Protein AF-A0A8T4PJM8-F1 (afdb_monomer_lite)

Structure (mmCIF, N/CA/C/O backbone):
data_AF-A0A8T4PJM8-F1
#
_entry.id   AF-A0A8T4PJM8-F1
#
loop_
_atom_site.group_PDB
_atom_site.id
_atom_site.type_symbol
_atom_site.label_atom_id
_atom_site.label_alt_id
_atom_site.label_comp_id
_atom_site.label_asym_id
_atom_site.label_entity_id
_atom_site.label_seq_id
_atom_site.pdbx_PDB_ins_code
_atom_site.Cartn_x
_atom_site.Cartn_y
_atom_site.Cartn_z
_atom_site.occupancy
_atom_site.B_iso_or_equiv
_atom_site.auth_seq_id
_atom_site.auth_comp_id
_atom_site.auth_asym_id
_atom_site.auth_atom_id
_atom_site.pdbx_PDB_model_num
ATOM 1 N N . MET A 1 1 ? 57.952 -27.881 -55.533 1.00 47.62 1 MET A N 1
ATOM 2 C CA . MET A 1 1 ? 57.653 -28.749 -54.368 1.00 47.62 1 MET A CA 1
ATOM 3 C C . MET A 1 1 ? 56.149 -29.020 -54.328 1.00 47.62 1 MET A C 1
ATOM 5 O O . MET A 1 1 ? 55.388 -28.071 -54.213 1.00 47.62 1 MET A O 1
ATOM 9 N N . LYS A 1 2 ? 55.695 -30.273 -54.501 1.00 43.19 2 LYS A N 1
ATOM 10 C CA . LYS A 1 2 ? 54.268 -30.643 -54.360 1.00 43.19 2 LYS A CA 1
ATOM 11 C C . LYS A 1 2 ? 53.897 -30.623 -52.866 1.00 43.19 2 LYS A C 1
ATOM 13 O O . LYS A 1 2 ? 54.560 -31.336 -52.113 1.00 43.19 2 LYS A O 1
ATOM 18 N N . PRO A 1 3 ? 52.866 -29.882 -52.420 1.00 53.84 3 PRO A N 1
ATOM 19 C CA . PRO A 1 3 ? 52.464 -29.899 -51.019 1.00 53.84 3 PRO A CA 1
ATOM 20 C C . PRO A 1 3 ? 51.782 -31.239 -50.703 1.00 53.84 3 PRO A C 1
ATOM 22 O O . PRO A 1 3 ? 50.620 -31.466 -51.037 1.00 53.84 3 PRO A O 1
ATOM 25 N N . LYS A 1 4 ? 52.526 -32.157 -50.079 1.00 59.22 4 LYS A N 1
ATOM 26 C CA . LYS A 1 4 ? 51.981 -33.341 -49.402 1.00 59.22 4 LYS A CA 1
ATOM 27 C C . LYS A 1 4 ? 51.458 -32.888 -48.033 1.00 59.22 4 LYS A C 1
ATOM 29 O O . LYS A 1 4 ? 52.235 -32.339 -47.264 1.00 59.22 4 LYS A O 1
ATOM 34 N N . GLY A 1 5 ? 50.177 -33.116 -47.720 1.00 62.28 5 GLY A N 1
ATOM 35 C CA . GLY A 1 5 ? 49.718 -33.001 -46.323 1.00 62.28 5 GLY A CA 1
ATOM 36 C C . GLY A 1 5 ? 48.236 -32.729 -46.037 1.00 62.28 5 GLY A C 1
ATOM 37 O O . GLY A 1 5 ? 47.827 -32.888 -44.894 1.00 62.28 5 GLY A O 1
ATOM 38 N N . LYS A 1 6 ? 47.390 -32.371 -47.014 1.00 61.12 6 LYS A N 1
ATOM 39 C CA . LYS A 1 6 ? 46.006 -31.935 -46.702 1.00 61.12 6 LYS A CA 1
ATOM 40 C C . LYS A 1 6 ? 45.062 -33.034 -46.185 1.00 61.12 6 LYS A C 1
ATOM 42 O O . LYS A 1 6 ? 44.078 -32.718 -45.535 1.00 61.12 6 LYS A O 1
ATOM 47 N N . ARG A 1 7 ? 45.358 -34.318 -46.430 1.00 66.81 7 ARG A N 1
ATOM 48 C CA . ARG A 1 7 ? 44.487 -35.436 -46.005 1.00 66.81 7 ARG A CA 1
ATOM 49 C C . ARG A 1 7 ? 44.604 -35.778 -44.513 1.00 66.81 7 ARG A C 1
ATOM 51 O O . ARG A 1 7 ? 43.636 -36.256 -43.938 1.00 66.81 7 ARG A O 1
ATOM 58 N N . GLY A 1 8 ? 45.750 -35.505 -43.882 1.00 70.06 8 GLY A N 1
ATOM 59 C CA . GLY A 1 8 ? 45.940 -35.751 -42.445 1.00 70.06 8 GLY A CA 1
ATOM 60 C C . GLY A 1 8 ? 45.198 -34.738 -41.569 1.00 70.06 8 GLY A C 1
ATOM 61 O O . GLY A 1 8 ? 44.614 -35.106 -40.556 1.00 70.06 8 GLY A O 1
ATOM 62 N N . GLN A 1 9 ? 45.143 -33.475 -42.003 1.00 77.56 9 GLN A N 1
ATOM 63 C CA . GLN A 1 9 ? 44.444 -32.413 -41.272 1.00 77.56 9 GLN A CA 1
ATOM 64 C C . GLN A 1 9 ? 42.933 -32.654 -41.192 1.00 77.56 9 GLN A C 1
ATOM 66 O O . GLN A 1 9 ? 42.351 -32.490 -40.126 1.00 77.56 9 GLN A O 1
ATOM 71 N N . THR A 1 10 ? 42.299 -33.111 -42.276 1.00 80.69 10 THR A N 1
ATOM 72 C CA . THR A 1 10 ? 40.857 -33.418 -42.275 1.00 80.69 10 THR A CA 1
ATOM 73 C C . THR A 1 10 ? 40.497 -34.504 -41.257 1.00 80.69 10 THR A C 1
ATOM 75 O O . THR A 1 10 ? 39.455 -34.426 -40.614 1.00 80.69 10 THR A O 1
ATOM 78 N N . LEU A 1 11 ? 41.384 -35.483 -41.067 1.00 83.56 11 LEU A N 1
ATOM 79 C CA . LEU A 1 11 ? 41.177 -36.596 -40.142 1.00 83.56 11 LEU A CA 1
ATOM 80 C C . LEU A 1 11 ? 41.295 -36.141 -38.676 1.00 83.56 11 LEU A C 1
ATOM 82 O O . LEU A 1 11 ? 40.478 -36.524 -37.843 1.00 83.56 11 LEU A O 1
ATOM 86 N N . ILE A 1 12 ? 42.244 -35.246 -38.383 1.00 86.88 12 ILE A N 1
ATOM 87 C CA . ILE A 1 12 ? 42.416 -34.652 -37.048 1.00 86.88 12 ILE A CA 1
ATOM 88 C C . ILE A 1 12 ? 41.226 -33.752 -36.685 1.00 86.88 12 ILE A C 1
ATOM 90 O O . ILE A 1 12 ? 40.710 -33.845 -35.572 1.00 86.88 12 ILE A O 1
ATOM 94 N N . TYR A 1 13 ? 40.743 -32.921 -37.616 1.00 87.12 13 TYR A N 1
ATOM 95 C CA . TYR A 1 13 ? 39.580 -32.063 -37.357 1.00 87.12 13 TYR A CA 1
ATOM 96 C C . TYR A 1 13 ? 38.295 -32.866 -37.128 1.00 87.12 13 TYR A C 1
ATOM 98 O O . TYR A 1 13 ? 37.524 -32.526 -36.233 1.00 87.12 13 TYR A O 1
ATOM 106 N N . GLY A 1 14 ? 38.089 -33.956 -37.875 1.00 92.81 14 GLY A N 1
ATOM 107 C CA . GLY A 1 14 ? 36.957 -34.858 -37.648 1.00 92.81 14 GLY A CA 1
ATOM 108 C C . GLY A 1 14 ? 36.993 -35.511 -36.263 1.00 92.81 14 GLY A C 1
ATOM 109 O O . GLY A 1 14 ? 35.973 -35.564 -35.578 1.00 92.81 14 GLY A O 1
ATOM 110 N N . LEU A 1 15 ? 38.175 -35.941 -35.813 1.00 93.50 15 LEU A N 1
ATOM 111 C CA . LEU A 1 15 ? 38.350 -36.575 -34.505 1.00 93.50 15 LEU A CA 1
ATOM 112 C C . LEU A 1 15 ? 38.142 -35.585 -33.345 1.00 93.50 15 LEU A C 1
ATOM 114 O O . LEU A 1 15 ? 37.478 -35.916 -32.365 1.00 93.50 15 LEU A O 1
ATOM 118 N N . MET A 1 16 ? 38.630 -34.349 -33.486 1.00 92.56 16 MET A N 1
ATOM 119 C CA . MET A 1 16 ? 38.398 -33.273 -32.513 1.00 92.56 16 MET A CA 1
ATOM 120 C C . MET A 1 16 ? 36.913 -32.907 -32.403 1.00 92.56 16 MET A C 1
ATOM 122 O O . MET A 1 16 ? 36.393 -32.791 -31.295 1.00 92.56 16 MET A O 1
ATOM 126 N N . ALA A 1 17 ? 36.211 -32.776 -33.532 1.00 93.25 17 ALA A N 1
ATOM 127 C CA . ALA A 1 17 ? 34.776 -32.496 -33.532 1.00 93.25 17 ALA A CA 1
ATOM 128 C C . ALA A 1 17 ? 33.972 -33.624 -32.859 1.00 93.25 17 ALA A C 1
ATOM 130 O O . ALA A 1 17 ? 33.061 -33.349 -32.078 1.00 93.25 17 ALA A O 1
ATOM 131 N N . GLY A 1 18 ? 34.351 -34.885 -33.100 1.00 95.44 18 GLY A N 1
ATOM 132 C CA . GLY A 1 18 ? 33.740 -36.047 -32.452 1.00 95.44 18 GLY A CA 1
ATOM 133 C C . GLY A 1 18 ? 33.937 -36.066 -30.932 1.00 95.44 18 GLY A C 1
ATOM 134 O O . GLY A 1 18 ? 32.982 -36.305 -30.195 1.00 95.44 18 GLY A O 1
ATOM 135 N N . LEU A 1 19 ? 35.145 -35.754 -30.450 1.00 95.31 19 LEU A N 1
ATOM 136 C CA . LEU A 1 19 ? 35.435 -35.668 -29.013 1.00 95.31 19 LEU A CA 1
ATOM 137 C C . LEU A 1 19 ? 34.653 -34.543 -28.325 1.00 95.31 19 LEU A C 1
ATOM 139 O O . LEU A 1 19 ? 34.111 -34.754 -27.242 1.00 95.31 19 LEU A O 1
ATOM 143 N N . ILE A 1 20 ? 34.553 -33.373 -28.962 1.00 94.62 20 ILE A N 1
ATOM 144 C CA . ILE A 1 20 ? 33.778 -32.244 -28.430 1.00 94.62 20 ILE A CA 1
ATOM 145 C C . ILE A 1 20 ? 32.293 -32.616 -28.335 1.00 94.62 20 ILE A C 1
ATOM 147 O O . ILE A 1 20 ? 31.673 -32.392 -27.297 1.00 94.62 20 ILE A O 1
ATOM 151 N N . ALA A 1 21 ? 31.729 -33.240 -29.373 1.00 94.69 21 ALA A N 1
ATOM 152 C CA . ALA A 1 21 ? 30.337 -33.686 -29.357 1.00 94.69 21 ALA A CA 1
ATOM 153 C C . ALA A 1 21 ? 30.074 -34.727 -28.252 1.00 94.69 21 ALA A C 1
ATOM 155 O O . ALA A 1 21 ? 29.097 -34.605 -27.514 1.00 94.69 21 ALA A O 1
ATOM 156 N N . ALA A 1 22 ? 30.968 -35.706 -28.082 1.00 94.62 22 ALA A N 1
ATOM 157 C CA . ALA A 1 22 ? 30.857 -36.715 -27.028 1.00 94.62 22 ALA A CA 1
ATOM 158 C C . ALA A 1 22 ? 30.939 -36.101 -25.620 1.00 94.62 22 ALA A C 1
ATOM 160 O O . ALA A 1 22 ? 30.179 -36.485 -24.729 1.00 94.62 22 ALA A O 1
ATOM 161 N N . PHE A 1 23 ? 31.822 -35.117 -25.424 1.00 94.25 23 PHE A N 1
ATOM 162 C CA . PHE A 1 23 ? 31.937 -34.400 -24.158 1.00 94.25 23 PHE A CA 1
ATOM 163 C C . PHE A 1 23 ? 30.666 -33.609 -23.835 1.00 94.25 23 PHE A C 1
ATOM 165 O O . PHE A 1 23 ? 30.165 -33.700 -22.718 1.00 94.25 23 PHE A O 1
ATOM 172 N N . ILE A 1 24 ? 30.105 -32.894 -24.817 1.00 92.38 24 ILE A N 1
ATOM 173 C CA . ILE A 1 24 ? 28.851 -32.145 -24.660 1.00 92.38 24 ILE A CA 1
ATOM 174 C C . ILE A 1 24 ? 27.714 -33.092 -24.258 1.00 92.38 24 ILE A C 1
ATOM 176 O O . ILE A 1 24 ? 27.038 -32.845 -23.261 1.00 92.38 24 ILE A O 1
ATOM 180 N N . VAL A 1 25 ? 27.535 -34.209 -24.970 1.00 92.00 25 VAL A N 1
ATOM 181 C CA . VAL A 1 25 ? 26.481 -35.192 -24.663 1.00 92.00 25 VAL A CA 1
ATOM 182 C C . VAL A 1 25 ? 26.660 -35.785 -23.263 1.00 92.00 25 VAL A C 1
ATOM 184 O O . VAL A 1 25 ? 25.695 -35.858 -22.504 1.00 92.00 25 VAL A O 1
ATOM 187 N N . SER A 1 26 ? 27.886 -36.154 -22.884 1.00 88.69 26 SER A N 1
ATOM 188 C CA . SER A 1 26 ? 28.181 -36.685 -21.548 1.00 88.69 26 SER A CA 1
ATOM 189 C C . SER A 1 26 ? 27.932 -35.652 -20.445 1.00 88.69 26 SER A C 1
ATOM 191 O O . SER A 1 26 ? 27.333 -35.972 -19.417 1.00 88.69 26 SER A O 1
ATOM 193 N N . PHE A 1 27 ? 28.332 -34.396 -20.659 1.00 87.00 27 PHE A N 1
ATOM 194 C CA . PHE A 1 27 ? 28.104 -33.314 -19.706 1.00 87.00 27 PHE A CA 1
ATOM 195 C C . PHE A 1 27 ? 26.609 -33.061 -19.499 1.00 87.00 27 PHE A C 1
ATOM 197 O O . PHE A 1 27 ? 26.153 -33.049 -18.359 1.00 87.00 27 PHE A O 1
ATOM 204 N N . PHE A 1 28 ? 25.826 -32.940 -20.576 1.00 82.81 28 PHE A N 1
ATOM 205 C CA . PHE A 1 28 ? 24.378 -32.745 -20.470 1.00 82.81 28 PHE A CA 1
ATOM 206 C C . PHE A 1 28 ? 23.676 -33.960 -19.857 1.00 82.81 28 PHE A C 1
ATOM 208 O O . PHE A 1 28 ? 22.833 -33.782 -18.984 1.00 82.81 28 PHE A O 1
ATOM 215 N N . SER A 1 29 ? 24.059 -35.187 -20.221 1.00 81.00 29 SER A N 1
ATOM 216 C CA . SER A 1 29 ? 23.479 -36.397 -19.625 1.00 81.00 29 SER A CA 1
ATOM 217 C C . SER A 1 29 ? 23.725 -36.467 -18.114 1.00 81.00 29 SER A C 1
ATOM 219 O O . SER A 1 29 ? 22.819 -36.815 -17.364 1.00 81.00 29 SER A O 1
ATOM 221 N N . ASN A 1 30 ? 24.924 -36.103 -17.651 1.00 76.94 30 ASN A N 1
ATOM 222 C CA . ASN A 1 30 ? 25.264 -36.125 -16.226 1.00 76.94 30 ASN A CA 1
ATOM 223 C C . ASN A 1 30 ? 24.712 -34.917 -15.451 1.00 76.94 30 ASN A C 1
ATOM 225 O O . ASN A 1 30 ? 24.368 -35.054 -14.280 1.00 76.94 30 ASN A O 1
ATOM 229 N N . ALA A 1 31 ? 24.612 -33.743 -16.079 1.00 70.88 31 ALA A N 1
ATOM 230 C CA . ALA A 1 31 ? 24.035 -32.550 -15.459 1.00 70.88 31 ALA A CA 1
ATOM 231 C C . ALA A 1 31 ? 22.507 -32.653 -15.322 1.00 70.88 31 ALA A C 1
ATOM 233 O O . ALA A 1 31 ? 21.947 -32.183 -14.335 1.00 70.88 31 ALA A O 1
ATOM 234 N N . ILE A 1 32 ? 21.833 -33.297 -16.282 1.00 64.88 32 ILE A N 1
ATOM 235 C CA . ILE A 1 32 ? 20.383 -33.530 -16.237 1.00 64.88 32 ILE A CA 1
ATOM 236 C C . ILE A 1 32 ? 20.047 -34.659 -15.248 1.00 64.88 32 ILE A C 1
ATOM 238 O O . ILE A 1 32 ? 19.068 -34.544 -14.517 1.00 64.88 32 ILE A O 1
ATOM 242 N N . ALA A 1 33 ? 20.882 -35.701 -15.152 1.00 58.28 33 ALA A N 1
ATOM 243 C CA . ALA A 1 33 ? 20.660 -36.831 -14.242 1.00 58.28 33 ALA A CA 1
ATOM 244 C C . ALA A 1 33 ? 20.944 -36.534 -12.752 1.00 58.28 33 ALA A C 1
ATOM 246 O O . ALA A 1 33 ? 20.598 -37.344 -11.901 1.00 58.28 33 ALA A O 1
ATOM 247 N N . LYS A 1 34 ? 21.556 -35.391 -12.408 1.00 51.19 34 LYS A N 1
ATOM 248 C CA . LYS A 1 34 ? 21.897 -35.022 -11.016 1.00 51.19 34 LYS A CA 1
ATOM 249 C C . LYS A 1 34 ? 20.934 -34.023 -10.358 1.00 51.19 34 LYS A C 1
ATOM 251 O O . LYS A 1 34 ? 21.310 -33.376 -9.386 1.00 51.19 34 LYS A O 1
ATOM 256 N N . LYS A 1 35 ? 19.704 -33.880 -10.862 1.00 49.19 35 LYS A N 1
ATOM 257 C CA . LYS A 1 35 ? 18.679 -33.038 -10.215 1.00 49.19 35 LYS A CA 1
ATOM 258 C C . LYS A 1 35 ? 17.884 -33.719 -9.098 1.00 49.19 35 LYS A C 1
ATOM 260 O O . LYS A 1 35 ? 17.108 -33.027 -8.452 1.00 49.19 35 LYS A O 1
ATOM 265 N N . ASP A 1 36 ? 18.131 -34.993 -8.817 1.00 49.06 36 ASP A N 1
ATOM 266 C CA . ASP A 1 36 ? 17.610 -35.644 -7.615 1.00 49.06 36 ASP A CA 1
ATOM 267 C C . ASP A 1 36 ? 18.690 -35.622 -6.531 1.00 49.06 36 ASP A C 1
ATOM 269 O O . ASP A 1 36 ? 19.482 -36.553 -6.371 1.00 49.06 36 ASP A O 1
ATOM 273 N N . PHE A 1 37 ? 18.750 -34.517 -5.786 1.00 51.97 37 PHE A N 1
ATOM 274 C CA . PHE A 1 37 ? 19.268 -34.594 -4.424 1.00 51.97 37 PHE A CA 1
ATOM 275 C C . PHE A 1 37 ? 18.303 -35.515 -3.666 1.00 51.97 37 PHE A C 1
ATOM 277 O O . PHE A 1 37 ? 17.136 -35.177 -3.505 1.00 51.97 37 PHE A O 1
ATOM 284 N N . GLY A 1 38 ? 18.755 -36.718 -3.305 1.00 49.53 38 GLY A N 1
ATOM 285 C CA . GLY A 1 38 ? 17.939 -37.677 -2.557 1.00 49.53 38 GLY A CA 1
ATOM 286 C C . GLY A 1 38 ? 17.487 -37.130 -1.196 1.00 49.53 38 GLY A C 1
ATOM 287 O O . GLY A 1 38 ? 18.039 -36.146 -0.716 1.00 49.53 38 GLY A O 1
ATOM 288 N N . GLU A 1 39 ? 16.534 -37.830 -0.568 1.00 55.47 39 GLU A N 1
ATOM 289 C CA . GLU A 1 39 ? 15.804 -37.537 0.690 1.00 55.47 39 GLU A CA 1
ATOM 290 C C . GLU A 1 39 ? 16.618 -36.957 1.878 1.00 55.47 39 GLU A C 1
ATOM 292 O O . GLU A 1 39 ? 16.042 -36.452 2.845 1.00 55.47 39 GLU A O 1
ATOM 297 N N . ILE A 1 40 ? 17.953 -36.989 1.833 1.00 49.97 40 ILE A N 1
ATOM 298 C CA . ILE A 1 40 ? 18.852 -36.366 2.810 1.00 49.97 40 ILE A CA 1
ATOM 299 C C . ILE A 1 40 ? 18.949 -34.861 2.514 1.00 49.97 40 ILE A C 1
ATOM 301 O O . ILE A 1 40 ? 19.867 -34.376 1.856 1.00 49.97 40 ILE A O 1
ATOM 305 N N . GLY A 1 41 ? 17.964 -34.121 3.016 1.00 60.34 41 GLY A N 1
ATOM 306 C CA . GLY A 1 41 ? 17.884 -32.661 2.915 1.00 60.34 41 GLY A CA 1
ATOM 307 C C . GLY A 1 41 ? 16.451 -32.145 3.005 1.00 60.34 41 GLY A C 1
ATOM 308 O O . GLY A 1 41 ? 16.221 -31.060 3.534 1.00 60.34 41 GLY A O 1
ATOM 309 N N . ASP A 1 42 ? 15.482 -32.962 2.596 1.00 67.31 42 ASP A N 1
ATOM 310 C CA . ASP A 1 42 ? 14.064 -32.596 2.581 1.00 67.31 42 ASP A CA 1
ATOM 311 C C . ASP A 1 42 ? 13.513 -32.306 3.975 1.00 67.31 42 ASP A C 1
ATOM 313 O O . ASP A 1 42 ? 12.731 -31.376 4.148 1.00 67.31 42 ASP A O 1
ATOM 317 N N . SER A 1 43 ? 13.919 -33.071 4.991 1.00 69.00 43 SER A N 1
ATOM 318 C CA . SER A 1 43 ? 13.502 -32.813 6.375 1.00 69.00 43 SER A CA 1
ATOM 319 C C . SER A 1 43 ? 14.041 -31.477 6.888 1.00 69.00 43 SER A C 1
ATOM 321 O O . SER A 1 43 ? 13.299 -30.714 7.501 1.00 69.00 43 SER A O 1
ATOM 323 N N . SER A 1 44 ? 15.302 -31.157 6.586 1.00 72.62 44 SER A N 1
ATOM 324 C CA . SER A 1 44 ? 15.908 -29.873 6.953 1.00 72.62 44 SER A CA 1
ATOM 325 C C . SER A 1 44 ? 15.240 -28.708 6.220 1.00 72.62 44 SER A C 1
ATOM 327 O O . SER A 1 44 ? 14.967 -27.681 6.832 1.00 72.62 44 SER A O 1
ATOM 329 N N . LEU A 1 45 ? 14.910 -28.875 4.936 1.00 72.50 45 LEU A N 1
ATOM 330 C CA . LEU A 1 45 ? 14.167 -27.874 4.167 1.00 72.50 45 LEU A CA 1
ATOM 331 C C . LEU A 1 45 ? 12.744 -27.677 4.706 1.00 72.50 45 LEU A C 1
ATOM 333 O O . LEU A 1 45 ? 12.328 -26.539 4.893 1.00 72.50 45 LEU A O 1
ATOM 337 N N . LYS A 1 46 ? 12.030 -28.755 5.057 1.00 75.31 46 LYS A N 1
ATOM 338 C CA . LYS A 1 46 ? 10.697 -28.674 5.681 1.00 75.31 46 LYS A CA 1
ATOM 339 C C . LYS A 1 46 ? 10.726 -27.962 7.032 1.00 75.31 46 LYS A C 1
ATOM 341 O O . LYS A 1 46 ? 9.802 -27.217 7.331 1.00 75.31 46 LYS A O 1
ATOM 346 N N . LEU A 1 47 ? 11.773 -28.164 7.837 1.00 76.19 47 LEU A N 1
ATOM 347 C CA . LEU A 1 47 ? 11.963 -27.424 9.089 1.00 76.19 47 LEU A CA 1
ATOM 348 C C . LEU A 1 47 ? 12.207 -25.933 8.831 1.00 76.19 47 LEU A C 1
ATOM 350 O O . LEU A 1 47 ? 11.615 -25.094 9.505 1.00 76.19 47 LEU A O 1
ATOM 354 N N . ILE A 1 48 ? 13.034 -25.598 7.836 1.00 76.75 48 ILE A N 1
ATOM 355 C CA . ILE A 1 48 ? 13.267 -24.207 7.426 1.00 76.75 48 ILE A CA 1
ATOM 356 C C . ILE A 1 48 ? 11.960 -23.560 6.953 1.00 76.75 48 ILE A C 1
ATOM 358 O O . ILE A 1 48 ? 11.656 -22.435 7.344 1.00 76.75 48 ILE A O 1
ATOM 362 N N . ASP A 1 49 ? 11.168 -24.255 6.142 1.00 76.00 49 ASP A N 1
ATOM 363 C CA . ASP A 1 49 ? 9.905 -23.725 5.629 1.00 76.00 49 ASP A CA 1
ATOM 364 C C . ASP A 1 49 ? 8.841 -23.601 6.727 1.00 76.00 49 ASP A C 1
ATOM 366 O O . ASP A 1 49 ? 8.159 -22.580 6.796 1.00 76.00 49 ASP A O 1
ATOM 370 N N . ALA A 1 50 ? 8.771 -24.558 7.657 1.00 78.75 50 ALA A N 1
ATOM 371 C CA . ALA A 1 50 ? 7.929 -24.445 8.845 1.00 78.75 50 ALA A CA 1
ATOM 372 C C . ALA A 1 50 ? 8.338 -23.250 9.722 1.00 78.75 50 ALA A C 1
ATOM 374 O O . ALA A 1 50 ? 7.475 -22.520 10.205 1.00 78.75 50 ALA A O 1
ATOM 375 N N . SER A 1 51 ? 9.644 -23.001 9.881 1.00 77.38 51 SER A N 1
ATOM 376 C CA . SER A 1 51 ? 10.157 -21.829 10.602 1.00 77.38 51 SER A CA 1
ATOM 377 C C . SER A 1 51 ? 9.752 -20.521 9.919 1.00 77.38 51 SER A C 1
ATOM 379 O O . SER A 1 51 ? 9.310 -19.591 10.591 1.00 77.38 51 SER A O 1
ATOM 381 N N . LYS A 1 52 ? 9.842 -20.446 8.585 1.00 76.50 52 LYS A N 1
ATOM 382 C CA . LYS A 1 52 ? 9.382 -19.272 7.824 1.00 76.50 52 LYS A CA 1
ATOM 383 C C . LYS A 1 52 ? 7.881 -19.044 7.989 1.00 76.50 52 LYS A C 1
ATOM 385 O O . LYS A 1 52 ? 7.454 -17.906 8.182 1.00 76.50 52 LYS A O 1
ATOM 390 N N . GLU A 1 53 ? 7.076 -20.105 7.922 1.00 79.50 53 GLU A N 1
ATOM 391 C CA . GLU A 1 53 ? 5.628 -19.984 8.112 1.00 79.50 53 GLU A CA 1
ATOM 392 C C . GLU A 1 53 ? 5.291 -19.590 9.559 1.00 79.50 53 GLU A C 1
ATOM 394 O O . GLU A 1 53 ? 4.358 -18.814 9.770 1.00 79.50 53 GLU A O 1
ATOM 399 N N . ALA A 1 54 ? 6.082 -20.017 10.550 1.00 77.62 54 ALA A N 1
ATOM 400 C CA . ALA A 1 54 ? 5.938 -19.590 11.942 1.00 77.62 54 ALA A CA 1
ATOM 401 C C . ALA A 1 54 ? 6.162 -18.088 12.106 1.00 77.62 54 ALA A C 1
ATOM 403 O O . ALA A 1 54 ? 5.310 -17.395 12.663 1.00 77.62 54 ALA A O 1
ATOM 404 N N . GLU A 1 55 ? 7.270 -17.569 11.576 1.00 75.25 55 GLU A N 1
ATOM 405 C CA . GLU A 1 55 ? 7.581 -16.139 11.624 1.00 75.25 55 GLU A CA 1
ATOM 406 C C . GLU A 1 55 ? 6.509 -15.308 10.916 1.00 75.25 55 GLU A C 1
ATOM 408 O O . GLU A 1 55 ? 6.044 -14.298 11.448 1.00 75.25 55 GLU A O 1
ATOM 413 N N . LYS A 1 56 ? 6.053 -15.763 9.744 1.00 78.19 56 LYS A N 1
ATOM 414 C CA . LYS A 1 56 ? 4.958 -15.129 9.004 1.00 78.19 56 LYS A CA 1
ATOM 415 C C . LYS A 1 56 ? 3.651 -15.132 9.801 1.00 78.19 56 LYS A C 1
ATOM 417 O O . LYS A 1 56 ? 2.963 -14.112 9.821 1.00 78.19 56 LYS A O 1
ATOM 422 N N . SER A 1 57 ? 3.318 -16.245 10.453 1.00 81.31 57 SER A N 1
ATOM 423 C CA . SER A 1 57 ? 2.102 -16.388 11.263 1.00 81.31 57 SER A CA 1
ATOM 424 C C . SER A 1 57 ? 2.127 -15.467 12.477 1.00 81.31 57 SER A C 1
ATOM 426 O O . SER A 1 57 ? 1.166 -14.739 12.713 1.00 81.31 57 SER A O 1
ATOM 428 N N . LEU A 1 58 ? 3.245 -15.446 13.211 1.00 81.62 58 LEU A N 1
ATOM 429 C CA . LEU A 1 58 ? 3.442 -14.565 14.363 1.00 81.62 58 LEU A CA 1
ATOM 430 C C . LEU A 1 58 ? 3.379 -13.093 13.952 1.00 81.62 58 LEU A C 1
ATOM 432 O O . LEU A 1 58 ? 2.669 -12.312 14.578 1.00 81.62 58 LEU A O 1
ATOM 436 N N . PHE A 1 59 ? 4.043 -12.724 12.854 1.00 78.94 59 PHE A N 1
ATOM 437 C CA . PHE A 1 59 ? 3.990 -11.358 12.342 1.00 78.94 59 PHE A CA 1
ATOM 438 C C . PHE A 1 59 ? 2.563 -10.941 11.961 1.00 78.94 59 PHE A C 1
ATOM 440 O O . PHE A 1 59 ? 2.110 -9.852 12.323 1.00 78.94 59 PHE A O 1
ATOM 447 N N . TYR A 1 60 ? 1.845 -11.795 11.223 1.00 81.56 60 TYR A N 1
ATOM 448 C CA . TYR A 1 60 ? 0.461 -11.527 10.838 1.00 81.56 60 TYR A CA 1
ATOM 449 C C . TYR A 1 60 ? -0.423 -11.326 12.071 1.00 81.56 60 TYR A C 1
ATOM 451 O O . TYR A 1 60 ? -1.236 -10.399 12.109 1.00 81.56 60 TYR A O 1
ATOM 459 N N . LEU A 1 61 ? -0.243 -12.176 13.082 1.00 85.00 61 LEU A N 1
ATOM 460 C CA . LEU A 1 61 ? -0.997 -12.137 14.325 1.00 85.00 61 LEU A CA 1
ATOM 461 C C . LEU A 1 61 ? -0.728 -10.848 15.110 1.00 85.00 61 LEU A C 1
ATOM 463 O O . LEU A 1 61 ? -1.683 -10.206 15.537 1.00 85.00 61 LEU A O 1
ATOM 467 N N . ASP A 1 62 ? 0.528 -10.407 15.200 1.00 81.44 62 ASP A N 1
ATOM 468 C CA . ASP A 1 62 ? 0.906 -9.141 15.842 1.00 81.44 62 ASP A CA 1
ATOM 469 C C . ASP A 1 62 ? 0.285 -7.922 15.143 1.00 81.44 62 ASP A C 1
ATOM 471 O O . ASP A 1 62 ? -0.278 -7.036 15.796 1.00 81.44 62 ASP A O 1
ATOM 475 N N . GLN A 1 63 ? 0.336 -7.868 13.806 1.00 81.19 63 GLN A N 1
ATOM 476 C CA . GLN A 1 63 ? -0.295 -6.773 13.060 1.00 81.19 63 GLN A CA 1
ATOM 477 C C . GLN A 1 63 ? -1.816 -6.792 13.217 1.00 81.19 63 GLN A C 1
ATOM 479 O O . GLN A 1 63 ? -2.429 -5.757 13.485 1.00 81.19 63 GLN A O 1
ATOM 484 N N . SER A 1 64 ? -2.425 -7.970 13.100 1.00 84.44 64 SER A N 1
ATOM 485 C CA . SER A 1 64 ? -3.869 -8.146 13.263 1.00 84.44 64 SER A CA 1
ATOM 486 C C . SER A 1 64 ? -4.319 -7.765 14.670 1.00 84.44 64 SER A C 1
ATOM 488 O O . SER A 1 64 ? -5.336 -7.091 14.825 1.00 84.44 64 SER A O 1
ATOM 490 N N . ALA A 1 65 ? -3.538 -8.110 15.696 1.00 85.19 65 ALA A N 1
ATOM 491 C CA . ALA A 1 65 ? -3.773 -7.705 17.075 1.00 85.19 65 ALA A CA 1
ATOM 492 C C . ALA A 1 65 ? -3.703 -6.180 17.234 1.00 85.19 65 ALA A C 1
ATOM 494 O O . ALA A 1 65 ? -4.595 -5.595 17.846 1.00 85.19 65 ALA A O 1
ATOM 495 N N . LYS A 1 66 ? -2.717 -5.507 16.626 1.00 83.75 66 LYS A N 1
ATOM 496 C CA . LYS A 1 66 ? -2.621 -4.036 16.645 1.00 83.75 66 LYS A CA 1
ATOM 497 C C . LYS A 1 66 ? -3.875 -3.371 16.066 1.00 83.75 66 LYS A C 1
ATOM 499 O O . LYS A 1 66 ? -4.464 -2.507 16.716 1.00 83.75 66 LYS A O 1
ATOM 504 N N . TYR A 1 67 ? -4.317 -3.783 14.876 1.00 81.56 67 TYR A N 1
ATOM 505 C CA . TYR A 1 67 ? -5.532 -3.223 14.268 1.00 81.56 67 TYR A CA 1
ATOM 506 C C . TYR A 1 67 ? -6.792 -3.581 15.057 1.00 81.56 67 TYR A C 1
ATOM 508 O O . TYR A 1 67 ? -7.648 -2.723 15.267 1.00 81.56 67 TYR A O 1
ATOM 516 N N . SER A 1 68 ? -6.879 -4.812 15.564 1.00 87.19 68 SER A N 1
ATOM 517 C CA . SER A 1 68 ? -7.995 -5.257 16.405 1.00 87.19 68 SER A CA 1
ATOM 518 C C . SER A 1 68 ? -8.084 -4.450 17.693 1.00 87.19 68 SER A C 1
ATOM 520 O O . SER A 1 68 ? -9.184 -4.116 18.121 1.00 87.19 68 SER A O 1
ATOM 522 N N . ALA A 1 69 ? -6.956 -4.065 18.289 1.00 86.56 69 ALA A N 1
ATOM 523 C CA . ALA A 1 69 ? -6.926 -3.191 19.455 1.00 86.56 69 ALA A CA 1
ATOM 524 C C . ALA A 1 69 ? -7.452 -1.781 19.147 1.00 86.56 69 ALA A C 1
ATOM 526 O O . ALA A 1 69 ? -8.259 -1.258 19.916 1.00 86.56 69 ALA A O 1
ATOM 527 N N . TYR A 1 70 ? -7.049 -1.178 18.022 1.00 84.31 70 TYR A N 1
ATOM 528 C CA . TYR A 1 70 ? -7.566 0.132 17.607 1.00 84.31 70 TYR A CA 1
ATOM 529 C C . TYR A 1 70 ? -9.064 0.096 17.326 1.00 84.31 70 TYR A C 1
ATOM 531 O O . TYR A 1 70 ? -9.800 0.949 17.824 1.00 84.31 70 TYR A O 1
ATOM 539 N N . GLN A 1 71 ? -9.519 -0.920 16.592 1.00 84.38 71 GLN A N 1
ATOM 540 C CA . GLN A 1 71 ? -10.937 -1.110 16.313 1.00 84.38 71 GLN A CA 1
ATOM 541 C C . GLN A 1 71 ? -11.721 -1.342 17.606 1.00 84.38 71 GLN A C 1
ATOM 543 O O . GLN A 1 71 ? -12.754 -0.726 17.820 1.00 84.38 71 GLN A O 1
ATOM 548 N N . THR A 1 72 ? -11.177 -2.134 18.529 1.00 89.44 72 THR A N 1
ATOM 549 C CA . THR A 1 72 ? -11.798 -2.380 19.834 1.00 89.44 72 THR A CA 1
ATOM 550 C C . THR A 1 72 ? -11.944 -1.108 20.653 1.00 89.44 72 THR A C 1
ATOM 552 O O . THR A 1 72 ? -12.999 -0.882 21.236 1.00 89.44 72 THR A O 1
ATOM 555 N N . ALA A 1 73 ? -10.911 -0.264 20.701 1.00 87.00 73 ALA A N 1
ATOM 556 C CA . ALA A 1 73 ? -10.990 1.011 21.404 1.00 87.00 73 ALA A CA 1
ATOM 557 C C . ALA A 1 73 ? -12.080 1.913 20.802 1.00 87.00 73 ALA A C 1
ATOM 559 O O . ALA A 1 73 ? -12.840 2.534 21.544 1.00 87.00 73 ALA A O 1
ATOM 560 N N . TYR A 1 74 ? -12.183 1.947 19.470 1.00 85.75 74 TYR A N 1
ATOM 561 C CA . TYR A 1 74 ? -13.232 2.674 18.763 1.00 85.75 74 TYR A CA 1
ATOM 562 C C . TYR A 1 74 ? -14.631 2.107 19.058 1.00 85.75 74 TYR A C 1
ATOM 564 O O . TYR A 1 74 ? -15.506 2.853 19.492 1.00 85.75 74 TYR A O 1
ATOM 572 N N . ASP A 1 75 ? -14.833 0.799 18.891 1.00 86.69 75 ASP A N 1
ATOM 573 C CA . ASP A 1 75 ? -16.120 0.122 19.091 1.00 86.69 75 ASP A CA 1
ATOM 574 C C . ASP A 1 75 ? -16.609 0.265 20.532 1.00 86.69 75 ASP A C 1
ATOM 576 O O . ASP A 1 75 ? -17.781 0.545 20.786 1.00 86.69 75 ASP A O 1
ATOM 580 N N . LEU A 1 76 ? -15.693 0.104 21.488 1.00 88.69 76 LEU A N 1
ATOM 581 C CA . LEU A 1 76 ? -15.987 0.253 22.902 1.00 88.69 76 LEU A CA 1
ATOM 582 C C . LEU A 1 76 ? -16.360 1.704 23.229 1.00 88.69 76 LEU A C 1
ATOM 584 O O . LEU A 1 76 ? -17.292 1.929 23.995 1.00 88.69 76 LEU A O 1
ATOM 588 N N . ALA A 1 77 ? -15.689 2.692 22.627 1.00 86.44 77 ALA A N 1
ATOM 589 C CA . ALA A 1 77 ? -16.027 4.103 22.806 1.00 86.44 77 ALA A CA 1
ATOM 590 C C . ALA A 1 77 ? -17.397 4.460 22.206 1.00 86.44 77 ALA A C 1
ATOM 592 O O . ALA A 1 77 ? -18.168 5.169 22.852 1.00 86.44 77 ALA A O 1
ATOM 593 N N . GLN A 1 78 ? -17.729 3.939 21.019 1.00 84.50 78 GLN A N 1
ATOM 594 C CA . GLN A 1 78 ? -19.048 4.129 20.396 1.00 84.50 78 GLN A CA 1
ATOM 595 C C . GLN A 1 78 ? -20.178 3.565 21.266 1.00 84.50 78 GLN A C 1
ATOM 597 O O . GLN A 1 78 ? -21.248 4.159 21.347 1.00 84.50 78 GLN A O 1
ATOM 602 N N . LYS A 1 79 ? -19.914 2.466 21.979 1.00 87.06 79 LYS A N 1
ATOM 603 C CA . LYS A 1 79 ? -20.853 1.830 22.915 1.00 87.06 79 LYS A CA 1
ATOM 604 C C . LYS A 1 79 ? -20.754 2.358 24.348 1.00 87.06 79 LYS A C 1
ATOM 606 O O . LYS A 1 79 ? -21.188 1.693 25.284 1.00 87.06 79 LYS A O 1
ATOM 611 N N . GLY A 1 80 ? -20.110 3.506 24.573 1.00 87.75 80 GLY A N 1
ATOM 612 C CA . GLY A 1 80 ? -19.993 4.104 25.907 1.00 87.75 80 GLY A CA 1
ATOM 613 C C . GLY A 1 80 ? -19.283 3.217 26.941 1.00 87.75 80 GLY A C 1
ATOM 614 O O . GLY A 1 80 ? -19.595 3.289 28.125 1.00 87.75 80 GLY A O 1
ATOM 615 N N . GLY A 1 81 ? -18.352 2.358 26.527 1.00 88.12 81 GLY A N 1
ATOM 616 C CA . GLY A 1 81 ? -17.635 1.439 27.416 1.00 88.12 81 GLY A CA 1
ATOM 617 C C . GLY A 1 81 ? -18.288 0.063 27.585 1.00 88.12 81 GLY A C 1
ATOM 618 O O . GLY A 1 81 ? -17.749 -0.779 28.312 1.00 88.12 81 GLY A O 1
ATOM 619 N N . PHE A 1 82 ? -19.421 -0.190 26.928 1.00 86.88 82 PHE A N 1
ATOM 620 C CA . PHE A 1 82 ? -20.148 -1.446 27.046 1.00 86.88 82 PHE A CA 1
ATOM 621 C C . PHE A 1 82 ? -19.826 -2.436 25.923 1.00 86.88 82 PHE A C 1
ATOM 623 O O . PHE A 1 82 ? -19.688 -2.076 24.755 1.00 86.88 82 PHE A O 1
ATOM 630 N N . PHE A 1 83 ? -19.740 -3.721 26.273 1.00 82.12 83 PHE A N 1
ATOM 631 C CA . PHE A 1 83 ? -19.727 -4.799 25.280 1.00 82.12 83 PHE A CA 1
ATOM 632 C C . PHE A 1 83 ? -21.140 -5.137 24.786 1.00 82.12 83 PHE A C 1
ATOM 634 O O . PHE A 1 83 ? -21.369 -5.263 23.579 1.00 82.12 83 PHE A O 1
ATOM 641 N N . LYS A 1 84 ? -22.067 -5.276 25.741 1.00 81.75 84 LYS A N 1
ATOM 642 C CA . LYS A 1 84 ? -23.504 -5.494 25.531 1.00 81.75 84 LYS A CA 1
ATOM 643 C C . LYS A 1 84 ? -24.251 -4.157 25.536 1.00 81.75 84 LYS A C 1
ATOM 645 O O . LYS A 1 84 ? -23.640 -3.115 25.717 1.00 81.75 84 LYS A O 1
ATOM 650 N N . GLU A 1 85 ? -25.557 -4.177 25.326 1.00 83.06 85 GLU A N 1
ATOM 651 C CA . GLU A 1 85 ? -26.374 -2.965 25.434 1.00 83.06 85 GLU A CA 1
ATOM 652 C C . GLU A 1 85 ? -26.372 -2.422 26.873 1.00 83.06 85 GLU A C 1
ATOM 654 O O . GLU A 1 85 ? -26.366 -3.190 27.839 1.00 83.06 85 GLU A O 1
ATOM 659 N N . SER A 1 86 ? -26.351 -1.092 27.011 1.00 88.12 86 SER A N 1
ATOM 660 C CA . SER A 1 86 ? -26.448 -0.421 28.311 1.00 88.12 86 SER A CA 1
ATOM 661 C C . SER A 1 86 ? -27.853 -0.576 28.884 1.00 88.12 86 SER A C 1
ATOM 663 O O . SER A 1 86 ? -28.845 -0.383 28.184 1.00 88.12 86 SER A O 1
ATOM 665 N N . GLU A 1 87 ? -27.957 -0.808 30.192 1.00 88.44 87 GLU A N 1
ATOM 666 C CA . GLU A 1 87 ? -29.245 -0.788 30.901 1.00 88.44 87 GLU A CA 1
ATOM 667 C C . GLU A 1 87 ? -29.931 0.586 30.870 1.00 88.44 87 GLU A C 1
ATOM 669 O O . GLU A 1 87 ? -31.129 0.688 31.132 1.00 88.44 87 GLU A O 1
ATOM 674 N N . CYS A 1 88 ? -29.174 1.650 30.594 1.00 91.12 88 CYS A N 1
ATOM 675 C CA . CYS A 1 88 ? -29.708 2.999 30.431 1.00 91.12 88 CYS A CA 1
ATOM 676 C C . CYS A 1 88 ? -30.224 3.254 29.002 1.00 91.12 88 CYS A C 1
ATOM 678 O O . CYS A 1 88 ? -30.818 4.305 28.761 1.00 91.12 88 CYS A O 1
ATOM 680 N N . GLY A 1 89 ? -30.036 2.300 28.084 1.00 89.19 89 GLY A N 1
ATOM 681 C CA . GLY A 1 89 ? -30.430 2.393 26.683 1.00 89.19 89 GLY A CA 1
ATOM 682 C C . GLY A 1 89 ? -29.578 3.364 25.868 1.00 89.19 89 GLY A C 1
ATOM 683 O O . GLY A 1 89 ? -28.539 3.859 26.316 1.00 89.19 89 GLY A O 1
ATOM 684 N N . ASP A 1 90 ? -30.058 3.652 24.661 1.00 89.44 90 ASP A N 1
ATOM 685 C CA . ASP A 1 90 ? -29.422 4.561 23.712 1.00 89.44 90 ASP A CA 1
ATOM 686 C C . ASP A 1 90 ? -30.355 5.736 23.372 1.00 89.44 90 ASP A C 1
ATOM 688 O O . ASP A 1 90 ? -31.582 5.605 23.355 1.00 89.44 90 ASP A O 1
ATOM 692 N N . TYR A 1 91 ? -29.781 6.896 23.050 1.00 84.75 91 TYR A N 1
ATOM 693 C CA . TYR A 1 91 ? -30.509 8.085 22.603 1.00 84.75 91 TYR A CA 1
ATOM 694 C C . TYR A 1 91 ? -29.807 8.724 21.406 1.00 84.75 91 TYR A C 1
ATOM 696 O O . TYR A 1 91 ? -28.651 9.127 21.496 1.00 84.75 91 TYR A O 1
ATOM 704 N N . PHE A 1 92 ? -30.500 8.801 20.264 1.00 83.25 92 PHE A N 1
ATOM 705 C CA . PHE A 1 92 ? -29.938 9.262 18.982 1.00 83.25 92 PHE A CA 1
ATOM 706 C C . PHE A 1 92 ? -28.613 8.577 18.593 1.00 83.25 92 PHE A C 1
ATOM 708 O O . PHE A 1 92 ? -27.714 9.210 18.045 1.00 83.25 92 PHE A O 1
ATOM 715 N N . GLY A 1 93 ? -28.497 7.275 18.871 1.00 80.56 93 GLY A N 1
ATOM 716 C CA . GLY A 1 93 ? -27.298 6.489 18.564 1.00 80.56 93 GLY A CA 1
ATOM 717 C C . GLY A 1 93 ? -26.153 6.650 19.567 1.00 80.56 93 GLY A C 1
ATOM 718 O O . GLY A 1 93 ? -25.093 6.077 19.350 1.00 80.56 93 GLY A O 1
ATOM 719 N N . PHE A 1 94 ? -26.352 7.395 20.657 1.00 81.12 94 PHE A N 1
ATOM 720 C CA . PHE A 1 94 ? -25.397 7.482 21.759 1.00 81.12 94 PHE A CA 1
ATOM 721 C C . PHE A 1 94 ? -25.848 6.618 22.928 1.00 81.12 94 PHE A C 1
ATOM 723 O O . PHE A 1 94 ? -26.980 6.752 23.396 1.00 81.12 94 PHE A O 1
ATOM 730 N N . THR A 1 95 ? -24.941 5.798 23.449 1.00 89.12 95 THR A N 1
ATOM 731 C CA . THR A 1 95 ? -25.196 5.022 24.662 1.00 89.12 95 THR A CA 1
ATOM 732 C C . THR A 1 95 ? -25.256 5.920 25.888 1.00 89.12 95 THR A C 1
ATOM 734 O O . THR A 1 95 ? -24.349 6.712 26.154 1.00 89.12 95 THR A O 1
ATOM 737 N N . LEU A 1 96 ? -26.346 5.803 26.645 1.00 90.06 96 LEU A N 1
ATOM 738 C CA . LEU A 1 96 ? -26.574 6.602 27.838 1.00 90.06 96 LEU A CA 1
ATOM 739 C C . LEU A 1 96 ? -25.865 5.989 29.048 1.00 90.06 96 LEU A C 1
ATOM 741 O O . LEU A 1 96 ? -25.916 4.782 29.286 1.00 90.06 96 LEU A O 1
ATOM 745 N N . TRP A 1 97 ? -25.252 6.852 29.859 1.00 92.44 97 TRP A N 1
ATOM 746 C CA . TRP A 1 97 ? -24.698 6.494 31.173 1.00 92.44 97 TRP A CA 1
ATOM 747 C C . TRP A 1 97 ? -25.638 6.809 32.328 1.00 92.44 97 TRP A C 1
ATOM 749 O O . TRP A 1 97 ? -25.348 6.466 33.475 1.00 92.44 97 TRP A O 1
ATOM 759 N N . GLN A 1 98 ? -26.740 7.502 32.052 1.00 92.94 98 GLN A N 1
ATOM 760 C CA . GLN A 1 98 ? -27.722 7.888 33.051 1.00 92.94 98 GLN A CA 1
ATOM 761 C C . GLN A 1 98 ? -29.120 7.867 32.443 1.00 92.94 98 GLN A C 1
ATOM 763 O O . GLN A 1 98 ? -29.314 8.299 31.308 1.00 92.94 98 GLN A O 1
ATOM 768 N N . THR A 1 99 ? -30.089 7.389 33.216 1.00 93.44 99 THR A N 1
ATOM 769 C CA . THR A 1 99 ? -31.509 7.411 32.856 1.00 93.44 99 THR A CA 1
ATOM 770 C C . THR A 1 99 ? -32.365 7.637 34.099 1.00 93.44 99 THR A C 1
ATOM 772 O O . THR A 1 99 ? -31.854 7.622 35.220 1.00 93.44 99 THR A O 1
ATOM 775 N N . LEU A 1 100 ? -33.662 7.880 33.926 1.00 92.12 100 LEU A N 1
ATOM 776 C CA . LEU A 1 100 ? -34.606 7.898 35.041 1.00 92.12 100 LEU A CA 1
ATOM 777 C C . LEU A 1 100 ? -35.154 6.487 35.262 1.00 92.12 100 LEU A C 1
ATOM 779 O O . LEU A 1 100 ? -35.577 5.833 34.313 1.00 92.12 100 LEU A O 1
ATOM 783 N N . ASP A 1 101 ? -35.151 6.026 36.509 1.00 88.06 101 ASP A N 1
ATOM 784 C CA . ASP A 1 101 ? -35.825 4.787 36.889 1.00 88.06 101 ASP A CA 1
ATOM 785 C C . ASP A 1 101 ? -37.357 4.959 36.926 1.00 88.06 101 ASP A C 1
ATOM 787 O O . ASP A 1 101 ? -37.899 6.056 36.749 1.00 88.06 101 ASP A O 1
ATOM 791 N N . GLU A 1 102 ? -38.075 3.866 37.198 1.00 89.50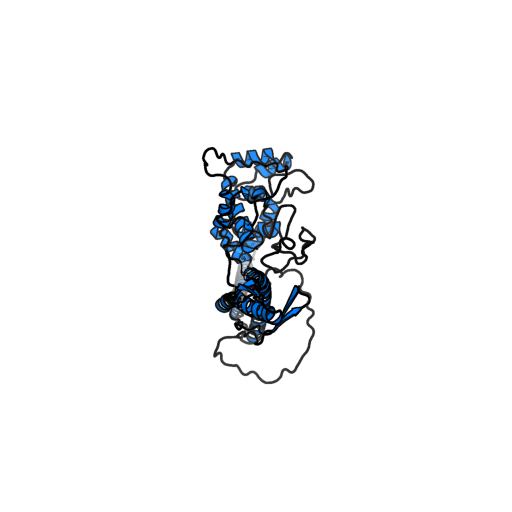 102 GLU A N 1
ATOM 792 C CA . GLU A 1 102 ? -39.543 3.846 37.301 1.00 89.50 102 GLU A CA 1
ATOM 793 C C . GLU A 1 102 ? -40.097 4.834 38.349 1.00 89.50 102 GLU A C 1
ATOM 795 O O . GLU A 1 102 ? -41.236 5.291 38.244 1.00 89.50 102 GLU A O 1
ATOM 800 N N . ASN A 1 103 ? -39.279 5.229 39.330 1.00 93.25 103 ASN A N 1
ATOM 801 C CA . ASN A 1 103 ? -39.619 6.175 40.390 1.00 93.25 103 ASN A CA 1
ATOM 802 C C . ASN A 1 103 ? -39.150 7.609 40.089 1.00 93.25 103 ASN A C 1
ATOM 804 O O . ASN A 1 103 ? -39.169 8.460 40.984 1.00 93.25 103 ASN A O 1
ATOM 808 N N . LYS A 1 104 ? -38.731 7.895 38.847 1.00 90.06 104 LYS A N 1
ATOM 809 C CA . LYS A 1 104 ? -38.172 9.185 38.406 1.00 90.06 104 LYS A CA 1
ATOM 810 C C . LYS A 1 104 ? -36.904 9.597 39.162 1.00 90.06 104 LYS A C 1
ATOM 812 O O . LYS A 1 104 ? -36.610 10.790 39.266 1.00 90.06 104 LYS A O 1
ATOM 817 N N . LYS A 1 105 ? -36.142 8.641 39.692 1.00 92.00 105 LYS A N 1
ATOM 818 C CA . LYS A 1 105 ? -34.812 8.888 40.257 1.00 92.00 105 LYS A CA 1
ATOM 819 C C . LYS A 1 105 ? -33.749 8.658 39.195 1.00 92.00 105 LYS A C 1
ATOM 821 O O . LYS A 1 105 ? -33.894 7.809 38.324 1.00 92.00 105 LYS A O 1
ATOM 826 N N . LEU A 1 106 ? -32.664 9.419 39.278 1.00 92.50 106 LEU A N 1
ATOM 827 C CA . LEU A 1 106 ? -31.528 9.263 38.378 1.00 92.50 106 LEU A CA 1
ATOM 828 C C . LEU A 1 106 ? -30.805 7.937 38.676 1.00 92.50 106 LEU A C 1
ATOM 830 O O . LEU A 1 106 ? -30.226 7.776 39.750 1.00 92.50 106 LEU A O 1
ATOM 834 N N . LYS A 1 107 ? -30.830 7.005 37.722 1.00 93.06 107 LYS A N 1
ATOM 835 C CA . LYS A 1 107 ? -30.055 5.760 37.705 1.00 93.06 107 LYS A CA 1
ATOM 836 C C . LYS A 1 107 ? -28.785 5.973 36.886 1.00 93.06 107 LYS A C 1
ATOM 838 O O . LYS A 1 107 ? -28.830 6.577 35.817 1.00 93.06 107 LYS A O 1
ATOM 843 N N . GLN A 1 108 ? -27.661 5.461 37.378 1.00 92.19 108 GLN A N 1
ATOM 844 C CA . GLN A 1 108 ? -26.382 5.470 36.670 1.00 92.19 108 GLN A CA 1
ATOM 845 C C . GLN A 1 108 ? -26.109 4.081 36.084 1.00 92.19 108 GLN A C 1
ATOM 847 O O . GLN A 1 108 ? -26.265 3.081 36.780 1.00 92.19 108 GLN A O 1
ATOM 852 N N . CYS A 1 109 ? -25.706 4.038 34.818 1.00 89.19 109 CYS A N 1
ATOM 853 C CA . CYS A 1 109 ? -25.293 2.844 34.088 1.00 89.19 109 CYS A CA 1
ATOM 854 C C . CYS A 1 109 ? -24.009 3.172 33.319 1.00 89.19 109 CYS A C 1
ATOM 856 O O . CYS A 1 109 ? -23.996 3.154 32.096 1.00 89.19 109 CYS A O 1
ATOM 858 N N . PHE A 1 110 ? -22.941 3.574 34.003 1.00 89.44 110 PHE A N 1
ATOM 859 C CA . PHE A 1 110 ? -21.606 3.542 33.401 1.00 89.44 110 PHE A CA 1
ATOM 860 C C . PHE A 1 110 ? -20.926 2.235 33.829 1.00 89.44 110 PHE A C 1
ATOM 862 O O . PHE A 1 110 ? -21.167 1.779 34.950 1.00 89.44 110 PHE A O 1
ATOM 869 N N . PRO A 1 111 ? -20.114 1.611 32.963 1.00 86.88 111 PRO A N 1
ATOM 870 C CA . PRO A 1 111 ? -19.494 0.330 33.273 1.00 86.88 111 PRO A CA 1
ATOM 871 C C . PRO A 1 111 ? -18.423 0.506 34.352 1.00 86.88 111 PRO A C 1
ATOM 873 O O . PRO A 1 111 ? -17.691 1.503 34.359 1.00 86.88 111 PRO A O 1
ATOM 876 N N . ALA A 1 112 ? -18.314 -0.466 35.258 1.00 83.94 112 ALA A N 1
ATOM 877 C CA . ALA A 1 112 ? -17.257 -0.461 36.266 1.00 83.94 112 ALA A CA 1
ATOM 878 C C . ALA A 1 112 ? -15.878 -0.660 35.613 1.00 83.94 112 ALA A C 1
ATOM 880 O O . ALA A 1 112 ? -15.753 -1.221 34.521 1.00 83.94 112 ALA A O 1
ATOM 881 N N . GLN A 1 113 ? -14.809 -0.221 36.281 1.00 76.12 113 GLN A N 1
ATOM 882 C CA . GLN A 1 113 ? -13.454 -0.309 35.726 1.00 76.12 113 GLN A CA 1
ATOM 883 C C . GLN A 1 113 ? -13.043 -1.763 35.438 1.00 76.12 113 GLN A C 1
ATOM 885 O O . GLN A 1 113 ? -12.388 -2.040 34.430 1.00 76.12 113 GLN A O 1
ATOM 890 N N . GLU A 1 114 ? -13.467 -2.697 36.288 1.00 74.44 114 GLU A N 1
ATOM 891 C CA . GLU A 1 114 ? -13.246 -4.132 36.122 1.00 74.44 114 GLU A CA 1
ATOM 892 C C . GLU A 1 114 ? -13.998 -4.690 34.900 1.00 74.44 114 GLU A C 1
ATOM 894 O O . GLU A 1 114 ? -13.476 -5.550 34.185 1.00 74.44 114 GLU A O 1
ATOM 899 N N . GLU A 1 115 ? -15.188 -4.158 34.605 1.00 83.25 115 GLU A N 1
ATOM 900 C CA . GLU A 1 115 ? -16.011 -4.560 33.460 1.00 83.25 115 GLU A CA 1
ATOM 901 C C . GLU A 1 115 ? -15.452 -4.037 32.137 1.00 83.25 115 GLU A C 1
ATOM 903 O O . GLU A 1 115 ? -15.483 -4.753 31.140 1.00 83.25 115 GLU A O 1
ATOM 908 N N . ILE A 1 116 ? -14.877 -2.828 32.118 1.00 81.88 116 ILE A N 1
ATOM 909 C CA . ILE A 1 116 ? -14.278 -2.234 30.909 1.00 81.88 116 ILE A CA 1
ATOM 910 C C . ILE A 1 116 ? -13.168 -3.131 30.350 1.00 81.88 116 ILE A C 1
ATOM 912 O O . ILE A 1 116 ? -13.093 -3.337 29.139 1.00 81.88 116 ILE A O 1
ATOM 916 N N . SER A 1 117 ? -12.330 -3.706 31.216 1.00 80.69 117 SER A N 1
ATOM 917 C CA . SER A 1 117 ? -11.267 -4.629 30.795 1.00 80.69 117 SER A CA 1
ATOM 918 C C . SER A 1 117 ? -11.838 -5.915 30.178 1.00 80.69 117 SER A C 1
ATOM 920 O O . SER A 1 117 ? -11.394 -6.360 29.116 1.00 80.69 117 SER A O 1
ATOM 922 N N . GLY A 1 118 ? -12.880 -6.486 30.795 1.00 85.75 118 GLY A N 1
ATOM 923 C CA . GLY A 1 118 ? -13.583 -7.658 30.261 1.00 85.75 118 GLY A CA 1
ATOM 924 C C . GLY A 1 118 ? -14.299 -7.376 28.935 1.00 85.75 118 GLY A C 1
ATOM 925 O O . GLY A 1 118 ? -14.248 -8.192 28.008 1.00 85.75 118 GLY A O 1
ATOM 926 N N . ASN A 1 119 ? -14.904 -6.194 28.814 1.00 88.12 119 ASN A N 1
ATOM 927 C CA . ASN A 1 119 ? -15.567 -5.728 27.601 1.00 88.12 119 ASN A CA 1
ATOM 928 C C . ASN A 1 119 ? -14.556 -5.530 26.467 1.00 88.12 119 ASN A C 1
ATOM 930 O O . ASN A 1 119 ? -14.765 -6.047 25.370 1.00 88.12 119 ASN A O 1
ATOM 934 N N . PHE A 1 120 ? -13.429 -4.866 26.750 1.00 87.88 120 PHE A N 1
ATOM 935 C CA . PHE A 1 120 ? -12.323 -4.714 25.805 1.00 87.88 120 PHE A CA 1
ATOM 936 C C . PHE A 1 120 ? -11.850 -6.078 25.309 1.00 87.88 120 PHE A C 1
ATOM 938 O O . PHE A 1 120 ? -11.784 -6.311 24.107 1.00 87.88 120 PHE A O 1
ATOM 945 N N . LYS A 1 121 ? -11.582 -7.015 26.223 1.00 87.00 121 LYS A N 1
ATOM 946 C CA . LYS A 1 121 ? -11.129 -8.364 25.870 1.00 87.00 121 LYS A CA 1
ATOM 947 C C . LYS A 1 121 ? -12.102 -9.096 24.945 1.00 87.00 121 LYS A C 1
ATOM 949 O O . LYS A 1 121 ? -11.662 -9.774 24.016 1.00 87.00 121 LYS A O 1
ATOM 954 N N . SER A 1 122 ? -13.399 -8.981 25.207 1.00 87.50 122 SER A N 1
ATOM 955 C CA . SER A 1 122 ? -14.428 -9.672 24.425 1.00 87.50 122 SER A CA 1
ATOM 956 C C . SER A 1 122 ? -14.497 -9.129 22.995 1.00 87.50 122 SER A C 1
ATOM 958 O O . SER A 1 122 ? -14.465 -9.900 22.039 1.00 87.50 122 SER A O 1
ATOM 960 N N . ILE A 1 123 ? -14.507 -7.802 22.841 1.00 89.19 123 ILE A N 1
ATOM 961 C CA . ILE A 1 123 ? -14.506 -7.148 21.523 1.00 89.19 123 ILE A CA 1
ATOM 962 C C . ILE A 1 123 ? -13.182 -7.395 20.791 1.00 89.19 123 ILE A C 1
ATOM 964 O O . ILE A 1 123 ? -13.187 -7.673 19.596 1.00 89.19 123 ILE A O 1
ATOM 968 N N . PHE A 1 124 ? -12.056 -7.361 21.505 1.00 90.19 124 PHE A N 1
ATOM 969 C CA . PHE A 1 124 ? -10.738 -7.618 20.934 1.00 90.19 124 PHE A CA 1
ATOM 970 C C . PHE A 1 124 ? -10.643 -8.999 20.300 1.00 90.19 124 PHE A C 1
ATOM 972 O O . PHE A 1 124 ? -10.226 -9.097 19.149 1.00 90.19 124 PHE A O 1
ATOM 979 N N . ASN A 1 125 ? -11.052 -10.054 21.014 1.00 90.06 125 ASN A N 1
ATOM 980 C CA . ASN A 1 125 ? -11.035 -11.404 20.451 1.00 90.06 125 ASN A CA 1
ATOM 981 C C . ASN A 1 125 ? -11.983 -11.511 19.252 1.00 90.06 125 ASN A C 1
ATOM 983 O O . ASN A 1 125 ? -11.591 -12.068 18.234 1.00 90.06 125 ASN A O 1
ATOM 987 N N . ALA A 1 126 ? -13.174 -10.904 19.312 1.00 88.75 126 ALA A N 1
ATOM 988 C CA . ALA A 1 126 ? -14.093 -10.887 18.173 1.00 88.75 126 ALA A CA 1
ATOM 989 C C . ALA A 1 126 ? -13.472 -10.214 16.933 1.00 88.75 126 ALA A C 1
ATOM 991 O O . ALA A 1 126 ? -13.525 -10.768 15.835 1.00 88.75 126 ALA A O 1
ATOM 992 N N . ASN A 1 127 ? -12.828 -9.059 17.114 1.00 87.44 127 ASN A N 1
ATOM 993 C CA . ASN A 1 127 ? -12.149 -8.338 16.040 1.00 87.44 127 ASN A CA 1
ATOM 994 C C . ASN A 1 127 ? -10.941 -9.120 15.499 1.00 87.44 127 ASN A C 1
ATOM 996 O O . ASN A 1 127 ? -10.783 -9.229 14.283 1.00 87.44 127 ASN A O 1
ATOM 1000 N N . LEU A 1 128 ? -10.133 -9.722 16.377 1.00 90.69 128 LEU A N 1
ATOM 1001 C CA . LEU A 1 128 ? -8.959 -10.509 15.995 1.00 90.69 128 LEU A CA 1
ATOM 1002 C C . LEU A 1 128 ? -9.335 -11.796 15.257 1.00 90.69 128 LEU A C 1
ATOM 1004 O O . LEU A 1 128 ? -8.700 -12.145 14.262 1.00 90.69 128 LEU A O 1
ATOM 1008 N N . ASN A 1 129 ? -10.391 -12.475 15.701 1.00 92.44 129 ASN A N 1
ATOM 1009 C CA . ASN A 1 129 ? -10.869 -13.713 15.095 1.00 92.44 129 ASN A CA 1
ATOM 1010 C C . ASN A 1 129 ? -11.239 -13.531 13.618 1.00 92.44 129 ASN A C 1
ATOM 1012 O O . ASN A 1 129 ? -11.023 -14.451 12.834 1.00 92.44 129 ASN A O 1
ATOM 1016 N N . ASN A 1 130 ? -11.722 -12.351 13.212 1.00 85.62 130 ASN A N 1
ATOM 1017 C CA . ASN A 1 130 ? -12.004 -12.063 11.803 1.00 85.62 130 ASN A CA 1
AT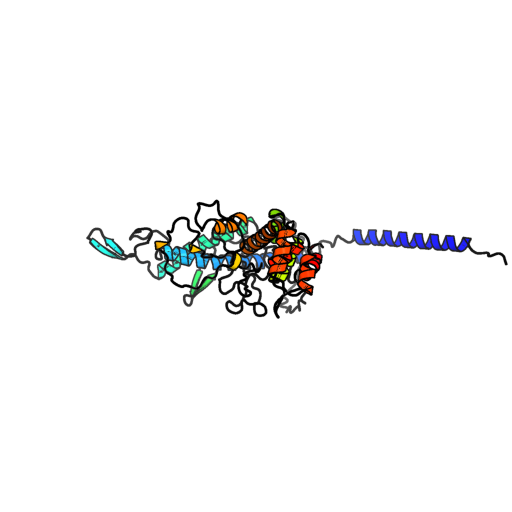OM 1018 C C . ASN A 1 130 ? -10.735 -12.164 10.938 1.00 85.62 130 ASN A C 1
ATOM 1020 O O . ASN A 1 130 ? -10.758 -12.771 9.869 1.00 85.62 130 ASN A O 1
ATOM 1024 N N . TYR A 1 131 ? -9.610 -11.627 11.420 1.00 84.25 131 TYR A N 1
ATOM 1025 C CA . TYR A 1 131 ? -8.319 -11.745 10.739 1.00 84.25 131 TYR A CA 1
ATOM 1026 C C . TYR A 1 131 ? -7.797 -13.186 10.774 1.00 84.25 131 TYR A C 1
ATOM 1028 O O . TYR A 1 131 ? -7.386 -13.730 9.749 1.00 84.25 131 TYR A O 1
ATOM 1036 N N . VAL A 1 132 ? -7.867 -13.839 11.938 1.00 89.50 132 VAL A N 1
ATOM 1037 C CA . VAL A 1 132 ? -7.394 -15.220 12.116 1.00 89.50 132 VAL A CA 1
ATOM 1038 C C . VAL A 1 132 ? -8.146 -16.203 11.213 1.00 89.50 132 VAL A C 1
ATOM 1040 O O . VAL A 1 132 ? -7.526 -17.084 10.621 1.00 89.50 132 VAL A O 1
ATOM 1043 N N . GLN A 1 133 ? -9.460 -16.043 11.041 1.00 87.31 133 GLN A N 1
ATOM 1044 C CA . GLN A 1 133 ? -10.251 -16.881 10.135 1.00 87.31 133 GLN A CA 1
ATOM 1045 C C . GLN A 1 133 ? -9.779 -16.762 8.683 1.00 87.31 133 GLN A C 1
ATOM 1047 O O . GLN A 1 133 ? -9.610 -17.782 8.015 1.00 87.31 133 GLN A O 1
ATOM 1052 N N . ILE A 1 134 ? -9.520 -15.541 8.208 1.00 80.81 134 ILE A N 1
ATOM 1053 C CA . ILE A 1 134 ? -9.010 -15.296 6.851 1.00 80.81 134 ILE A CA 1
ATOM 1054 C C . ILE A 1 134 ? -7.612 -15.903 6.690 1.00 80.81 134 ILE A C 1
ATOM 1056 O O . ILE A 1 134 ? -7.328 -16.539 5.674 1.00 80.81 134 ILE A O 1
ATOM 1060 N N . PHE A 1 135 ? -6.745 -15.751 7.692 1.00 83.25 135 PHE A N 1
ATOM 1061 C CA . PHE A 1 135 ? -5.408 -16.340 7.675 1.00 83.25 135 PHE A CA 1
ATOM 1062 C C . PHE A 1 135 ? -5.459 -17.870 7.610 1.00 83.25 135 PHE A C 1
ATOM 1064 O O . PHE A 1 135 ? -4.878 -18.469 6.708 1.00 83.25 135 PHE A O 1
ATOM 1071 N N . ASN A 1 136 ? -6.229 -18.502 8.497 1.00 84.56 136 ASN A N 1
ATOM 1072 C CA . ASN A 1 136 ? -6.350 -19.959 8.581 1.00 84.56 136 ASN A CA 1
ATOM 1073 C C . ASN A 1 136 ? -6.932 -20.600 7.309 1.00 84.56 136 ASN A C 1
ATOM 1075 O O . ASN A 1 136 ? -6.699 -21.786 7.067 1.00 84.56 136 ASN A O 1
ATOM 1079 N N . GLN A 1 137 ? -7.697 -19.851 6.508 1.00 81.19 137 GLN A N 1
ATOM 1080 C CA . GLN A 1 137 ? -8.210 -20.307 5.211 1.00 81.19 137 GLN A CA 1
ATOM 1081 C C . GLN A 1 137 ? -7.136 -20.334 4.115 1.00 81.19 137 GLN A C 1
ATOM 1083 O O . GLN A 1 137 ? -7.266 -21.097 3.164 1.00 81.19 137 GLN A O 1
ATOM 1088 N N . ASN A 1 138 ? -6.090 -19.515 4.245 1.00 78.56 138 ASN A N 1
ATOM 1089 C CA . ASN A 1 138 ? -5.092 -19.275 3.200 1.00 78.56 138 ASN A CA 1
ATOM 1090 C C . ASN A 1 138 ? -3.661 -19.666 3.615 1.00 78.56 138 ASN A C 1
ATOM 1092 O O . ASN A 1 138 ? -2.714 -19.392 2.879 1.00 78.56 138 ASN A O 1
ATOM 1096 N N . SER A 1 139 ? -3.491 -20.273 4.792 1.00 77.94 139 SER A N 1
ATOM 1097 C CA . SER A 1 139 ? -2.200 -20.692 5.343 1.00 77.94 139 SER A CA 1
ATOM 1098 C C . SER A 1 139 ? -2.247 -22.136 5.851 1.00 77.94 139 SER A C 1
ATOM 1100 O O . SER A 1 139 ? -3.282 -22.632 6.320 1.00 77.94 139 SER A O 1
ATOM 1102 N N . ASP A 1 140 ? -1.093 -22.796 5.768 1.00 76.88 140 ASP A N 1
ATOM 1103 C CA . ASP A 1 140 ? -0.832 -24.110 6.357 1.00 76.88 140 ASP A CA 1
ATOM 1104 C C . ASP A 1 140 ? -0.715 -24.038 7.889 1.00 76.88 140 ASP A C 1
ATOM 1106 O O . ASP A 1 140 ? -0.989 -25.018 8.581 1.00 76.88 140 ASP A O 1
ATOM 1110 N N . ALA A 1 141 ? -0.380 -22.867 8.440 1.00 82.81 141 ALA A N 1
ATOM 1111 C CA . ALA A 1 141 ? -0.411 -22.630 9.874 1.00 82.81 141 ALA A CA 1
ATOM 1112 C C . ALA A 1 141 ? -1.849 -22.420 10.364 1.00 82.81 141 ALA A C 1
ATOM 1114 O O . ALA A 1 141 ? -2.655 -21.723 9.741 1.00 82.81 141 ALA A O 1
ATOM 1115 N N . LYS A 1 142 ? -2.168 -23.015 11.516 1.00 87.38 142 LYS A N 1
ATOM 1116 C CA . LYS A 1 142 ? -3.465 -22.889 12.183 1.00 87.38 142 LYS A CA 1
ATOM 1117 C C . LYS A 1 142 ? -3.295 -22.144 13.497 1.00 87.38 142 LYS A C 1
ATOM 1119 O O . LYS A 1 142 ? -2.696 -22.645 14.449 1.00 87.38 142 LYS A O 1
ATOM 1124 N N . ILE A 1 143 ? -3.834 -20.930 13.528 1.00 88.06 143 ILE A N 1
ATOM 1125 C CA . ILE A 1 143 ? -3.891 -20.084 14.716 1.00 88.06 143 ILE A CA 1
ATOM 1126 C C . ILE A 1 143 ? -5.228 -20.353 15.431 1.00 88.06 143 ILE A C 1
ATOM 1128 O O . ILE A 1 143 ? -6.281 -20.239 14.792 1.00 88.06 143 ILE A O 1
ATOM 1132 N N . PRO A 1 144 ? -5.229 -20.698 16.730 1.00 88.44 144 PRO A N 1
ATOM 1133 C CA . PRO A 1 144 ? -6.463 -20.888 17.488 1.00 88.44 144 PRO A CA 1
ATOM 1134 C C . PRO A 1 144 ? -7.300 -19.602 17.566 1.00 88.44 144 PRO A C 1
ATOM 1136 O O . PRO A 1 144 ? -6.761 -18.503 17.725 1.00 88.44 144 PRO A O 1
ATOM 1139 N N . LEU A 1 145 ? -8.623 -19.742 17.463 1.00 88.62 145 LEU A N 1
ATOM 1140 C CA . LEU A 1 145 ? -9.571 -18.654 17.724 1.00 88.62 145 LEU A CA 1
ATOM 1141 C C . LEU A 1 145 ? -9.757 -18.473 19.235 1.00 88.62 145 LEU A C 1
ATOM 1143 O O . LEU A 1 145 ? -9.520 -19.403 20.001 1.00 88.62 145 LEU A O 1
ATOM 1147 N N . ASP A 1 146 ? -10.175 -17.279 19.661 1.00 86.44 146 ASP A N 1
ATOM 1148 C CA . ASP A 1 146 ? -10.432 -16.957 21.080 1.00 86.44 146 ASP A CA 1
ATOM 1149 C C . ASP A 1 146 ? -9.236 -17.236 22.009 1.00 86.44 146 ASP A C 1
ATOM 1151 O O . ASP A 1 146 ? -9.362 -17.587 23.186 1.00 86.44 146 ASP A O 1
ATOM 1155 N N . ASN A 1 147 ? -8.034 -17.060 21.467 1.00 85.88 147 ASN A N 1
ATOM 1156 C CA . ASN A 1 147 ? -6.812 -17.524 22.105 1.00 85.88 147 ASN A CA 1
ATOM 1157 C C . ASN A 1 147 ? -6.219 -16.527 23.117 1.00 85.88 147 ASN A C 1
ATOM 1159 O O . ASN A 1 147 ? -5.269 -16.851 23.821 1.00 85.88 147 ASN A O 1
ATOM 1163 N N . TYR A 1 148 ? -6.767 -15.315 23.240 1.00 83.00 148 TYR A N 1
ATOM 1164 C CA . TYR A 1 148 ? -6.181 -14.257 24.066 1.00 83.00 148 TYR A CA 1
ATOM 1165 C C . TYR A 1 148 ? -7.051 -13.957 25.277 1.00 83.00 148 TYR A C 1
ATOM 1167 O O . TYR A 1 148 ? -7.861 -13.024 25.296 1.00 83.00 148 TYR A O 1
ATOM 1175 N N . ASN A 1 149 ? -6.865 -14.764 26.328 1.00 73.75 149 ASN A N 1
ATOM 1176 C CA . ASN A 1 149 ? -7.656 -14.627 27.548 1.00 73.75 149 ASN A CA 1
ATOM 1177 C C . ASN A 1 149 ? -7.066 -13.671 28.582 1.00 73.75 149 ASN A C 1
ATOM 1179 O O . ASN A 1 149 ? -7.806 -13.186 29.441 1.00 73.75 149 ASN A O 1
ATOM 1183 N N . GLN A 1 150 ? -5.773 -13.381 28.492 1.00 72.81 150 GLN A N 1
ATOM 1184 C CA . GLN A 1 150 ? -5.092 -12.459 29.389 1.00 72.81 150 GLN A CA 1
ATOM 1185 C C . GLN A 1 150 ? -4.638 -11.244 28.590 1.00 72.81 150 GLN A C 1
ATOM 1187 O O . GLN A 1 150 ? -3.573 -11.263 27.977 1.00 72.81 150 GLN A O 1
ATOM 1192 N N . ILE A 1 151 ? -5.463 -10.197 28.597 1.00 75.69 151 ILE A N 1
ATOM 1193 C CA . ILE A 1 151 ? -5.099 -8.892 28.049 1.00 75.69 151 ILE A CA 1
ATOM 1194 C C . ILE A 1 151 ? -4.762 -7.979 29.219 1.00 75.69 151 ILE A C 1
ATOM 1196 O O . ILE A 1 151 ? -5.601 -7.711 30.077 1.00 75.69 151 ILE A O 1
ATOM 1200 N N . LYS A 1 152 ? -3.515 -7.520 29.263 1.00 75.50 152 LYS A N 1
ATOM 1201 C CA . LYS A 1 152 ? -3.047 -6.533 30.231 1.00 75.50 152 LYS A CA 1
ATOM 1202 C C . LYS A 1 152 ? -2.979 -5.177 29.551 1.00 75.50 152 LYS A C 1
ATOM 1204 O O . LYS A 1 152 ? -2.289 -5.026 28.548 1.00 75.50 152 LYS A O 1
ATOM 1209 N N . LEU A 1 153 ? -3.679 -4.208 30.129 1.00 70.12 153 LEU A N 1
ATOM 1210 C CA . LEU A 1 153 ? -3.569 -2.800 29.772 1.00 70.12 153 LEU A CA 1
ATOM 1211 C C . LEU A 1 153 ? -2.559 -2.160 30.731 1.00 70.12 153 LEU A C 1
ATOM 1213 O O . LEU A 1 153 ? -2.871 -1.932 31.900 1.00 70.12 153 LEU A O 1
ATOM 1217 N N . ALA A 1 154 ? -1.338 -1.914 30.264 1.00 66.25 154 ALA A N 1
ATOM 1218 C CA . ALA A 1 154 ? -0.298 -1.228 31.025 1.00 66.25 154 ALA A CA 1
ATOM 1219 C C . ALA A 1 154 ? -0.170 0.230 30.554 1.00 66.25 154 ALA A C 1
ATOM 1221 O O . ALA A 1 154 ? -0.352 0.545 29.381 1.00 66.25 154 ALA A O 1
ATOM 1222 N N . ASN A 1 155 ? 0.087 1.155 31.486 1.00 65.31 155 ASN A N 1
ATOM 1223 C CA . ASN A 1 155 ? 0.354 2.576 31.202 1.00 65.31 155 ASN A CA 1
ATOM 1224 C C . ASN A 1 155 ? -0.684 3.301 30.312 1.00 65.31 155 ASN A C 1
ATOM 1226 O O . ASN A 1 155 ? -0.375 4.336 29.727 1.00 65.31 155 ASN A O 1
ATOM 1230 N N . LYS A 1 156 ? -1.917 2.779 30.214 1.00 60.78 156 LYS A N 1
ATOM 1231 C CA . LYS A 1 156 ? -3.020 3.242 29.341 1.00 60.78 156 LYS A CA 1
ATOM 1232 C C . LYS A 1 156 ? -2.784 3.132 27.825 1.00 60.78 156 LYS A C 1
ATOM 1234 O O . LYS A 1 156 ? -3.736 3.341 27.080 1.00 60.78 156 LYS A O 1
ATOM 1239 N N . LEU A 1 157 ? -1.570 2.822 27.373 1.00 65.12 157 LEU A N 1
ATOM 1240 C CA . LEU A 1 157 ? -1.199 2.782 25.952 1.00 65.12 157 LEU A CA 1
ATOM 1241 C C . LEU A 1 157 ? -0.604 1.439 25.518 1.00 65.12 157 LEU A C 1
ATOM 1243 O O . LEU A 1 157 ? -0.590 1.150 24.324 1.00 65.12 157 LEU A O 1
ATOM 1247 N N . ASP A 1 158 ? -0.163 0.616 26.469 1.00 70.19 158 ASP A N 1
ATOM 1248 C CA . ASP A 1 158 ? 0.437 -0.680 26.188 1.00 70.19 158 ASP A CA 1
ATOM 1249 C C . ASP A 1 158 ? -0.606 -1.778 26.388 1.00 70.19 158 ASP A C 1
ATOM 1251 O O . ASP A 1 158 ? -1.243 -1.877 27.440 1.00 70.19 158 ASP A O 1
ATOM 1255 N N . ILE A 1 159 ? -0.773 -2.620 25.373 1.00 75.38 159 ILE A N 1
ATOM 1256 C CA . ILE A 1 159 ? -1.683 -3.763 25.407 1.00 75.38 159 ILE A CA 1
ATOM 1257 C C . ILE A 1 159 ? -0.846 -5.014 25.200 1.00 75.38 159 ILE A C 1
ATOM 1259 O O . ILE A 1 159 ? -0.222 -5.185 24.157 1.00 75.38 159 ILE A O 1
ATOM 1263 N N . THR A 1 160 ? -0.822 -5.890 26.199 1.00 79.69 160 THR A N 1
ATOM 1264 C CA . THR A 1 160 ? -0.125 -7.176 26.118 1.00 79.69 160 THR A CA 1
ATOM 1265 C C . THR A 1 160 ? -1.147 -8.298 26.176 1.00 79.69 160 THR A C 1
ATOM 1267 O O . THR A 1 160 ? -1.841 -8.444 27.181 1.00 79.69 160 THR A O 1
ATOM 1270 N N . GLY A 1 161 ? -1.240 -9.084 25.105 1.00 78.62 161 GLY A N 1
ATOM 1271 C CA . GLY A 1 161 ? -2.037 -10.306 25.056 1.00 78.62 161 GLY A CA 1
ATOM 1272 C C . GLY A 1 161 ? -1.146 -11.533 25.222 1.00 78.62 161 GLY A C 1
ATOM 1273 O O . GLY A 1 161 ? -0.155 -11.663 24.511 1.00 78.62 161 GLY A O 1
ATOM 1274 N N . LEU A 1 162 ? -1.498 -12.437 26.137 1.00 82.06 162 LEU A N 1
ATOM 1275 C CA . LEU A 1 162 ? -0.889 -13.769 26.205 1.00 82.06 162 LEU A CA 1
ATOM 1276 C C . LEU A 1 162 ? -1.829 -14.788 25.560 1.00 82.06 162 LEU A C 1
ATOM 1278 O O . LEU A 1 162 ? -3.010 -14.852 25.920 1.00 82.06 162 LEU A O 1
ATOM 1282 N N . ALA A 1 163 ? -1.290 -15.553 24.611 1.00 85.06 163 ALA A N 1
ATOM 1283 C CA . ALA A 1 163 ? -1.976 -16.681 23.996 1.00 85.06 163 ALA A CA 1
ATOM 1284 C C . ALA A 1 163 ? -2.112 -17.835 25.006 1.00 85.06 163 ALA A C 1
ATOM 1286 O O . ALA A 1 163 ? -1.201 -18.063 25.804 1.00 85.06 163 ALA A O 1
ATOM 1287 N N . ASN A 1 164 ? -3.231 -18.560 24.979 1.00 86.44 164 ASN A N 1
ATOM 1288 C CA . ASN A 1 164 ? -3.433 -19.745 25.825 1.00 86.44 164 ASN A CA 1
ATOM 1289 C C . ASN A 1 164 ? -2.947 -21.030 25.147 1.00 86.44 164 ASN A C 1
ATOM 1291 O O . ASN A 1 164 ? -2.561 -21.982 25.819 1.00 86.44 164 ASN A O 1
ATOM 1295 N N . GLU A 1 165 ? -2.993 -21.049 23.821 1.00 86.44 165 GLU A N 1
ATOM 1296 C CA . GLU A 1 165 ? -2.677 -22.180 22.965 1.00 86.44 165 GLU A CA 1
ATOM 1297 C C . GLU A 1 165 ? -1.621 -21.783 21.932 1.00 86.44 165 GLU A C 1
ATOM 1299 O O . GLU A 1 165 ? -1.572 -20.644 21.455 1.00 86.44 165 GLU A O 1
ATOM 1304 N N . ASN A 1 166 ? -0.767 -22.741 21.579 1.00 84.62 166 ASN A N 1
ATOM 1305 C CA . ASN A 1 166 ? 0.288 -22.537 20.594 1.00 84.62 166 ASN A CA 1
ATOM 1306 C C . ASN A 1 166 ? -0.275 -22.553 19.167 1.00 84.62 166 ASN A C 1
ATOM 1308 O O . ASN A 1 166 ? -1.252 -23.240 18.874 1.00 84.62 166 ASN A O 1
ATOM 1312 N N . ILE A 1 167 ? 0.393 -21.838 18.262 1.00 85.00 167 ILE A N 1
ATOM 1313 C CA . ILE A 1 167 ? 0.151 -21.957 16.820 1.00 85.00 167 ILE A CA 1
ATOM 1314 C C . ILE A 1 167 ? 0.625 -23.341 16.364 1.00 85.00 167 ILE A C 1
ATOM 1316 O O . ILE A 1 167 ? 1.703 -23.790 16.760 1.00 85.00 167 ILE A O 1
ATOM 1320 N N . ILE A 1 168 ? -0.169 -24.005 15.525 1.00 83.81 168 ILE A N 1
ATOM 1321 C CA . ILE A 1 168 ? 0.157 -25.326 14.979 1.00 83.81 168 ILE A CA 1
ATOM 1322 C C . ILE A 1 168 ? 0.606 -25.165 13.527 1.00 83.81 168 ILE A C 1
ATOM 1324 O O . ILE A 1 168 ? -0.086 -24.534 12.729 1.00 83.81 168 ILE A O 1
ATOM 1328 N N . ILE A 1 169 ? 1.757 -25.747 13.185 1.00 81.50 169 ILE A N 1
ATOM 1329 C CA . ILE A 1 169 ? 2.304 -25.770 11.823 1.00 81.50 169 ILE A CA 1
ATOM 1330 C C . ILE A 1 169 ? 2.623 -27.216 11.484 1.00 81.50 169 ILE A C 1
ATOM 1332 O O . ILE A 1 169 ? 3.447 -27.852 12.143 1.00 81.50 169 ILE A O 1
ATOM 1336 N N . GLU A 1 170 ? 1.943 -27.747 10.475 1.00 78.56 170 GLU A N 1
ATOM 1337 C CA . GLU A 1 170 ? 2.163 -29.118 10.039 1.00 78.56 170 GLU A CA 1
ATOM 1338 C C . GLU A 1 170 ? 3.447 -29.211 9.210 1.00 78.56 170 GLU A C 1
ATOM 1340 O O . GLU A 1 170 ? 3.642 -28.489 8.234 1.00 78.56 170 GLU A O 1
ATOM 1345 N N . ILE A 1 171 ? 4.339 -30.124 9.599 1.00 73.69 171 ILE A N 1
ATOM 1346 C CA . ILE A 1 171 ? 5.591 -30.375 8.883 1.00 73.69 171 ILE A CA 1
ATOM 1347 C C . ILE A 1 171 ? 5.418 -31.644 8.047 1.00 73.69 171 ILE A C 1
ATOM 1349 O O . ILE A 1 171 ? 5.522 -32.762 8.550 1.00 73.69 171 ILE A O 1
ATOM 1353 N N . GLY A 1 172 ? 5.171 -31.474 6.747 1.00 63.66 172 GLY A N 1
ATOM 1354 C CA . GLY A 1 172 ? 4.957 -32.580 5.806 1.00 63.66 172 GLY A CA 1
ATOM 1355 C C . GLY A 1 172 ? 3.488 -32.994 5.651 1.00 63.66 172 GLY A C 1
ATOM 1356 O O . GLY A 1 172 ? 2.584 -32.317 6.121 1.00 63.66 172 GLY A O 1
ATOM 1357 N N . LYS A 1 173 ? 3.233 -34.095 4.927 1.00 54.47 173 LYS A N 1
ATOM 1358 C CA . LYS A 1 173 ? 1.865 -34.587 4.679 1.00 54.47 173 LYS A CA 1
ATOM 1359 C C . LYS A 1 173 ? 1.361 -35.440 5.852 1.00 54.47 173 LYS A C 1
ATOM 1361 O O . LYS A 1 173 ? 2.108 -36.322 6.292 1.00 54.47 173 LYS A O 1
ATOM 1366 N N . PRO A 1 174 ? 0.091 -35.296 6.272 1.00 41.59 174 PRO A N 1
ATOM 1367 C CA . PRO A 1 174 ? -0.538 -36.224 7.208 1.00 41.59 174 PRO A CA 1
ATOM 1368 C C . PRO A 1 174 ? -0.462 -37.660 6.663 1.00 41.59 174 PRO A C 1
ATOM 1370 O O . PRO A 1 174 ? -0.932 -37.934 5.559 1.00 41.59 174 PRO A O 1
ATOM 1373 N N . GLY A 1 175 ? 0.168 -38.574 7.410 1.00 42.44 175 GLY A N 1
ATOM 1374 C CA . GLY A 1 175 ? 0.317 -39.986 7.024 1.00 42.44 175 GLY A CA 1
ATOM 1375 C C . GLY A 1 175 ? 1.566 -40.342 6.203 1.00 42.44 175 GLY A C 1
ATOM 1376 O O . GLY A 1 175 ? 1.663 -41.470 5.719 1.00 42.44 175 GLY A O 1
ATOM 1377 N N . GLY A 1 176 ? 2.532 -39.431 6.042 1.00 40.41 176 GLY A N 1
ATOM 1378 C CA . GLY A 1 176 ? 3.848 -39.782 5.496 1.00 40.41 176 GLY A CA 1
ATOM 1379 C C . GLY A 1 176 ? 4.583 -40.773 6.407 1.00 40.41 176 GLY A C 1
ATOM 1380 O O . GLY A 1 176 ? 4.613 -40.582 7.622 1.00 40.41 176 GLY A O 1
ATOM 1381 N N . GLN A 1 177 ? 5.158 -41.840 5.838 1.00 33.81 177 GLN A N 1
ATOM 1382 C CA . GLN A 1 177 ? 5.959 -42.798 6.604 1.00 33.81 177 GLN A CA 1
ATOM 1383 C C . GLN A 1 177 ? 7.087 -42.068 7.339 1.00 33.81 177 GLN A C 1
ATOM 1385 O O . GLN A 1 177 ? 7.910 -41.391 6.724 1.00 33.81 177 GLN A O 1
ATOM 1390 N N . ILE A 1 178 ? 7.127 -42.232 8.661 1.00 36.84 178 ILE A N 1
ATOM 1391 C CA . ILE A 1 178 ? 8.272 -41.838 9.474 1.00 36.84 178 ILE A CA 1
ATOM 1392 C C . ILE A 1 178 ? 9.412 -42.773 9.074 1.00 36.84 178 ILE A C 1
ATOM 1394 O O . ILE A 1 178 ? 9.433 -43.938 9.475 1.00 36.84 178 ILE A O 1
ATOM 1398 N N . ILE A 1 179 ? 10.352 -42.280 8.269 1.00 38.59 179 ILE A N 1
ATOM 1399 C CA . ILE A 1 179 ? 11.642 -42.946 8.106 1.00 38.59 179 ILE A CA 1
ATOM 1400 C C . ILE A 1 179 ? 12.350 -42.781 9.451 1.00 38.59 179 ILE A C 1
ATOM 1402 O O . ILE A 1 179 ? 12.886 -41.718 9.762 1.00 38.59 179 ILE A O 1
ATOM 1406 N N . GLN A 1 180 ? 12.279 -43.812 10.293 1.00 37.41 180 GLN A N 1
ATOM 1407 C CA . GLN A 1 180 ? 13.112 -43.890 11.485 1.00 37.41 180 GLN A CA 1
ATOM 1408 C C . GLN A 1 180 ? 14.572 -43.928 11.026 1.00 37.41 180 GLN A C 1
ATOM 1410 O O . GLN A 1 180 ? 15.021 -44.917 10.452 1.00 37.41 180 GLN A O 1
ATOM 1415 N N . SER A 1 181 ? 15.299 -42.840 11.268 1.00 33.25 181 SER A N 1
ATOM 1416 C CA . SER A 1 181 ? 16.758 -42.798 11.188 1.00 33.25 181 SER A CA 1
ATOM 1417 C C . SER A 1 181 ? 17.312 -42.627 12.608 1.00 33.25 181 SER A C 1
ATOM 1419 O O . SER A 1 181 ? 16.625 -42.036 13.447 1.00 33.25 181 SER A O 1
ATOM 1421 N N . PRO A 1 182 ? 18.472 -43.230 12.919 1.00 35.12 182 PRO A N 1
ATOM 1422 C CA . PRO A 1 182 ? 18.802 -43.671 14.259 1.00 35.12 182 PRO A CA 1
ATOM 1423 C C . PRO A 1 182 ? 19.097 -42.521 15.219 1.00 35.12 182 PRO A C 1
ATOM 1425 O O . PRO A 1 182 ? 19.563 -41.452 14.843 1.00 35.12 182 PRO A O 1
ATOM 1428 N N . SER A 1 183 ? 18.802 -42.832 16.475 1.00 37.88 183 SER A N 1
ATOM 1429 C CA . SER A 1 183 ? 19.167 -42.161 17.716 1.00 37.88 183 SER A CA 1
ATOM 1430 C C . SER A 1 183 ? 20.443 -41.311 17.690 1.00 37.88 183 SER A C 1
ATOM 1432 O O . SER A 1 183 ? 21.470 -41.747 17.180 1.00 37.88 183 SER A O 1
ATOM 1434 N N . GLU A 1 184 ? 20.348 -40.203 18.432 1.00 40.53 184 GLU A N 1
ATOM 1435 C CA . GLU A 1 184 ? 21.400 -39.287 18.899 1.00 40.53 184 GLU A CA 1
ATOM 1436 C C . GLU A 1 184 ? 21.764 -38.128 17.968 1.00 40.53 184 GLU A C 1
ATOM 1438 O O . GLU A 1 184 ? 22.624 -38.228 17.102 1.00 40.53 184 GLU A O 1
ATOM 1443 N N . LEU A 1 185 ? 21.199 -36.960 18.283 1.00 29.67 185 LEU A N 1
ATOM 1444 C CA . LEU A 1 185 ? 21.971 -35.722 18.336 1.00 29.67 185 LEU A CA 1
ATOM 1445 C C . LEU A 1 185 ? 21.493 -34.926 19.556 1.00 29.67 185 LEU A C 1
ATOM 1447 O O . LEU A 1 185 ? 20.389 -34.387 19.584 1.00 29.67 185 LEU A O 1
ATOM 1451 N N . GLN A 1 186 ? 22.328 -34.981 20.594 1.00 33.00 186 GLN A N 1
ATOM 1452 C CA . GLN A 1 186 ? 22.267 -34.152 21.792 1.00 33.00 186 GLN A CA 1
ATOM 1453 C C . GLN A 1 186 ? 22.480 -32.675 21.448 1.00 33.00 186 GLN A C 1
ATOM 1455 O O . GLN A 1 186 ? 23.157 -32.343 20.476 1.00 33.00 186 GLN A O 1
ATOM 1460 N N . ASP A 1 187 ? 21.908 -31.840 22.312 1.00 37.72 187 ASP A N 1
ATOM 1461 C CA . ASP A 1 187 ? 22.085 -30.400 22.477 1.00 37.72 187 ASP A CA 1
ATOM 1462 C C . ASP A 1 187 ? 23.335 -29.790 21.826 1.00 37.72 187 ASP A C 1
ATOM 1464 O O . ASP A 1 187 ? 24.475 -30.112 22.164 1.00 37.72 187 ASP A O 1
ATOM 1468 N N . SER A 1 188 ? 23.112 -28.775 20.992 1.00 29.75 188 SER A N 1
ATOM 1469 C CA . SER A 1 188 ? 24.095 -27.713 20.803 1.00 29.75 188 SER A CA 1
ATOM 1470 C C . SER A 1 188 ? 23.390 -26.362 20.724 1.00 29.75 188 SER A C 1
ATOM 1472 O O . SER A 1 188 ? 22.905 -25.950 19.668 1.00 29.75 188 SER A O 1
ATOM 1474 N N . GLU A 1 189 ? 23.366 -25.656 21.853 1.00 36.88 189 GLU A N 1
ATOM 1475 C CA . GLU A 1 189 ? 23.356 -24.197 21.852 1.00 36.88 189 GLU A CA 1
ATOM 1476 C C . GLU A 1 189 ? 24.587 -23.723 21.064 1.00 36.88 189 GLU A C 1
ATOM 1478 O O . GLU A 1 189 ? 25.727 -24.027 21.416 1.00 36.88 189 GLU A O 1
ATOM 1483 N N . GLY A 1 190 ? 24.365 -23.023 19.953 1.00 25.00 190 GLY A N 1
ATOM 1484 C CA . GLY A 1 190 ? 25.433 -22.680 19.021 1.00 25.00 190 GLY A CA 1
ATOM 1485 C C . GLY A 1 190 ? 25.057 -21.511 18.126 1.00 25.00 190 GLY A C 1
ATOM 1486 O O . GLY A 1 190 ? 24.510 -21.690 17.047 1.00 25.00 190 GLY A O 1
ATOM 1487 N N . ILE A 1 191 ? 25.350 -20.314 18.630 1.00 31.67 191 ILE A N 1
ATOM 1488 C CA . ILE A 1 191 ? 25.682 -19.067 17.925 1.00 31.67 191 ILE A CA 1
ATOM 1489 C C . ILE A 1 191 ? 25.632 -19.165 16.386 1.00 31.67 191 ILE A C 1
ATOM 1491 O O . ILE A 1 191 ? 26.549 -19.693 15.764 1.00 31.67 191 ILE A O 1
ATOM 1495 N N . PHE A 1 192 ? 24.642 -18.512 15.773 1.00 25.95 192 PHE A N 1
ATOM 1496 C CA . PHE A 1 192 ? 24.725 -18.058 14.384 1.00 25.95 192 PHE A CA 1
ATOM 1497 C C . PHE A 1 192 ? 24.654 -16.529 14.341 1.00 25.95 192 PHE A C 1
ATOM 1499 O O . PHE A 1 192 ? 23.590 -15.916 14.308 1.00 25.95 192 PHE A O 1
ATOM 1506 N N . LYS A 1 193 ? 25.837 -15.904 14.341 1.00 35.31 193 LYS A N 1
ATOM 1507 C CA . LYS A 1 193 ? 26.055 -14.682 13.566 1.00 35.31 193 LYS A CA 1
ATOM 1508 C C . LYS A 1 193 ? 26.285 -15.136 12.130 1.00 35.31 193 LYS A C 1
ATOM 1510 O O . LYS A 1 193 ? 27.252 -15.849 11.879 1.00 35.31 193 LYS A O 1
ATOM 1515 N N . SER A 1 194 ? 25.438 -14.710 11.206 1.00 28.69 194 SER A N 1
ATOM 1516 C CA . SER A 1 194 ? 25.775 -14.744 9.787 1.00 28.69 194 SER A CA 1
ATOM 1517 C C . SER A 1 194 ? 25.548 -13.366 9.199 1.00 28.69 194 SER A C 1
ATOM 1519 O O . SER A 1 194 ? 24.419 -12.875 9.141 1.00 28.69 194 SER A O 1
ATOM 1521 N N . ASP A 1 195 ? 26.655 -12.766 8.786 1.00 29.22 195 ASP A N 1
ATOM 1522 C CA . ASP A 1 195 ? 26.710 -11.647 7.866 1.00 29.22 195 ASP A CA 1
ATOM 1523 C C . ASP A 1 195 ? 25.886 -11.990 6.616 1.00 29.22 195 ASP A C 1
ATOM 1525 O O . ASP A 1 195 ? 26.283 -12.810 5.790 1.00 29.22 195 ASP A O 1
ATOM 1529 N N . LEU A 1 196 ? 24.700 -11.392 6.502 1.00 28.22 196 LEU A N 1
ATOM 1530 C CA . LEU A 1 196 ? 23.900 -11.409 5.283 1.00 28.22 196 LEU A CA 1
ATOM 1531 C C . LEU A 1 196 ? 24.260 -10.153 4.495 1.00 28.22 196 LEU A C 1
ATOM 1533 O O . LEU A 1 196 ? 23.774 -9.053 4.767 1.00 28.22 196 LEU A O 1
ATOM 1537 N N . GLU A 1 197 ? 25.179 -10.324 3.545 1.00 28.00 197 GLU A N 1
ATOM 1538 C CA . GLU A 1 197 ? 25.497 -9.305 2.557 1.00 28.00 197 GLU A CA 1
ATOM 1539 C C . GLU A 1 197 ? 24.261 -8.935 1.725 1.00 28.00 197 GLU A C 1
ATOM 1541 O O . GLU A 1 197 ? 23.415 -9.749 1.352 1.00 28.00 197 GLU A O 1
ATOM 1546 N N . VAL A 1 198 ? 24.192 -7.639 1.445 1.00 33.00 198 VAL A N 1
ATOM 1547 C CA . VAL A 1 198 ? 23.109 -6.884 0.819 1.00 33.00 198 VAL A CA 1
ATOM 1548 C C . VAL A 1 198 ? 22.891 -7.313 -0.640 1.00 33.00 198 VAL A C 1
ATOM 1550 O O . VAL A 1 198 ? 23.342 -6.621 -1.549 1.00 33.00 198 VAL A O 1
ATOM 1553 N N . LYS A 1 199 ? 22.213 -8.442 -0.892 1.00 30.06 199 LYS A N 1
ATOM 1554 C CA . LYS A 1 199 ? 21.672 -8.782 -2.231 1.00 30.06 199 LYS A CA 1
ATOM 1555 C C . LYS A 1 199 ? 20.310 -9.485 -2.255 1.00 30.06 199 LYS A C 1
ATOM 1557 O O . LYS A 1 199 ? 19.671 -9.453 -3.298 1.00 30.06 199 LYS A O 1
ATOM 1562 N N . ASP A 1 200 ? 19.824 -10.019 -1.135 1.00 34.16 200 ASP A N 1
ATOM 1563 C CA . ASP A 1 200 ? 18.591 -10.833 -1.102 1.00 34.16 200 ASP A CA 1
ATOM 1564 C C . ASP A 1 200 ? 17.434 -10.228 -0.280 1.00 34.16 200 ASP A C 1
ATOM 1566 O O . ASP A 1 200 ? 16.529 -10.929 0.170 1.00 34.16 200 ASP A O 1
ATOM 1570 N N . LEU A 1 201 ? 17.406 -8.902 -0.116 1.00 36.69 201 LEU A N 1
ATOM 1571 C CA . LEU A 1 201 ? 16.350 -8.211 0.644 1.00 36.69 201 LEU A CA 1
ATOM 1572 C C . LEU A 1 201 ? 14.960 -8.199 -0.030 1.00 36.69 201 LEU A C 1
ATOM 1574 O O . LEU A 1 201 ? 13.999 -7.772 0.604 1.00 36.69 201 LEU A O 1
ATOM 1578 N N . ASP A 1 202 ? 14.825 -8.707 -1.260 1.00 39.62 202 ASP A N 1
ATOM 1579 C CA . ASP A 1 202 ? 13.562 -8.680 -2.016 1.00 39.62 202 ASP A CA 1
ATOM 1580 C C . ASP A 1 202 ? 12.717 -9.963 -1.909 1.00 39.62 202 ASP A C 1
ATOM 1582 O O . ASP A 1 202 ? 11.607 -9.999 -2.437 1.00 39.62 202 ASP A O 1
ATOM 1586 N N . LYS A 1 203 ? 13.193 -11.030 -1.245 1.00 38.38 203 LYS A N 1
ATOM 1587 C CA . LYS A 1 203 ? 12.506 -12.341 -1.288 1.00 38.38 203 LYS A CA 1
ATOM 1588 C C . LYS A 1 203 ? 11.955 -12.880 0.024 1.00 38.38 203 LYS A C 1
ATOM 1590 O O . LYS A 1 203 ? 11.248 -13.882 -0.005 1.00 38.38 203 LYS A O 1
ATOM 1595 N N . VAL A 1 204 ? 12.226 -12.249 1.162 1.00 35.34 204 VAL A N 1
ATOM 1596 C CA . VAL A 1 204 ? 11.734 -12.755 2.451 1.00 35.34 204 VAL A CA 1
ATOM 1597 C C . VAL A 1 204 ? 11.356 -11.595 3.356 1.00 35.34 204 VAL A C 1
ATOM 1599 O O . VAL A 1 204 ? 12.122 -11.210 4.233 1.00 35.34 204 VAL A O 1
ATOM 1602 N N . ARG A 1 205 ? 10.170 -11.016 3.152 1.00 37.97 205 ARG A N 1
ATOM 1603 C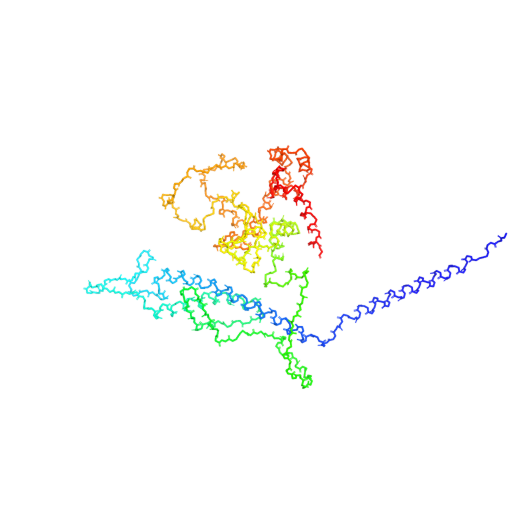 CA . ARG A 1 205 ? 9.472 -10.307 4.230 1.00 37.97 205 ARG A CA 1
ATOM 1604 C C . ARG A 1 205 ? 8.010 -10.091 3.878 1.00 37.97 205 ARG A C 1
ATOM 1606 O O . ARG A 1 205 ? 7.703 -9.367 2.938 1.00 37.97 205 ARG A O 1
ATOM 1613 N N . LEU A 1 206 ? 7.154 -10.701 4.705 1.00 35.94 206 LEU A N 1
ATOM 1614 C CA . LEU A 1 206 ? 5.693 -10.790 4.611 1.00 35.94 206 LEU A CA 1
ATOM 1615 C C . LEU A 1 206 ? 5.236 -11.780 3.544 1.00 35.94 206 LEU A C 1
ATOM 1617 O O . LEU A 1 206 ? 5.706 -11.745 2.417 1.00 35.94 206 LEU A O 1
ATOM 1621 N N . GLY A 1 207 ? 4.249 -12.620 3.853 1.00 41.22 207 GLY A N 1
ATOM 1622 C CA . GLY A 1 207 ? 3.529 -13.430 2.856 1.00 41.22 207 GLY A CA 1
ATOM 1623 C C . GLY A 1 207 ? 2.713 -12.609 1.846 1.00 41.22 207 GLY A C 1
ATOM 1624 O O . GLY A 1 207 ? 1.700 -13.084 1.348 1.00 41.22 207 GLY A O 1
ATOM 1625 N N . TYR A 1 208 ? 3.128 -11.371 1.592 1.00 53.28 208 TYR A N 1
ATOM 1626 C CA . TYR A 1 208 ? 2.627 -10.458 0.595 1.00 53.28 208 TYR A CA 1
ATOM 1627 C C . TYR A 1 208 ? 3.692 -10.376 -0.495 1.00 53.28 208 TYR A C 1
ATOM 1629 O O . TYR A 1 208 ? 4.689 -9.666 -0.356 1.00 53.28 208 TYR A O 1
ATOM 1637 N N . ASP A 1 209 ? 3.503 -11.133 -1.573 1.00 73.31 209 ASP A N 1
ATOM 1638 C CA . ASP A 1 209 ? 4.344 -10.995 -2.756 1.00 73.31 209 ASP A CA 1
ATOM 1639 C C . ASP A 1 209 ? 3.994 -9.664 -3.435 1.00 73.31 209 ASP A C 1
ATOM 1641 O O . ASP A 1 209 ? 3.137 -9.575 -4.315 1.00 73.31 209 ASP A O 1
ATOM 1645 N N . LEU A 1 210 ? 4.622 -8.593 -2.944 1.00 78.50 210 LEU A N 1
ATOM 1646 C CA . LEU A 1 210 ? 4.420 -7.227 -3.413 1.00 78.50 210 LEU A CA 1
ATOM 1647 C C . LEU A 1 210 ? 4.674 -7.123 -4.917 1.00 78.50 210 LEU A C 1
ATOM 1649 O O . LEU A 1 210 ? 3.952 -6.402 -5.607 1.00 78.50 210 LEU A O 1
ATOM 1653 N N . LYS A 1 211 ? 5.666 -7.864 -5.425 1.00 85.06 211 LYS A N 1
ATOM 1654 C CA . LYS A 1 211 ? 5.964 -7.930 -6.853 1.00 85.06 211 LYS A CA 1
ATOM 1655 C C . LYS A 1 211 ? 4.769 -8.509 -7.605 1.00 85.06 211 LYS A C 1
ATOM 1657 O O . LYS A 1 211 ? 4.246 -7.837 -8.492 1.00 85.06 211 LYS A O 1
ATOM 1662 N N . LYS A 1 212 ? 4.289 -9.688 -7.205 1.00 83.25 212 LYS A N 1
ATOM 1663 C CA . LYS A 1 212 ? 3.121 -10.334 -7.819 1.00 83.25 212 LYS A CA 1
ATOM 1664 C C . LYS A 1 212 ? 1.870 -9.458 -7.747 1.00 83.25 212 LYS A C 1
ATOM 1666 O O . LYS A 1 212 ? 1.161 -9.323 -8.737 1.00 83.25 212 LYS A O 1
ATOM 1671 N N . PHE A 1 213 ? 1.622 -8.795 -6.619 1.00 85.75 213 PHE A N 1
ATOM 1672 C CA . PHE A 1 213 ? 0.490 -7.878 -6.499 1.00 85.75 213 PHE A CA 1
ATOM 1673 C C . PHE A 1 213 ? 0.599 -6.689 -7.465 1.00 85.75 213 PHE A C 1
ATOM 1675 O O . PHE A 1 213 ? -0.371 -6.344 -8.141 1.00 85.75 213 PHE A O 1
ATOM 1682 N N . ILE A 1 214 ? 1.777 -6.063 -7.570 1.00 88.62 214 ILE A N 1
ATOM 1683 C CA . ILE A 1 214 ? 2.015 -4.982 -8.538 1.00 88.62 214 ILE A CA 1
ATOM 1684 C C . ILE A 1 214 ? 1.802 -5.496 -9.963 1.00 88.62 214 ILE A C 1
ATOM 1686 O O . ILE A 1 214 ? 1.192 -4.796 -10.773 1.00 88.62 214 ILE A O 1
ATOM 1690 N N . GLU A 1 215 ? 2.259 -6.710 -10.274 1.00 88.75 215 GLU A N 1
ATOM 1691 C CA . GLU A 1 215 ? 2.065 -7.338 -11.579 1.00 88.75 215 GLU A CA 1
ATOM 1692 C C . GLU A 1 215 ? 0.582 -7.541 -11.903 1.00 88.75 215 GLU A C 1
ATOM 1694 O O . GLU A 1 215 ? 0.146 -7.130 -12.979 1.00 88.75 215 GLU A O 1
ATOM 1699 N N . GLU A 1 216 ? -0.197 -8.096 -10.975 1.00 87.81 216 GLU A N 1
ATOM 1700 C CA . GLU A 1 216 ? -1.638 -8.326 -11.125 1.00 87.81 216 GLU A CA 1
ATOM 1701 C C . GLU A 1 216 ? -2.415 -7.015 -11.315 1.00 87.81 216 GLU A C 1
ATOM 1703 O O . GLU A 1 216 ? -3.240 -6.892 -12.227 1.00 87.81 216 GLU A O 1
ATOM 1708 N N . VAL A 1 217 ? -2.130 -6.000 -10.492 1.00 89.31 217 VAL A N 1
ATOM 1709 C CA . VAL A 1 217 ? -2.776 -4.683 -10.598 1.00 89.31 217 VAL A CA 1
ATOM 1710 C C . VAL A 1 217 ? -2.402 -4.000 -11.915 1.00 89.31 217 VAL A C 1
ATOM 1712 O O . VAL A 1 217 ? -3.269 -3.424 -12.576 1.00 89.31 217 VAL A O 1
ATOM 1715 N N . SER A 1 218 ? -1.140 -4.104 -12.340 1.00 92.62 218 SER A N 1
ATOM 1716 C CA . SER A 1 218 ? -0.667 -3.540 -13.609 1.00 92.62 218 SER A CA 1
ATOM 1717 C C . SER A 1 218 ? -1.350 -4.193 -14.805 1.00 92.62 218 SER A C 1
ATOM 1719 O O . SER A 1 218 ? -1.906 -3.489 -15.650 1.00 92.62 218 SER A O 1
ATOM 1721 N N . GLN A 1 219 ? -1.399 -5.528 -14.839 1.00 91.94 219 GLN A N 1
ATOM 1722 C CA . GLN A 1 219 ? -2.081 -6.279 -15.893 1.00 91.94 219 GLN A CA 1
ATOM 1723 C C . GLN A 1 219 ? -3.556 -5.886 -15.984 1.00 91.94 219 GLN A C 1
ATOM 1725 O O . GLN A 1 219 ? -4.047 -5.578 -17.072 1.00 91.94 219 GLN A O 1
ATOM 1730 N N . LYS A 1 220 ? -4.249 -5.806 -14.841 1.00 88.94 220 LYS A N 1
ATOM 1731 C CA . LYS A 1 220 ? -5.658 -5.401 -14.785 1.00 88.94 220 LYS A CA 1
ATOM 1732 C C . LYS A 1 220 ? -5.884 -3.973 -15.294 1.00 88.94 220 LYS A C 1
ATOM 1734 O O . LYS A 1 220 ? -6.887 -3.714 -15.953 1.00 88.94 220 LYS A O 1
ATOM 1739 N N . ALA A 1 221 ? -4.960 -3.056 -15.018 1.00 85.69 221 ALA A N 1
ATOM 1740 C CA . ALA A 1 221 ? -5.017 -1.674 -15.496 1.00 85.69 221 ALA A CA 1
ATOM 1741 C C . ALA A 1 221 ? -4.553 -1.503 -16.960 1.00 85.69 221 ALA A C 1
ATOM 1743 O O . ALA A 1 221 ? -4.654 -0.406 -17.522 1.00 85.69 221 ALA A O 1
ATOM 1744 N N . GLY A 1 222 ? -4.032 -2.557 -17.599 1.00 88.94 222 GLY A N 1
ATOM 1745 C CA . GLY A 1 222 ? -3.418 -2.469 -18.924 1.00 88.94 222 GLY A CA 1
ATOM 1746 C C . GLY A 1 222 ? -2.170 -1.582 -18.922 1.00 88.94 222 GLY A C 1
ATOM 1747 O O . GLY A 1 222 ? -2.001 -0.748 -19.821 1.00 88.94 222 GLY A O 1
ATOM 1748 N N . VAL A 1 223 ? -1.356 -1.725 -17.874 1.00 91.25 223 VAL A N 1
ATOM 1749 C CA . VAL A 1 223 ? -0.042 -1.107 -17.672 1.00 91.25 223 VAL A CA 1
ATOM 1750 C C . VAL A 1 223 ? 0.999 -2.226 -17.691 1.00 91.25 223 VAL A C 1
ATOM 1752 O O . VAL A 1 223 ? 0.792 -3.287 -17.110 1.00 91.25 223 VAL A O 1
ATOM 1755 N N . ASP A 1 224 ? 2.124 -2.004 -18.363 1.00 91.62 224 ASP A N 1
ATOM 1756 C CA . ASP A 1 224 ? 3.235 -2.957 -18.377 1.00 91.62 224 ASP A CA 1
ATOM 1757 C C . ASP A 1 224 ? 3.830 -3.127 -16.968 1.00 91.62 224 ASP A C 1
ATOM 1759 O O . ASP A 1 224 ? 4.323 -2.163 -16.377 1.00 91.62 224 ASP A O 1
ATOM 1763 N N . SER A 1 225 ? 3.801 -4.351 -16.434 1.00 90.44 225 SER A N 1
ATOM 1764 C CA . SER A 1 225 ? 4.178 -4.621 -15.042 1.00 90.44 225 SER A CA 1
ATOM 1765 C C . SER A 1 225 ? 5.629 -4.258 -14.733 1.00 90.44 225 SER A C 1
ATOM 1767 O O . SER A 1 225 ? 5.911 -3.722 -13.666 1.00 90.44 225 SER A O 1
ATOM 1769 N N . ALA A 1 226 ? 6.549 -4.469 -15.678 1.00 87.06 226 ALA A N 1
ATOM 1770 C CA . ALA A 1 226 ? 7.953 -4.110 -15.498 1.00 87.06 226 ALA A CA 1
ATOM 1771 C C . ALA A 1 226 ? 8.152 -2.583 -15.427 1.00 87.06 226 ALA A C 1
ATOM 1773 O O . ALA A 1 226 ? 8.960 -2.098 -14.638 1.00 87.06 226 ALA A O 1
ATOM 1774 N N . THR A 1 227 ? 7.377 -1.809 -16.195 1.00 89.69 227 THR A N 1
ATOM 1775 C CA . THR A 1 227 ? 7.318 -0.341 -16.070 1.00 89.69 227 THR A CA 1
ATOM 1776 C C . THR A 1 227 ? 6.815 0.084 -14.696 1.00 89.69 227 THR A C 1
ATOM 1778 O O . THR A 1 227 ? 7.402 0.978 -14.091 1.00 89.69 227 THR A O 1
ATOM 1781 N N . ALA A 1 228 ? 5.747 -0.544 -14.202 1.00 91.25 228 ALA A N 1
ATOM 1782 C CA . ALA A 1 228 ? 5.184 -0.220 -12.896 1.00 91.25 228 ALA A CA 1
ATOM 1783 C C . ALA A 1 228 ? 6.155 -0.560 -11.753 1.00 91.25 228 ALA A C 1
ATOM 1785 O O . ALA A 1 228 ? 6.379 0.276 -10.883 1.00 91.25 228 ALA A O 1
ATOM 1786 N N . LEU A 1 229 ? 6.782 -1.740 -11.787 1.00 89.00 229 LEU A N 1
ATOM 1787 C CA . LEU A 1 229 ? 7.790 -2.161 -10.808 1.00 89.00 229 LEU A CA 1
ATOM 1788 C C . LEU A 1 229 ? 8.990 -1.214 -10.782 1.00 89.00 229 LEU A C 1
ATOM 1790 O O . LEU A 1 229 ? 9.361 -0.739 -9.712 1.00 89.00 229 LEU A O 1
ATOM 1794 N N . ALA A 1 230 ? 9.553 -0.894 -11.951 1.00 88.00 230 ALA A N 1
ATOM 1795 C CA . ALA A 1 230 ? 10.682 0.026 -12.053 1.00 88.00 230 ALA A CA 1
ATOM 1796 C C . ALA A 1 230 ? 10.329 1.420 -11.530 1.00 88.00 230 ALA A C 1
ATOM 1798 O O . ALA A 1 230 ? 11.091 2.011 -10.775 1.00 88.00 230 ALA A O 1
ATOM 1799 N N . LEU A 1 231 ? 9.143 1.932 -11.866 1.00 92.38 231 LEU A N 1
ATOM 1800 C CA . LEU A 1 231 ? 8.691 3.218 -11.353 1.00 92.38 231 LEU A CA 1
ATOM 1801 C C . LEU A 1 231 ? 8.521 3.197 -9.831 1.00 92.38 231 LEU A C 1
ATOM 1803 O O . LEU A 1 231 ? 9.027 4.079 -9.152 1.00 92.38 231 LEU A O 1
ATOM 1807 N N . ILE A 1 232 ? 7.852 2.190 -9.271 1.00 91.06 232 ILE A N 1
ATOM 1808 C CA . ILE A 1 232 ? 7.634 2.095 -7.819 1.00 91.06 232 ILE A CA 1
ATOM 1809 C C . ILE A 1 232 ? 8.969 1.941 -7.070 1.00 91.06 232 ILE A C 1
ATOM 1811 O O . ILE A 1 232 ? 9.183 2.574 -6.031 1.00 91.06 232 ILE A O 1
ATOM 1815 N N . GLY A 1 233 ? 9.894 1.148 -7.616 1.00 86.44 233 GLY A N 1
ATOM 1816 C CA . GLY A 1 233 ? 11.259 1.031 -7.110 1.00 86.44 233 GLY A CA 1
ATOM 1817 C C . GLY A 1 233 ? 11.996 2.371 -7.126 1.00 86.44 233 GLY A C 1
ATOM 1818 O O . GLY A 1 233 ? 12.635 2.736 -6.138 1.00 86.44 233 GLY A O 1
ATOM 1819 N N . ARG A 1 234 ? 11.834 3.150 -8.199 1.00 87.38 234 ARG A N 1
ATOM 1820 C CA . ARG A 1 234 ? 12.414 4.487 -8.337 1.00 87.38 234 ARG A CA 1
ATOM 1821 C C . ARG A 1 234 ? 11.842 5.496 -7.344 1.00 87.38 234 ARG A C 1
ATOM 1823 O O . ARG A 1 234 ? 12.595 6.289 -6.785 1.00 87.38 234 ARG A O 1
ATOM 1830 N N . GLU A 1 235 ? 10.528 5.475 -7.144 1.00 87.69 235 GLU A N 1
ATOM 1831 C CA . GLU A 1 235 ? 9.812 6.444 -6.311 1.00 87.69 235 GLU A CA 1
ATOM 1832 C C . GLU A 1 235 ? 10.110 6.278 -4.821 1.00 87.69 235 GLU A C 1
ATOM 1834 O O . GLU A 1 235 ? 10.274 7.259 -4.098 1.00 87.69 235 GLU A O 1
ATOM 1839 N N . SER A 1 236 ? 10.182 5.037 -4.339 1.00 87.62 236 SER A N 1
ATOM 1840 C CA . SER A 1 236 ? 10.274 4.788 -2.897 1.00 87.62 236 SER A CA 1
ATOM 1841 C C . SER A 1 236 ? 11.218 3.665 -2.494 1.00 87.62 236 SER A C 1
ATOM 1843 O O . SER A 1 236 ? 11.313 3.353 -1.308 1.00 87.62 236 SER A O 1
ATOM 1845 N N . SER A 1 237 ? 11.883 3.001 -3.442 1.00 86.00 237 SER A N 1
ATOM 1846 C CA . SER A 1 237 ? 12.576 1.730 -3.178 1.00 86.00 237 SER A CA 1
ATOM 1847 C C . SER A 1 237 ? 11.646 0.726 -2.485 1.00 86.00 237 SER A C 1
ATOM 1849 O O . SER A 1 237 ? 12.013 0.055 -1.517 1.00 86.00 237 SER A O 1
ATOM 1851 N N . PHE A 1 238 ? 10.394 0.682 -2.954 1.00 85.94 238 PHE A N 1
ATOM 1852 C CA . PHE A 1 238 ? 9.313 -0.117 -2.377 1.00 85.94 238 PHE A CA 1
ATOM 1853 C C . PHE A 1 238 ? 9.051 0.187 -0.892 1.00 85.94 238 PHE A C 1
ATOM 1855 O O . PHE A 1 238 ? 8.703 -0.709 -0.120 1.00 85.94 238 PHE A O 1
ATOM 1862 N N . THR A 1 239 ? 9.244 1.436 -0.465 1.00 86.94 239 THR A N 1
ATOM 1863 C CA . THR A 1 239 ? 9.019 1.872 0.918 1.00 86.94 239 THR A CA 1
ATOM 1864 C C . THR A 1 239 ? 7.662 2.543 1.036 1.00 86.94 239 THR A C 1
ATOM 1866 O O . THR A 1 239 ? 7.455 3.654 0.555 1.00 86.94 239 THR A O 1
ATOM 1869 N N . HIS A 1 240 ? 6.729 1.872 1.708 1.00 88.25 240 HIS A N 1
ATOM 1870 C CA . HIS A 1 240 ? 5.420 2.452 2.001 1.00 88.25 240 HIS A CA 1
ATOM 1871 C C . HIS A 1 240 ? 5.407 3.205 3.334 1.00 88.25 240 HIS A C 1
ATOM 1873 O O . HIS A 1 240 ? 4.971 4.355 3.402 1.00 88.25 240 HIS A O 1
ATOM 1879 N N . CYS A 1 241 ? 5.942 2.575 4.380 1.00 84.44 241 CYS A N 1
ATOM 1880 C CA . CYS A 1 241 ? 5.942 3.098 5.741 1.00 84.44 241 CYS A CA 1
ATOM 1881 C C . CYS A 1 241 ? 7.355 3.184 6.320 1.00 84.44 241 CYS A C 1
ATOM 1883 O O . CYS A 1 241 ? 8.252 2.420 5.954 1.00 84.44 241 CYS A O 1
ATOM 1885 N N . CYS A 1 242 ? 7.525 4.077 7.288 1.00 83.38 242 CYS A N 1
ATOM 1886 C CA . CYS A 1 242 ? 8.761 4.295 8.021 1.00 83.38 242 CYS A CA 1
ATOM 1887 C C . CYS A 1 242 ? 8.621 3.808 9.466 1.00 83.38 242 CYS A C 1
ATOM 1889 O O . CYS A 1 242 ? 7.600 4.035 10.107 1.00 83.38 242 CYS A O 1
ATOM 1891 N N . ILE A 1 243 ? 9.669 3.176 10.000 1.00 79.62 243 ILE A N 1
ATOM 1892 C CA . ILE A 1 243 ? 9.722 2.704 11.397 1.00 79.62 243 ILE A CA 1
ATOM 1893 C C . ILE A 1 243 ? 9.615 3.880 12.377 1.00 79.62 243 ILE A C 1
ATOM 1895 O O . ILE A 1 243 ? 9.079 3.743 13.472 1.00 79.62 243 ILE A O 1
ATOM 1899 N N . GLN A 1 244 ? 10.155 5.040 11.998 1.00 78.88 244 GLN A N 1
ATOM 1900 C CA . GLN A 1 244 ? 10.168 6.235 12.832 1.00 78.88 244 GLN A CA 1
ATOM 1901 C C . GLN A 1 244 ? 9.135 7.250 12.318 1.00 78.88 244 GLN A C 1
ATOM 1903 O O . GLN A 1 244 ? 9.330 7.786 11.223 1.00 78.88 244 GLN A O 1
ATOM 1908 N N . PRO A 1 245 ? 8.087 7.565 13.103 1.00 68.31 245 PRO A N 1
ATOM 1909 C CA . PRO A 1 245 ? 6.975 8.419 12.676 1.00 68.31 245 PRO A CA 1
ATOM 1910 C C . PRO A 1 245 ? 7.363 9.875 12.384 1.00 68.31 245 PRO A C 1
ATOM 1912 O O . PRO A 1 245 ? 6.591 10.600 11.784 1.00 68.31 245 PRO A O 1
ATOM 1915 N N . ASP A 1 246 ? 8.537 10.345 12.800 1.00 71.31 246 ASP A N 1
ATOM 1916 C CA . ASP A 1 246 ? 8.943 11.741 12.565 1.00 71.31 246 ASP A CA 1
ATOM 1917 C C . ASP A 1 246 ? 10.089 11.873 11.547 1.00 71.31 246 ASP A C 1
ATOM 1919 O O . ASP A 1 246 ? 10.518 12.978 11.222 1.00 71.31 246 ASP A O 1
ATOM 1923 N N . ASN A 1 247 ? 10.544 10.747 10.986 1.00 66.25 247 ASN A N 1
ATOM 1924 C CA . ASN A 1 247 ? 11.635 10.670 10.009 1.00 66.25 247 ASN A CA 1
ATOM 1925 C C . ASN A 1 247 ? 11.162 10.072 8.679 1.00 66.25 247 ASN A C 1
ATOM 1927 O O . ASN A 1 247 ? 11.873 9.322 8.019 1.00 66.25 247 ASN A O 1
ATOM 1931 N N . ASN A 1 248 ? 9.947 10.407 8.264 1.00 76.75 248 ASN A N 1
ATOM 1932 C CA . ASN A 1 248 ? 9.292 9.819 7.102 1.00 76.75 248 ASN A CA 1
ATOM 1933 C C . ASN A 1 248 ? 9.677 10.456 5.752 1.00 76.75 248 ASN A C 1
ATOM 1935 O O . ASN A 1 248 ? 8.864 10.479 4.829 1.00 76.75 248 ASN A O 1
ATOM 1939 N N . ARG A 1 249 ? 10.903 10.985 5.639 1.00 77.25 249 ARG A N 1
ATOM 1940 C CA . ARG A 1 249 ? 11.406 11.724 4.468 1.00 77.25 249 ARG A CA 1
ATOM 1941 C C . ARG A 1 249 ? 12.473 10.936 3.698 1.00 77.25 249 ARG A C 1
ATOM 1943 O O . ARG A 1 249 ? 13.078 10.016 4.263 1.00 77.25 249 ARG A O 1
ATOM 1950 N N . PRO A 1 250 ? 12.760 11.295 2.428 1.00 72.50 250 PRO A N 1
ATOM 1951 C CA . PRO A 1 250 ? 13.841 10.673 1.673 1.00 72.50 250 PRO A CA 1
ATOM 1952 C C . PRO A 1 250 ? 15.172 10.811 2.421 1.00 72.50 250 PRO A C 1
ATOM 1954 O O . PRO A 1 250 ? 15.527 11.898 2.873 1.00 72.50 250 PRO A O 1
ATOM 1957 N N . GLY A 1 251 ? 15.893 9.699 2.579 1.00 72.75 251 GLY A N 1
ATOM 1958 C CA . GLY A 1 251 ? 17.194 9.641 3.256 1.00 72.75 251 GLY A CA 1
ATOM 1959 C C . GLY A 1 251 ? 17.156 9.451 4.778 1.00 72.75 251 GLY A C 1
ATOM 1960 O O . GLY A 1 251 ? 18.157 9.018 5.341 1.00 72.75 251 GLY A O 1
ATOM 1961 N N . THR A 1 252 ? 16.029 9.713 5.451 1.00 79.06 252 THR A N 1
ATOM 1962 C CA . THR A 1 252 ? 15.878 9.473 6.903 1.00 79.06 252 THR A CA 1
ATOM 1963 C C . THR A 1 252 ? 14.892 8.356 7.234 1.00 79.06 252 THR A C 1
ATOM 1965 O O . THR A 1 252 ? 14.932 7.808 8.338 1.00 79.06 252 THR A O 1
ATOM 1968 N N . CYS A 1 253 ? 14.053 7.966 6.272 1.00 81.12 253 CYS A N 1
ATOM 1969 C CA . CYS A 1 253 ? 13.115 6.868 6.440 1.00 81.12 253 CYS A CA 1
ATOM 1970 C C . CYS A 1 253 ? 13.834 5.517 6.484 1.00 81.12 253 CYS A C 1
ATOM 1972 O O . CYS A 1 253 ? 14.491 5.104 5.528 1.00 81.12 253 CYS A O 1
ATOM 1974 N N . ARG A 1 254 ? 13.644 4.795 7.590 1.00 81.88 254 ARG A N 1
ATOM 1975 C CA . ARG A 1 254 ? 13.935 3.361 7.671 1.00 81.88 254 ARG A CA 1
ATOM 1976 C C . ARG A 1 254 ? 12.663 2.597 7.341 1.00 81.88 254 ARG A C 1
ATOM 1978 O O . ARG A 1 254 ? 11.677 2.763 8.056 1.00 81.88 254 ARG A O 1
ATOM 1985 N N . LYS A 1 255 ? 12.698 1.792 6.278 1.00 78.94 255 LYS A N 1
ATOM 1986 C CA . LYS A 1 255 ? 11.558 1.003 5.795 1.00 78.94 255 LYS A CA 1
ATOM 1987 C C . LYS A 1 255 ? 10.987 0.128 6.913 1.00 78.94 255 LYS A C 1
ATOM 1989 O O . LYS A 1 255 ? 11.733 -0.579 7.585 1.00 78.94 255 LYS A O 1
ATOM 1994 N N . SER A 1 256 ? 9.679 0.226 7.113 1.00 78.50 256 SER A N 1
ATOM 1995 C CA . SER A 1 256 ? 8.889 -0.645 7.982 1.00 78.50 256 SER A CA 1
ATOM 1996 C C . SER A 1 256 ? 8.210 -1.730 7.150 1.00 78.50 256 SER A C 1
ATOM 1998 O O . SER A 1 256 ? 7.907 -1.509 5.977 1.00 78.50 256 SER A O 1
ATOM 2000 N N . ASP A 1 257 ? 7.927 -2.866 7.782 1.00 66.44 257 ASP A N 1
ATOM 2001 C CA . ASP A 1 257 ? 7.184 -3.980 7.184 1.00 66.44 257 ASP A CA 1
ATOM 2002 C C . ASP A 1 257 ? 5.654 -3.788 7.300 1.00 66.44 257 ASP A C 1
ATOM 2004 O O . ASP A 1 257 ? 4.871 -4.661 6.939 1.00 66.44 257 ASP A O 1
ATOM 2008 N N . VAL A 1 258 ? 5.178 -2.654 7.824 1.00 67.50 258 VAL A N 1
ATOM 2009 C CA . VAL A 1 258 ? 3.734 -2.390 7.910 1.00 67.50 258 VAL A CA 1
ATOM 2010 C C . VAL A 1 258 ? 3.156 -2.031 6.538 1.00 67.50 258 VAL A C 1
ATOM 2012 O O . VAL A 1 258 ? 3.715 -1.234 5.786 1.00 67.50 258 VAL A O 1
ATOM 2015 N N . THR A 1 259 ? 2.012 -2.633 6.211 1.00 72.56 259 THR A N 1
ATOM 2016 C CA . THR A 1 259 ? 1.309 -2.448 4.931 1.00 72.56 259 THR A CA 1
ATOM 2017 C C . THR A 1 259 ? 0.292 -1.306 4.967 1.00 72.56 259 THR A C 1
ATOM 2019 O O . THR A 1 259 ? -0.230 -0.913 3.930 1.00 72.56 259 THR A O 1
ATOM 2022 N N . SER A 1 260 ? 0.018 -0.732 6.134 1.00 75.19 260 SER A N 1
ATOM 2023 C CA . SER A 1 260 ? -0.740 0.509 6.291 1.00 75.19 260 SER A CA 1
ATOM 2024 C C . SER A 1 260 ? -0.046 1.370 7.337 1.00 75.19 260 SER A C 1
ATOM 2026 O O . SER A 1 260 ? 0.481 0.847 8.322 1.00 75.19 260 SER A O 1
ATOM 2028 N N . CYS A 1 261 ? 0.020 2.679 7.095 1.00 69.31 261 CYS A N 1
ATOM 2029 C CA . CYS A 1 261 ? 0.759 3.599 7.956 1.00 69.31 261 CYS A CA 1
ATOM 2030 C C . CYS A 1 261 ? -0.162 4.633 8.606 1.00 69.31 261 CYS A C 1
ATOM 2032 O O . CYS A 1 261 ? -1.061 5.196 7.972 1.00 69.31 261 CYS A O 1
ATOM 2034 N N . GLY A 1 262 ? 0.153 5.007 9.849 1.00 64.88 262 GLY A N 1
ATOM 2035 C CA . GLY A 1 262 ? -0.325 6.277 10.389 1.00 64.88 262 GLY A CA 1
ATOM 2036 C C . GLY A 1 262 ? 0.194 7.458 9.555 1.00 64.88 262 GLY A C 1
ATOM 2037 O O . GLY A 1 262 ? 1.225 7.360 8.893 1.00 64.88 262 GLY A O 1
ATOM 2038 N N . LEU A 1 263 ? -0.478 8.616 9.613 1.00 66.62 263 LEU A N 1
ATOM 2039 C CA . LEU A 1 263 ? -0.062 9.818 8.861 1.00 66.62 263 LEU A CA 1
ATOM 2040 C C . LEU A 1 263 ? 1.383 10.250 9.143 1.00 66.62 263 LEU A C 1
ATOM 2042 O O . LEU A 1 263 ? 2.033 10.813 8.269 1.00 66.62 263 LEU A O 1
ATOM 2046 N N . ARG A 1 264 ? 1.867 9.992 10.361 1.00 69.06 264 ARG A N 1
ATOM 2047 C CA . ARG A 1 264 ? 3.240 10.292 10.771 1.00 69.06 264 ARG A CA 1
ATOM 2048 C C . ARG A 1 264 ? 4.232 9.278 10.172 1.00 69.06 264 ARG A C 1
ATOM 2050 O O . ARG A 1 264 ? 5.303 9.636 9.720 1.00 69.06 264 ARG A O 1
ATOM 2057 N N . GLU A 1 265 ? 3.844 8.017 10.042 1.00 76.81 265 GLU A N 1
ATOM 2058 C CA . GLU A 1 265 ? 4.724 6.935 9.573 1.00 76.81 265 GLU A CA 1
ATOM 2059 C C . GLU A 1 265 ? 4.752 6.772 8.046 1.00 76.81 265 GLU A C 1
ATOM 2061 O O . GLU A 1 265 ? 5.649 6.119 7.519 1.00 76.81 265 GLU A O 1
ATOM 2066 N N . LEU A 1 266 ? 3.782 7.333 7.322 1.00 82.06 266 LEU A N 1
ATOM 2067 C CA . LEU A 1 266 ? 3.677 7.214 5.865 1.00 82.06 266 LEU A CA 1
ATOM 2068 C C . LEU A 1 266 ? 4.898 7.828 5.173 1.00 82.06 266 LEU A C 1
ATOM 2070 O O . LEU A 1 266 ? 5.233 8.975 5.457 1.00 82.06 266 LEU A O 1
ATOM 2074 N N . TYR A 1 267 ? 5.542 7.103 4.255 1.00 85.88 267 TYR A N 1
ATOM 2075 C CA . TYR A 1 267 ? 6.700 7.613 3.517 1.00 85.88 267 TYR A CA 1
ATOM 2076 C C . TYR A 1 267 ? 6.299 8.798 2.632 1.00 85.88 267 TYR A C 1
ATOM 2078 O O . TYR A 1 267 ? 5.391 8.686 1.806 1.00 85.88 267 TYR A O 1
ATOM 2086 N N . THR A 1 268 ? 6.960 9.945 2.792 1.00 82.69 268 THR A N 1
ATOM 2087 C CA . THR A 1 268 ? 6.605 11.175 2.075 1.00 82.69 268 THR A CA 1
ATOM 2088 C C . THR A 1 268 ? 7.811 11.924 1.540 1.00 82.69 268 THR A C 1
ATOM 2090 O O . THR A 1 268 ? 8.816 12.087 2.224 1.00 82.69 268 THR A O 1
ATOM 2093 N N . SER A 1 269 ? 7.670 12.476 0.338 1.00 77.50 269 SER A N 1
ATOM 2094 C CA . SER A 1 269 ? 8.593 13.453 -0.235 1.00 77.50 269 SER A CA 1
ATOM 2095 C C . SER A 1 269 ? 7.814 14.712 -0.610 1.00 77.50 269 SER A C 1
ATOM 2097 O O . SER A 1 269 ? 7.092 14.762 -1.605 1.00 77.50 269 SER A O 1
ATOM 2099 N N . GLY A 1 270 ? 7.891 15.749 0.228 1.00 74.75 270 GLY A N 1
ATOM 2100 C CA . GLY A 1 270 ? 7.144 16.990 0.012 1.00 74.75 270 GLY A CA 1
ATOM 2101 C C . GLY A 1 270 ? 5.625 16.791 0.082 1.00 74.75 270 GLY A C 1
ATOM 2102 O O . GLY A 1 270 ? 5.054 16.780 1.166 1.00 74.75 270 GLY A O 1
ATOM 2103 N N . SER A 1 271 ? 4.954 16.714 -1.071 1.00 71.38 271 SER A N 1
ATOM 2104 C CA . SER A 1 271 ? 3.496 16.479 -1.186 1.00 71.38 271 SER A CA 1
ATOM 2105 C C . SER A 1 271 ? 3.146 15.133 -1.832 1.00 71.38 271 SER A C 1
ATOM 2107 O O . SER A 1 271 ? 1.991 14.906 -2.188 1.00 71.38 271 SER A O 1
ATOM 2109 N N . SER A 1 272 ? 4.144 14.266 -1.988 1.00 79.88 272 SER A N 1
ATOM 2110 C CA . SER A 1 272 ? 4.029 12.905 -2.506 1.00 79.88 272 SER A CA 1
ATOM 2111 C C . SER A 1 272 ? 3.990 11.885 -1.372 1.00 79.88 272 SER A C 1
ATOM 2113 O O . SER A 1 272 ? 4.677 12.068 -0.365 1.00 79.88 272 SER A O 1
ATOM 2115 N N . TYR A 1 273 ? 3.183 10.828 -1.525 1.00 80.50 273 TYR A N 1
ATOM 2116 C CA . TYR A 1 273 ? 2.845 9.910 -0.433 1.00 80.50 273 TYR A CA 1
ATOM 2117 C C . TYR A 1 273 ? 2.921 8.425 -0.811 1.00 80.50 273 TYR A C 1
ATOM 2119 O O . TYR A 1 273 ? 2.430 8.005 -1.861 1.00 80.50 273 TYR A O 1
ATOM 2127 N N . GLY A 1 274 ? 3.428 7.625 0.128 1.00 85.62 274 GLY A N 1
ATOM 2128 C CA . GLY A 1 274 ? 3.422 6.165 0.103 1.00 85.62 274 GLY A CA 1
ATOM 2129 C C . GLY A 1 274 ? 4.346 5.560 -0.946 1.00 85.62 274 GLY A C 1
ATOM 2130 O O . GLY A 1 274 ? 5.201 6.229 -1.525 1.00 85.62 274 GLY A O 1
ATOM 2131 N N . ILE A 1 275 ? 4.164 4.270 -1.200 1.00 89.75 275 ILE A N 1
ATOM 2132 C CA . ILE A 1 275 ? 5.074 3.488 -2.042 1.00 89.75 275 ILE A CA 1
ATOM 2133 C C . ILE A 1 275 ? 5.153 3.976 -3.498 1.00 89.75 275 ILE A C 1
ATOM 2135 O O . ILE A 1 275 ? 6.190 3.841 -4.142 1.00 89.75 275 ILE A O 1
ATOM 2139 N N . THR A 1 276 ? 4.090 4.590 -4.016 1.00 90.25 276 THR A N 1
ATOM 2140 C CA . THR A 1 276 ? 4.064 5.148 -5.378 1.00 90.25 276 THR A CA 1
ATOM 2141 C C . THR A 1 276 ? 4.452 6.626 -5.434 1.00 90.25 276 THR A C 1
ATOM 2143 O O . THR A 1 276 ? 4.572 7.173 -6.525 1.00 90.25 276 THR A O 1
ATOM 2146 N N . GLN A 1 277 ? 4.618 7.294 -4.285 1.00 87.62 277 GLN A N 1
ATOM 2147 C CA . GLN A 1 277 ? 4.858 8.741 -4.198 1.00 87.62 277 GLN A CA 1
ATOM 2148 C C . GLN A 1 277 ? 3.844 9.585 -4.993 1.00 87.62 277 GLN A C 1
ATOM 2150 O O . GLN A 1 277 ? 4.165 10.653 -5.523 1.00 87.62 277 GLN A O 1
ATOM 2155 N N . ILE A 1 278 ? 2.582 9.149 -5.045 1.00 80.31 278 ILE A N 1
ATOM 2156 C CA . ILE A 1 278 ? 1.534 9.921 -5.711 1.00 80.31 278 ILE A CA 1
ATOM 2157 C C . ILE A 1 278 ? 1.347 11.276 -5.016 1.00 80.31 278 ILE A C 1
ATOM 2159 O O . ILE A 1 278 ? 1.244 11.366 -3.787 1.00 80.31 278 ILE A O 1
ATOM 2163 N N . ASN A 1 279 ? 1.327 12.350 -5.806 1.00 71.69 279 ASN A N 1
ATOM 2164 C CA . ASN A 1 279 ? 1.124 13.693 -5.283 1.00 71.69 279 ASN A CA 1
ATOM 2165 C C . ASN A 1 279 ? -0.367 13.935 -5.035 1.00 71.69 279 ASN A C 1
ATOM 2167 O O . ASN A 1 279 ? -1.147 14.163 -5.963 1.00 71.69 279 ASN A O 1
ATOM 2171 N N . LEU A 1 280 ? -0.760 13.939 -3.762 1.00 55.25 280 LEU A N 1
ATOM 2172 C CA . LEU A 1 280 ? -2.156 14.131 -3.377 1.00 55.25 280 LEU A CA 1
ATOM 2173 C C . LEU A 1 280 ? -2.644 15.565 -3.641 1.00 55.25 280 LEU A C 1
ATOM 2175 O O . LEU A 1 280 ? -3.847 15.779 -3.710 1.00 55.25 280 LEU A O 1
ATOM 2179 N N . LYS A 1 281 ? -1.761 16.547 -3.891 1.00 51.25 281 LYS A N 1
ATOM 2180 C CA . LYS A 1 281 ? -2.186 17.882 -4.359 1.00 51.25 281 LYS A CA 1
ATOM 2181 C C . LYS A 1 281 ? -2.762 17.862 -5.775 1.00 51.25 281 LYS A C 1
ATOM 2183 O O . LYS A 1 281 ? -3.575 18.714 -6.106 1.00 51.25 281 LYS A O 1
ATOM 2188 N N . HIS A 1 282 ? -2.363 16.897 -6.604 1.00 46.31 282 HIS A N 1
ATOM 2189 C CA . HIS A 1 282 ? -2.969 16.679 -7.924 1.00 46.31 282 HIS A CA 1
ATOM 2190 C C . HIS A 1 282 ? -4.291 15.902 -7.828 1.00 46.31 282 HIS A C 1
ATOM 2192 O O . HIS A 1 282 ? -4.997 15.763 -8.821 1.00 46.31 282 HIS A O 1
ATOM 2198 N N . CYS A 1 283 ? -4.623 15.411 -6.633 1.00 40.69 283 CYS A N 1
ATOM 2199 C CA . CYS A 1 283 ? -5.807 14.611 -6.341 1.00 40.69 283 CYS A CA 1
ATOM 2200 C C . CYS A 1 283 ? -6.696 15.282 -5.264 1.00 40.69 283 CYS A C 1
ATOM 2202 O O . CYS A 1 283 ? -7.491 14.614 -4.613 1.00 40.69 283 CYS A O 1
ATOM 2204 N N . ALA A 1 284 ? -6.467 16.569 -4.994 1.00 33.09 284 ALA A N 1
ATOM 2205 C CA . ALA A 1 284 ? -6.714 17.200 -3.703 1.00 33.09 284 ALA A CA 1
ATOM 2206 C C . ALA A 1 284 ? -8.188 17.391 -3.337 1.00 33.09 284 ALA A C 1
ATOM 2208 O O . ALA A 1 284 ? -8.700 18.413 -3.747 1.00 33.09 284 ALA A O 1
ATOM 2209 N N . TRP A 1 285 ? -8.746 16.541 -2.461 1.00 31.06 285 TRP A N 1
ATOM 2210 C CA . TRP A 1 285 ? -9.522 16.873 -1.238 1.00 31.06 285 TRP A CA 1
ATOM 2211 C C . TRP A 1 285 ? -9.635 15.606 -0.353 1.00 31.06 285 TRP A C 1
ATOM 2213 O O . TRP A 1 285 ? -10.664 14.952 -0.229 1.00 31.06 285 TRP A O 1
ATOM 2223 N N . PHE A 1 286 ? -8.535 15.221 0.301 1.00 39.97 286 PHE A N 1
ATOM 2224 C CA . PHE A 1 286 ? -8.484 14.015 1.138 1.00 39.97 286 PHE A CA 1
ATOM 2225 C C . PHE A 1 286 ? -8.874 14.314 2.585 1.00 39.97 286 PHE A C 1
ATOM 2227 O O . PHE A 1 286 ? -8.021 14.654 3.406 1.00 39.97 286 PHE A O 1
ATOM 2234 N N . ASN A 1 287 ? -10.149 14.126 2.917 1.00 36.72 287 ASN A N 1
ATOM 2235 C CA . ASN A 1 287 ? -10.557 13.859 4.292 1.00 36.72 287 ASN A CA 1
ATOM 2236 C C . ASN A 1 287 ? -11.269 12.493 4.344 1.00 36.72 287 ASN A C 1
ATOM 2238 O O . ASN A 1 287 ? -12.341 12.363 3.750 1.00 36.72 287 ASN A O 1
ATOM 2242 N N . PRO A 1 288 ? -10.704 11.475 5.020 1.00 36.81 288 PRO A N 1
ATOM 2243 C CA . PRO A 1 288 ? -11.325 10.153 5.125 1.00 36.81 288 PRO A CA 1
ATOM 2244 C C . PRO A 1 288 ? -12.715 10.172 5.790 1.00 36.81 288 PRO A C 1
ATOM 2246 O O . PRO A 1 288 ? -13.506 9.271 5.532 1.00 36.81 288 PRO A O 1
ATOM 2249 N N . ASP A 1 289 ? -13.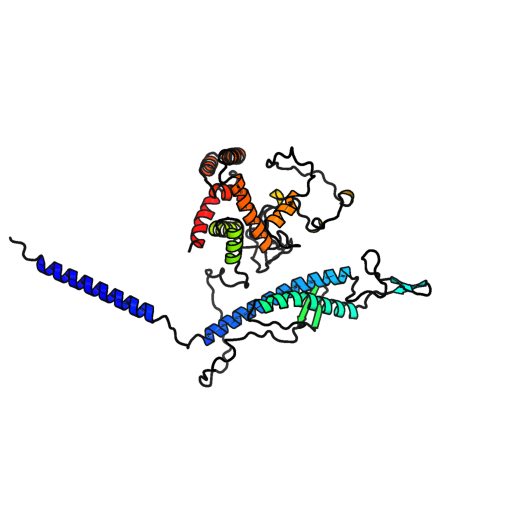065 11.220 6.545 1.00 35.22 289 ASP A N 1
ATOM 2250 C CA . ASP A 1 289 ? -14.387 11.351 7.181 1.00 35.22 289 ASP A CA 1
ATOM 2251 C C . ASP A 1 289 ? -15.502 11.815 6.216 1.00 35.22 289 ASP A C 1
ATOM 2253 O O . ASP A 1 289 ? -16.691 11.726 6.534 1.00 35.22 289 ASP A O 1
ATOM 2257 N N . LEU A 1 290 ? -15.141 12.319 5.026 1.00 36.06 290 LEU A N 1
ATOM 2258 C CA . LEU A 1 290 ? -16.085 12.888 4.051 1.00 36.06 290 LEU A CA 1
ATOM 2259 C C . LEU A 1 290 ? -16.615 11.873 3.027 1.00 36.06 290 LEU A C 1
ATOM 2261 O O . LEU A 1 290 ? -17.545 12.188 2.293 1.00 36.06 290 LEU A O 1
ATOM 2265 N N . CYS A 1 291 ? -16.088 10.646 3.007 1.00 34.19 291 CYS A N 1
ATOM 2266 C CA . CYS A 1 291 ? -16.619 9.545 2.192 1.00 34.19 291 CYS A CA 1
ATOM 2267 C C . CYS A 1 291 ? -17.741 8.763 2.911 1.00 34.19 291 CYS A C 1
ATOM 2269 O O . CYS A 1 291 ? -17.945 7.583 2.637 1.00 34.19 291 CYS A O 1
ATOM 2271 N N . SER A 1 292 ? -18.459 9.403 3.842 1.00 34.19 292 SER A N 1
ATOM 2272 C CA . SER A 1 292 ? -19.725 8.894 4.381 1.00 34.19 292 SER A CA 1
ATOM 2273 C C . SER A 1 292 ? -20.880 9.646 3.716 1.00 34.19 292 SER A C 1
ATOM 2275 O O . SER A 1 292 ? -20.875 10.872 3.639 1.00 34.19 292 SER A O 1
ATOM 2277 N N . GLU A 1 293 ? -21.854 8.913 3.184 1.00 32.12 293 GLU A N 1
ATOM 2278 C CA . GLU A 1 293 ? -22.772 9.351 2.120 1.00 32.12 293 GLU A CA 1
ATOM 2279 C C . GLU A 1 293 ? -23.715 10.548 2.416 1.00 32.12 293 GLU A C 1
ATOM 2281 O O . GLU A 1 293 ? -24.587 10.800 1.597 1.00 32.12 293 GLU A O 1
ATOM 2286 N N . ASN A 1 294 ? -23.617 11.320 3.516 1.00 33.84 294 ASN A N 1
ATOM 2287 C CA . ASN A 1 294 ? -24.749 12.178 3.937 1.00 33.84 294 ASN A CA 1
ATOM 2288 C C . ASN A 1 294 ? -24.483 13.513 4.691 1.00 33.84 294 ASN A C 1
ATOM 2290 O O . ASN A 1 294 ? -25.379 13.965 5.405 1.00 33.84 294 ASN A O 1
ATOM 2294 N N . LYS A 1 295 ? -23.344 14.217 4.563 1.00 32.59 295 LYS A N 1
ATOM 2295 C CA . LYS A 1 295 ? -23.162 15.528 5.259 1.00 32.59 295 LYS A CA 1
ATOM 2296 C C . LYS A 1 295 ? -23.155 16.760 4.344 1.00 32.59 295 LYS A C 1
ATOM 2298 O O . LYS A 1 295 ? -22.544 16.754 3.280 1.00 32.59 295 LYS A O 1
ATOM 2303 N N . LYS A 1 296 ? -23.846 17.831 4.775 1.00 31.45 296 LYS A N 1
ATOM 2304 C CA . LYS A 1 296 ? -24.003 19.104 4.043 1.00 31.45 296 LYS A CA 1
ATOM 2305 C C . LYS A 1 296 ? -22.906 20.130 4.407 1.00 31.45 296 LYS A C 1
ATOM 2307 O O . LYS A 1 296 ? -22.412 20.120 5.532 1.00 31.45 296 LYS A O 1
ATOM 2312 N N . PRO A 1 297 ? -22.563 21.073 3.500 1.00 33.62 297 PRO A N 1
ATOM 2313 C CA . PRO A 1 297 ? -21.467 22.039 3.689 1.00 33.62 297 PRO A CA 1
ATOM 2314 C C . PRO A 1 297 ? -21.623 23.041 4.845 1.00 33.62 297 PRO A C 1
ATOM 2316 O O . PRO A 1 297 ? -20.638 23.651 5.248 1.00 33.62 297 PRO A O 1
ATOM 2319 N N . SER A 1 298 ? -22.834 23.240 5.374 1.00 38.06 298 SER A N 1
ATOM 2320 C CA . SER A 1 298 ? -23.098 24.158 6.495 1.00 38.06 298 SER A CA 1
ATOM 2321 C C . SER A 1 298 ? -22.479 23.712 7.820 1.00 38.06 298 SER A C 1
ATOM 2323 O O . SER A 1 298 ? -22.404 24.508 8.753 1.00 38.06 298 SER A O 1
ATOM 2325 N N . ASP A 1 299 ? -22.029 22.460 7.893 1.00 35.59 299 ASP A N 1
ATOM 2326 C CA . ASP A 1 299 ? -21.659 21.805 9.145 1.00 35.59 299 ASP A CA 1
ATOM 2327 C C . ASP A 1 299 ? -20.130 21.736 9.345 1.00 35.59 299 ASP A C 1
ATOM 2329 O O . ASP A 1 299 ? -19.653 21.127 10.302 1.00 35.59 299 ASP A O 1
ATOM 2333 N N . LEU A 1 300 ? -19.342 22.354 8.451 1.00 34.75 300 LEU A N 1
ATOM 2334 C CA . LEU A 1 300 ? -17.876 22.332 8.493 1.00 34.75 300 LEU A CA 1
ATOM 2335 C C . LEU A 1 300 ? -17.299 23.683 8.953 1.00 34.75 300 LEU A C 1
ATOM 2337 O O . LEU A 1 300 ? -17.484 24.699 8.275 1.00 34.75 300 LEU A O 1
ATOM 2341 N N . PRO A 1 301 ? -16.533 23.730 10.058 1.00 32.12 301 PRO A N 1
ATOM 2342 C CA . PRO A 1 301 ? -15.731 24.892 10.383 1.00 32.12 301 PRO A CA 1
ATOM 2343 C C . PRO A 1 301 ? -14.418 24.788 9.603 1.00 32.12 301 PRO A C 1
ATOM 2345 O O . PRO A 1 301 ? -13.700 23.809 9.766 1.00 32.12 301 PRO A O 1
ATOM 2348 N N . LEU A 1 302 ? -14.087 25.781 8.773 1.00 30.66 302 LEU A N 1
ATOM 2349 C CA . LEU A 1 302 ? -12.770 26.439 8.781 1.00 30.66 302 LEU A CA 1
ATOM 2350 C C . LEU A 1 302 ? -12.658 27.518 7.692 1.00 30.66 302 LEU A C 1
ATOM 2352 O O . LEU A 1 302 ? -12.841 27.296 6.498 1.00 30.66 302 LEU A O 1
ATOM 2356 N N . LYS A 1 303 ? -12.295 28.711 8.166 1.00 31.03 303 LYS A N 1
ATOM 2357 C CA . LYS A 1 303 ? -11.801 29.863 7.411 1.00 31.03 303 LYS A CA 1
ATOM 2358 C C . LYS A 1 303 ? -10.321 29.642 7.048 1.00 31.03 303 LYS A C 1
ATOM 2360 O O . LYS A 1 303 ? -9.547 29.313 7.940 1.00 31.03 303 LYS A O 1
ATOM 2365 N N . SER A 1 304 ? -9.908 29.914 5.803 1.00 26.42 304 SER A N 1
ATOM 2366 C CA . SER A 1 304 ? -8.768 30.808 5.455 1.00 26.42 304 SER A CA 1
ATOM 2367 C C . SER A 1 304 ? -8.293 30.682 3.986 1.00 26.42 304 SER A C 1
ATOM 2369 O O . SER A 1 304 ? -7.529 29.809 3.593 1.00 26.42 304 SER A O 1
ATOM 2371 N N . SER A 1 305 ? -8.786 31.593 3.148 1.00 26.34 305 SER A N 1
ATOM 2372 C CA . SER A 1 305 ? -8.052 32.526 2.263 1.00 26.34 305 SER A CA 1
ATOM 2373 C C . SER A 1 305 ? -6.674 32.218 1.617 1.00 26.34 305 SER A C 1
ATOM 2375 O O . SER A 1 305 ? -5.975 33.180 1.310 1.00 26.34 305 SER A O 1
ATOM 2377 N N . SER A 1 306 ? -6.235 30.983 1.335 1.00 22.88 306 SER A N 1
ATOM 2378 C CA . SER A 1 306 ? -4.935 30.798 0.628 1.00 22.88 306 SER A CA 1
ATOM 2379 C C . SER A 1 306 ? -4.802 29.595 -0.325 1.00 22.88 306 SER A C 1
ATOM 2381 O O . SER A 1 306 ? -3.721 29.031 -0.475 1.00 22.88 306 SER A O 1
ATOM 2383 N N . LEU A 1 307 ? -5.869 29.228 -1.042 1.00 26.05 307 LEU A N 1
ATOM 2384 C CA . LEU A 1 307 ? -5.820 28.207 -2.101 1.00 26.05 307 LEU A CA 1
ATOM 2385 C C . LEU A 1 307 ? -5.748 28.848 -3.495 1.00 26.05 307 LEU A C 1
ATOM 2387 O O . LEU A 1 307 ? -6.757 29.247 -4.069 1.00 26.05 307 LEU A O 1
ATOM 2391 N N . GLY A 1 308 ? -4.533 28.934 -4.040 1.00 21.42 308 GLY A N 1
ATOM 2392 C CA . GLY A 1 308 ? -4.302 29.120 -5.471 1.00 21.42 308 GLY A CA 1
ATOM 2393 C C . GLY A 1 308 ? -4.414 27.776 -6.192 1.00 21.42 308 GLY A C 1
ATOM 2394 O O . GLY A 1 308 ? -3.554 26.912 -6.029 1.00 21.42 308 GLY A O 1
ATOM 2395 N N . CYS A 1 309 ? -5.485 27.596 -6.965 1.00 21.73 309 CYS A N 1
ATOM 2396 C CA . CYS A 1 309 ? -5.738 26.415 -7.788 1.00 21.73 309 CYS A CA 1
ATOM 2397 C C . CYS A 1 309 ? -4.813 26.389 -9.015 1.00 21.73 309 CYS A C 1
ATOM 2399 O O . CYS A 1 309 ? -4.762 27.366 -9.761 1.00 21.73 309 CYS A O 1
ATOM 2401 N N . PHE A 1 310 ? -4.147 25.260 -9.281 1.00 22.28 310 PHE A N 1
ATOM 2402 C CA . PHE A 1 310 ? -3.569 24.999 -10.601 1.00 22.28 310 PHE A CA 1
ATOM 2403 C C . PHE A 1 310 ? -4.568 24.211 -11.447 1.00 22.28 310 PHE A C 1
ATOM 2405 O O . PHE A 1 310 ? -4.918 23.073 -11.146 1.00 22.28 310 PHE A O 1
ATOM 2412 N N . SER A 1 311 ? -5.031 24.863 -12.510 1.00 27.30 311 SER A N 1
ATOM 2413 C CA . SER A 1 311 ? -5.887 24.319 -13.553 1.00 27.30 311 SER A CA 1
ATOM 2414 C C . SER A 1 311 ? -5.107 23.355 -14.454 1.00 27.30 311 SER A C 1
ATOM 2416 O O . SER A 1 311 ? -4.215 23.778 -15.192 1.00 27.30 311 SER A O 1
ATOM 2418 N N . GLY A 1 312 ? -5.486 22.081 -14.455 1.00 23.52 312 GLY A N 1
ATOM 2419 C CA . GLY A 1 312 ? -5.270 21.169 -15.576 1.00 23.52 312 GLY A CA 1
ATOM 2420 C C . GLY A 1 312 ? -6.611 20.947 -16.268 1.00 23.52 312 GLY A C 1
ATOM 2421 O O . GLY A 1 312 ? -7.500 20.336 -15.694 1.00 23.52 312 GLY A O 1
ATOM 2422 N N . TYR A 1 313 ? -6.767 21.516 -17.460 1.00 26.86 313 TYR A N 1
ATOM 2423 C CA . TYR A 1 313 ? -7.970 21.520 -18.296 1.00 26.86 313 TYR A CA 1
ATOM 2424 C C . TYR A 1 313 ? -8.748 20.184 -18.326 1.00 26.86 313 TYR A C 1
ATOM 2426 O O . TYR A 1 313 ? -8.360 19.250 -19.023 1.00 26.86 313 TYR A O 1
ATOM 2434 N N . TYR A 1 314 ? -9.927 20.171 -17.701 1.00 27.17 314 TYR A N 1
ATOM 2435 C CA . TYR A 1 314 ? -11.128 19.581 -18.292 1.00 27.17 314 TYR A CA 1
ATOM 2436 C C . TYR A 1 314 ? -12.165 20.699 -18.407 1.00 27.17 314 TYR A C 1
ATOM 2438 O O . TYR A 1 314 ? -12.448 21.414 -17.449 1.00 27.17 314 TYR A O 1
ATOM 2446 N N . ASN A 1 315 ? -12.666 20.903 -19.619 1.00 25.73 315 ASN A N 1
ATOM 2447 C CA . ASN A 1 315 ? -13.612 21.954 -19.961 1.00 25.73 315 ASN A CA 1
ATOM 2448 C C . ASN A 1 315 ? -15.012 21.520 -19.486 1.00 25.73 315 ASN A C 1
ATOM 2450 O O . ASN A 1 315 ? -15.760 20.930 -20.259 1.00 25.73 315 ASN A O 1
ATOM 2454 N N . SER A 1 316 ? -15.373 21.744 -18.219 1.00 29.12 316 SER A N 1
ATOM 2455 C CA . SER A 1 316 ? -16.747 21.509 -17.755 1.00 29.12 316 SER A CA 1
ATOM 2456 C C . SER A 1 316 ? -17.632 22.711 -18.089 1.00 29.12 316 SER A C 1
ATOM 2458 O O . SER A 1 316 ? -17.979 23.530 -17.243 1.00 29.12 316 SER A O 1
ATOM 2460 N N . LYS A 1 317 ? -18.028 22.811 -19.361 1.00 27.41 317 LYS A N 1
ATOM 2461 C CA . LYS A 1 317 ? -19.288 23.489 -19.701 1.00 27.41 317 LYS A CA 1
ATOM 2462 C C . LYS A 1 317 ? -20.507 22.560 -19.642 1.00 27.41 317 LYS A C 1
ATOM 2464 O O . LYS A 1 317 ? -21.611 23.073 -19.722 1.00 27.41 317 LYS A O 1
ATOM 2469 N N . ASP A 1 318 ? -20.317 21.262 -19.382 1.00 29.97 318 ASP A N 1
ATOM 2470 C CA . ASP A 1 318 ? -21.399 20.262 -19.321 1.00 29.97 318 ASP A CA 1
ATOM 2471 C C . ASP A 1 318 ? -21.415 19.431 -18.028 1.00 29.97 318 ASP A C 1
ATOM 2473 O O . ASP A 1 318 ? -21.571 18.214 -18.048 1.00 29.97 318 ASP A O 1
ATOM 2477 N N . SER A 1 319 ? -21.285 20.057 -16.860 1.00 34.75 319 SER A N 1
ATOM 2478 C CA . SER A 1 319 ? -21.708 19.360 -15.641 1.00 34.75 319 SER A CA 1
ATOM 2479 C C . SER A 1 319 ? -22.390 20.315 -14.682 1.00 34.75 319 SER A C 1
ATOM 2481 O O . SER A 1 319 ? -21.753 20.984 -13.872 1.00 34.75 319 SER A O 1
ATOM 2483 N N . SER A 1 320 ? -23.716 20.306 -14.753 1.00 32.91 320 SER A N 1
ATOM 2484 C CA . SER A 1 320 ? -24.653 20.747 -13.718 1.00 32.91 320 SER A CA 1
ATOM 2485 C C . SER A 1 320 ? -24.489 20.020 -12.371 1.00 32.91 320 SER A C 1
ATOM 2487 O O . SER A 1 320 ? -25.236 20.300 -11.438 1.00 32.91 320 SER A O 1
ATOM 2489 N N . ASP A 1 321 ? -23.500 19.133 -12.237 1.00 32.47 321 ASP A N 1
ATOM 2490 C CA . ASP A 1 321 ? -23.280 18.309 -11.056 1.00 32.47 321 ASP A CA 1
ATOM 2491 C C . ASP A 1 321 ? -22.058 18.825 -10.288 1.00 32.47 321 ASP A C 1
ATOM 2493 O O . ASP A 1 321 ? -20.901 18.578 -10.637 1.00 32.47 321 ASP A O 1
ATOM 2497 N N . GLY A 1 322 ? -22.328 19.597 -9.238 1.00 29.28 322 GLY A N 1
ATOM 2498 C CA . GLY A 1 322 ? -21.321 20.226 -8.393 1.00 29.28 322 GLY A CA 1
ATOM 2499 C C . GLY A 1 322 ? -20.335 19.242 -7.746 1.00 29.28 322 GLY A C 1
ATOM 2500 O O . GLY A 1 322 ? -20.678 18.466 -6.860 1.00 29.28 322 GLY A O 1
ATOM 2501 N N . GLY A 1 323 ? -19.065 19.355 -8.130 1.00 34.06 323 GLY A N 1
ATOM 2502 C CA . GLY A 1 323 ? -17.958 19.622 -7.201 1.00 34.06 323 GLY A CA 1
ATOM 2503 C C . GLY A 1 323 ? -17.380 18.513 -6.312 1.00 34.06 323 GLY A C 1
ATOM 2504 O O . GLY A 1 323 ? -16.274 18.713 -5.834 1.00 34.06 323 GLY A O 1
ATOM 2505 N N . TRP A 1 324 ? -18.029 17.363 -6.108 1.00 29.61 324 TRP A N 1
ATOM 2506 C CA . TRP A 1 324 ? -17.503 16.319 -5.192 1.00 29.61 324 TRP A CA 1
ATOM 2507 C C . TRP A 1 324 ? -17.397 14.914 -5.811 1.00 29.61 324 TRP A C 1
ATOM 2509 O O . TRP A 1 324 ? -16.850 13.991 -5.215 1.00 29.61 324 TRP A O 1
ATOM 2519 N N . GLY A 1 325 ? -17.884 14.730 -7.043 1.00 27.70 325 GLY A N 1
ATOM 2520 C CA . GLY A 1 325 ? -17.983 13.406 -7.667 1.00 27.70 325 GLY A CA 1
ATOM 2521 C C . GLY A 1 325 ? -16.689 12.855 -8.277 1.00 27.70 325 GLY A C 1
ATOM 2522 O O . GLY A 1 325 ? -16.650 11.682 -8.630 1.00 27.70 325 GLY A O 1
ATOM 2523 N N . GLN A 1 326 ? -15.641 13.656 -8.486 1.00 36.38 326 GLN A N 1
ATOM 2524 C CA . GLN A 1 326 ? -14.469 13.223 -9.267 1.00 36.38 326 GLN A CA 1
ATOM 2525 C C . GLN A 1 326 ? -13.423 12.452 -8.438 1.00 36.38 326 GLN A C 1
ATOM 2527 O O . GLN A 1 326 ? -12.763 11.570 -8.971 1.00 36.38 326 GLN A O 1
ATOM 2532 N N . GLU A 1 327 ? -13.335 12.698 -7.131 1.00 40.41 327 GLU A N 1
ATOM 2533 C CA . GLU A 1 327 ? -12.322 12.097 -6.245 1.00 40.41 327 GLU A CA 1
ATOM 2534 C C . GLU A 1 327 ? -12.716 10.710 -5.722 1.00 40.41 327 GLU A C 1
ATOM 2536 O O . GLU A 1 327 ? -11.909 9.781 -5.758 1.00 40.41 327 GLU A O 1
ATOM 2541 N N . CYS A 1 328 ? -13.983 10.526 -5.328 1.00 35.00 328 CYS A N 1
ATOM 2542 C CA . CYS A 1 328 ? -14.534 9.206 -4.991 1.00 35.00 328 CYS A CA 1
ATOM 2543 C C . CYS A 1 328 ? -14.546 8.259 -6.205 1.00 35.00 328 CYS A C 1
ATOM 2545 O O . CYS A 1 328 ? -14.432 7.041 -6.047 1.00 35.00 328 CYS A O 1
ATOM 2547 N N . ARG A 1 329 ? -14.650 8.814 -7.424 1.00 42.69 329 ARG A N 1
ATOM 2548 C CA . ARG A 1 329 ? -14.532 8.047 -8.671 1.00 42.69 329 ARG A CA 1
ATOM 2549 C C . ARG A 1 329 ? -13.144 7.420 -8.802 1.00 42.69 329 ARG A C 1
ATOM 2551 O O . ARG A 1 329 ? -13.079 6.217 -9.001 1.00 42.69 329 ARG A O 1
ATOM 2558 N N . THR A 1 330 ? -12.062 8.152 -8.537 1.00 53.72 330 THR A N 1
ATOM 2559 C CA . THR A 1 330 ? -10.682 7.649 -8.690 1.00 53.72 330 THR A CA 1
ATOM 2560 C C . THR A 1 330 ? -10.337 6.470 -7.768 1.00 53.72 330 THR A C 1
ATOM 2562 O O . THR A 1 330 ? -9.686 5.528 -8.207 1.00 53.72 330 THR A O 1
ATOM 2565 N N . PHE A 1 331 ? -10.785 6.459 -6.506 1.00 53.69 331 PHE A N 1
ATOM 2566 C CA . PHE A 1 331 ? -10.545 5.326 -5.589 1.00 53.69 331 PHE A CA 1
ATOM 2567 C C . PHE A 1 331 ? -11.334 4.077 -5.969 1.00 53.69 331 PHE A C 1
ATOM 2569 O O . PHE A 1 331 ? -10.820 2.957 -5.915 1.00 53.69 331 PHE A O 1
ATOM 2576 N N . LYS A 1 332 ? -12.592 4.283 -6.361 1.00 58.34 332 LYS A N 1
ATOM 2577 C CA . LYS A 1 332 ? -13.465 3.212 -6.830 1.00 58.34 332 LYS A CA 1
ATOM 2578 C C . LYS A 1 332 ? -12.964 2.642 -8.159 1.00 58.34 332 LYS A C 1
ATOM 2580 O O . LYS A 1 332 ? -12.934 1.427 -8.319 1.00 58.34 332 LYS A O 1
ATOM 2585 N N . GLU A 1 333 ? -12.513 3.500 -9.071 1.00 64.00 333 GLU A N 1
ATOM 2586 C CA . GLU A 1 333 ? -11.885 3.133 -10.347 1.00 64.00 333 GLU A CA 1
ATOM 2587 C C . GLU A 1 333 ? -10.557 2.402 -10.135 1.00 64.00 333 GLU A C 1
ATOM 2589 O O . GLU A 1 333 ? -10.294 1.407 -10.807 1.00 64.00 333 GLU A O 1
ATOM 2594 N N . ALA A 1 334 ? -9.764 2.823 -9.146 1.00 67.25 334 ALA A N 1
ATOM 2595 C CA . ALA A 1 334 ? -8.556 2.113 -8.738 1.00 67.25 334 ALA A CA 1
ATOM 2596 C C . ALA A 1 334 ? -8.855 0.759 -8.060 1.00 67.25 334 ALA A C 1
ATOM 2598 O O . ALA A 1 334 ? -7.973 -0.092 -7.945 1.00 67.25 334 ALA A O 1
ATOM 2599 N N . GLY A 1 335 ? -10.094 0.518 -7.620 1.00 71.62 335 GLY A N 1
ATOM 2600 C CA . GLY A 1 335 ? -10.489 -0.726 -6.962 1.00 71.62 335 GLY A CA 1
ATOM 2601 C C . GLY A 1 335 ? -9.970 -0.846 -5.526 1.00 71.62 335 GLY A C 1
ATOM 2602 O O . GLY A 1 335 ? -9.615 -1.949 -5.088 1.00 71.62 335 GLY A O 1
ATOM 2603 N N . CYS A 1 336 ? -9.884 0.272 -4.801 1.00 73.62 336 CYS A N 1
ATOM 2604 C CA . CYS A 1 336 ? -9.657 0.247 -3.356 1.00 73.62 336 CYS A CA 1
ATOM 2605 C C . CYS A 1 336 ? -10.893 -0.306 -2.627 1.00 73.62 336 CYS A C 1
ATOM 2607 O O . CYS A 1 336 ? -12.027 -0.069 -3.047 1.00 73.62 336 CYS A O 1
ATOM 2609 N N . ALA A 1 337 ? -10.680 -1.060 -1.547 1.00 68.75 337 ALA A N 1
ATOM 2610 C CA . ALA A 1 337 ? -11.775 -1.575 -0.730 1.00 68.75 337 ALA A CA 1
ATOM 2611 C C . ALA A 1 337 ? -12.436 -0.442 0.085 1.00 68.75 337 ALA A C 1
ATOM 2613 O O . ALA A 1 337 ? -11.786 0.572 0.358 1.00 68.75 337 ALA A O 1
ATOM 2614 N N . PRO A 1 338 ? -13.710 -0.589 0.497 1.00 61.00 338 PRO A N 1
ATOM 2615 C CA . PRO A 1 338 ? -14.363 0.379 1.374 1.00 61.00 338 PRO A CA 1
ATOM 2616 C C . PRO A 1 338 ? -13.534 0.647 2.638 1.00 61.00 338 PRO A C 1
ATOM 2618 O O . PRO A 1 338 ? -13.044 -0.285 3.268 1.00 61.00 338 PRO A O 1
ATOM 2621 N N . GLY A 1 339 ? -13.360 1.923 2.990 1.00 60.50 339 GLY A N 1
ATOM 2622 C CA . GLY A 1 339 ? -12.565 2.346 4.149 1.00 60.50 339 GLY A CA 1
ATOM 2623 C C . GLY A 1 339 ? -11.051 2.426 3.916 1.00 60.50 339 GLY A C 1
ATOM 2624 O O . GLY A 1 339 ? -10.356 2.998 4.754 1.00 60.50 339 GLY A O 1
ATOM 2625 N N . GLN A 1 340 ? -10.531 1.930 2.785 1.00 64.50 340 GLN A N 1
ATOM 2626 C CA . GLN A 1 340 ? -9.122 2.121 2.427 1.00 64.50 340 GLN A CA 1
ATOM 2627 C C . GLN A 1 340 ? -8.840 3.547 1.940 1.00 64.50 340 GLN A C 1
ATOM 2629 O O . GLN A 1 340 ? -9.691 4.242 1.383 1.00 64.50 340 GLN A O 1
ATOM 2634 N N . SER A 1 341 ? -7.591 3.964 2.106 1.00 70.56 341 SER A N 1
ATOM 2635 C CA . SER A 1 341 ? -7.065 5.266 1.714 1.00 70.56 341 SER A CA 1
ATOM 2636 C C . SER A 1 341 ? -5.667 5.133 1.101 1.00 70.56 341 SER A C 1
ATOM 2638 O O . SER A 1 341 ? -5.067 4.062 1.087 1.00 70.56 341 SER A O 1
ATOM 2640 N N . ALA A 1 342 ? -5.077 6.246 0.654 1.00 72.44 342 ALA A N 1
ATOM 2641 C CA . ALA A 1 342 ? -3.687 6.268 0.183 1.00 72.44 342 ALA A CA 1
ATOM 2642 C C . ALA A 1 342 ? -2.647 5.900 1.270 1.00 72.44 342 ALA A C 1
ATOM 2644 O O . ALA A 1 342 ? -1.463 5.765 0.953 1.00 72.44 342 ALA A O 1
ATOM 2645 N N . LYS A 1 343 ? -3.075 5.755 2.535 1.00 76.56 343 LYS A N 1
ATOM 2646 C CA . LYS A 1 343 ? -2.265 5.255 3.656 1.00 76.56 343 LYS A CA 1
ATOM 2647 C C . LYS A 1 343 ? -2.115 3.737 3.645 1.00 76.56 343 LYS A C 1
ATOM 2649 O O . LYS A 1 343 ? -1.183 3.231 4.261 1.00 76.56 343 LYS A O 1
ATOM 2654 N N . ASP A 1 344 ? -2.997 3.032 2.946 1.00 78.06 344 ASP A N 1
ATOM 2655 C CA . ASP A 1 344 ? -2.950 1.585 2.773 1.00 78.06 344 ASP A CA 1
ATOM 2656 C C . ASP A 1 344 ? -2.121 1.268 1.530 1.00 78.06 344 ASP A C 1
ATOM 2658 O O . ASP A 1 344 ? -2.379 1.808 0.453 1.00 78.06 344 ASP A O 1
ATOM 2662 N N . MET A 1 345 ? -1.110 0.411 1.666 1.00 85.94 345 MET A N 1
ATOM 2663 C CA . MET A 1 345 ? -0.130 0.121 0.615 1.00 85.94 345 MET A CA 1
ATOM 2664 C C . MET A 1 345 ? -0.812 -0.378 -0.653 1.00 85.94 345 MET A C 1
ATOM 2666 O O . MET A 1 345 ? -0.529 0.115 -1.741 1.00 85.94 345 MET A O 1
ATOM 2670 N N . GLU A 1 346 ? -1.756 -1.309 -0.512 1.00 86.00 346 GLU A N 1
ATOM 2671 C CA . GLU A 1 346 ? -2.487 -1.870 -1.647 1.00 86.00 346 GLU A CA 1
ATOM 2672 C C . GLU A 1 346 ? -3.250 -0.797 -2.423 1.00 86.00 346 GLU A C 1
ATOM 2674 O O . GLU A 1 346 ? -3.196 -0.747 -3.653 1.00 86.00 346 GLU A O 1
ATOM 2679 N N . CYS A 1 347 ? -3.956 0.079 -1.703 1.00 82.50 347 CYS A N 1
ATOM 2680 C CA . CYS A 1 347 ? -4.718 1.155 -2.317 1.00 82.50 347 CYS A CA 1
ATOM 2681 C C . CYS A 1 347 ? -3.784 2.215 -2.916 1.00 82.50 347 CYS A C 1
ATOM 2683 O O . CYS A 1 347 ? -4.030 2.680 -4.023 1.00 82.50 347 CYS A O 1
ATOM 2685 N N . ASN A 1 348 ? -2.664 2.537 -2.261 1.00 87.56 348 ASN A N 1
ATOM 2686 C CA . ASN A 1 348 ? -1.641 3.431 -2.805 1.00 87.56 348 ASN A CA 1
ATOM 2687 C C . ASN A 1 348 ? -1.066 2.904 -4.136 1.00 87.56 348 ASN A C 1
ATOM 2689 O O . ASN A 1 348 ? -0.962 3.665 -5.096 1.00 87.56 348 ASN A O 1
ATOM 2693 N N . ILE A 1 349 ? -0.772 1.601 -4.227 1.00 90.62 349 ILE A N 1
ATOM 2694 C CA . ILE A 1 349 ? -0.308 0.933 -5.457 1.00 90.62 349 ILE A CA 1
ATOM 2695 C C . ILE A 1 349 ? -1.366 1.012 -6.555 1.00 90.62 349 ILE A C 1
ATOM 2697 O O . ILE A 1 349 ? -1.076 1.449 -7.669 1.00 90.62 349 ILE A O 1
ATOM 2701 N N . LYS A 1 350 ? -2.606 0.628 -6.233 1.00 87.06 350 LYS A N 1
ATOM 2702 C CA . LYS A 1 350 ? -3.745 0.696 -7.154 1.00 87.06 350 LYS A CA 1
ATOM 2703 C C . LYS A 1 350 ? -3.952 2.107 -7.699 1.00 87.06 350 LYS A C 1
ATOM 2705 O O . LYS A 1 350 ? -4.112 2.274 -8.907 1.00 87.06 350 LYS A O 1
ATOM 2710 N N . LEU A 1 351 ? -3.892 3.119 -6.835 1.00 84.44 351 LEU A N 1
ATOM 2711 C CA . LEU A 1 351 ? -3.993 4.525 -7.221 1.00 84.44 351 LEU A CA 1
ATOM 2712 C C . LEU A 1 351 ? -2.850 4.941 -8.148 1.00 84.44 351 LEU A C 1
ATOM 2714 O O . LEU A 1 351 ? -3.119 5.497 -9.209 1.00 84.44 351 LEU A O 1
ATOM 2718 N N . GLY A 1 352 ? -1.595 4.649 -7.794 1.00 87.56 352 GLY A N 1
ATOM 2719 C CA . GLY A 1 352 ? -0.436 5.018 -8.613 1.00 87.56 352 GLY A CA 1
ATOM 2720 C C . GLY A 1 352 ? -0.450 4.366 -10.000 1.00 87.56 352 GLY A C 1
ATOM 2721 O O . GLY A 1 352 ? -0.224 5.040 -11.005 1.00 87.56 352 GLY A O 1
ATOM 2722 N N . ILE A 1 353 ? -0.803 3.081 -10.087 1.00 90.75 353 ILE A N 1
ATOM 2723 C CA . ILE A 1 353 ? -0.913 2.358 -11.366 1.00 90.75 353 ILE A CA 1
ATOM 2724 C C . ILE A 1 353 ? -2.091 2.877 -12.202 1.00 90.75 353 ILE A C 1
ATOM 2726 O O . ILE A 1 353 ? -1.960 3.092 -13.409 1.00 90.75 353 ILE A O 1
ATOM 2730 N N . THR A 1 354 ? -3.234 3.145 -11.572 1.00 84.69 354 THR A N 1
ATOM 2731 C CA . THR A 1 354 ? -4.392 3.743 -12.258 1.00 84.69 354 THR A CA 1
ATOM 2732 C C . THR A 1 354 ? -4.058 5.144 -12.771 1.00 84.69 354 THR A C 1
ATOM 2734 O O . THR A 1 354 ? -4.407 5.507 -13.897 1.00 84.69 354 THR A O 1
ATOM 2737 N N . PHE A 1 355 ? -3.300 5.919 -11.994 1.00 83.62 355 PHE A N 1
ATOM 2738 C CA . PHE A 1 355 ? -2.813 7.228 -12.404 1.00 83.62 355 PHE A CA 1
ATOM 2739 C C . PHE A 1 355 ? -1.852 7.136 -13.598 1.00 83.62 355 PHE A C 1
ATOM 2741 O O . PHE A 1 355 ? -2.005 7.894 -14.556 1.00 83.62 355 PHE A O 1
ATOM 2748 N N . LEU A 1 356 ? -0.941 6.155 -13.624 1.00 86.56 356 LEU A N 1
ATOM 2749 C CA . LEU A 1 356 ? -0.100 5.882 -14.797 1.00 86.56 356 LEU A CA 1
ATOM 2750 C C . LEU A 1 356 ? -0.928 5.600 -16.052 1.00 86.56 356 LEU A C 1
ATOM 2752 O O . LEU A 1 356 ? -0.635 6.141 -17.121 1.00 86.56 356 LEU A O 1
ATOM 2756 N N . LYS A 1 357 ? -1.993 4.800 -15.931 1.00 86.75 357 LYS A N 1
ATOM 2757 C CA . LYS A 1 357 ? -2.902 4.541 -17.053 1.00 86.75 357 LYS A CA 1
ATOM 2758 C C . LYS A 1 357 ? -3.597 5.818 -17.532 1.00 86.75 357 LYS A C 1
ATOM 2760 O O . LYS A 1 357 ? -3.676 6.058 -18.737 1.00 86.75 357 LYS A O 1
ATOM 2765 N N . SER A 1 358 ? -4.052 6.658 -16.607 1.00 80.25 358 SER A N 1
ATOM 2766 C CA . SER A 1 358 ? -4.664 7.955 -16.922 1.00 80.25 358 SER A CA 1
ATOM 2767 C C . SER A 1 358 ? -3.696 8.891 -17.658 1.00 80.25 358 SER A C 1
ATOM 2769 O O . SER A 1 358 ? -4.050 9.507 -18.670 1.00 80.25 358 SER A O 1
ATOM 2771 N N . LEU A 1 359 ? -2.432 8.932 -17.231 1.00 82.00 359 LEU A N 1
ATOM 2772 C CA . LEU A 1 359 ? -1.380 9.680 -17.917 1.00 82.00 359 LEU A CA 1
ATOM 2773 C C . LEU A 1 359 ? -1.103 9.133 -19.322 1.00 82.00 359 LEU A C 1
ATOM 2775 O O . LEU A 1 359 ? -0.909 9.927 -20.242 1.00 82.00 359 LEU A O 1
ATOM 2779 N N . TYR A 1 360 ? -1.131 7.811 -19.523 1.00 85.62 360 TYR A N 1
ATOM 2780 C CA . TYR A 1 360 ? -1.023 7.218 -20.860 1.00 85.62 360 TYR A CA 1
ATOM 2781 C C . TYR A 1 360 ? -2.175 7.654 -21.766 1.00 85.62 360 TYR A C 1
ATOM 2783 O O . TYR A 1 360 ? -1.936 8.113 -22.882 1.00 85.62 360 TYR A O 1
ATOM 2791 N N . ASN A 1 361 ? -3.411 7.599 -21.269 1.00 82.94 361 ASN A N 1
ATOM 2792 C CA . ASN A 1 361 ? -4.583 8.043 -22.025 1.00 82.94 361 ASN A CA 1
ATOM 2793 C C . ASN A 1 361 ? -4.518 9.543 -22.366 1.00 82.94 361 ASN A C 1
ATOM 2795 O O . ASN A 1 361 ? -5.006 9.961 -23.413 1.00 82.94 361 ASN A O 1
ATOM 2799 N N . THR A 1 362 ? -3.893 10.348 -21.503 1.00 79.19 362 THR A N 1
ATOM 2800 C CA . THR A 1 362 ? -3.758 11.797 -21.696 1.00 79.19 362 THR A CA 1
ATOM 2801 C C . THR A 1 362 ? -2.628 12.153 -22.663 1.00 79.19 362 THR A C 1
ATOM 2803 O O . THR A 1 362 ? -2.825 12.954 -23.573 1.00 79.19 362 THR A O 1
ATOM 2806 N N . TYR A 1 363 ? -1.440 11.576 -22.469 1.00 83.94 363 TYR A N 1
ATOM 2807 C CA . TYR A 1 363 ? -0.198 12.025 -23.108 1.00 83.94 363 TYR A CA 1
ATOM 2808 C C . TYR A 1 363 ? 0.457 10.993 -24.023 1.00 83.94 363 TYR A C 1
ATOM 2810 O O . TYR A 1 363 ? 1.201 11.384 -24.921 1.00 83.94 363 TYR A O 1
ATOM 2818 N N . GLY A 1 364 ? 0.213 9.696 -23.815 1.00 84.75 364 GLY A N 1
ATOM 2819 C CA . GLY A 1 364 ? 0.931 8.617 -24.499 1.00 84.75 364 GLY A CA 1
ATOM 2820 C C . GLY A 1 364 ? 0.872 8.768 -26.017 1.00 84.75 364 GLY A C 1
ATOM 2821 O O . GLY A 1 364 ? 1.914 8.869 -26.668 1.00 84.75 364 GLY A O 1
ATOM 2822 N N . ASN A 1 365 ? -0.344 8.928 -26.546 1.00 89.81 365 ASN A N 1
ATOM 2823 C CA . ASN A 1 365 ? -0.613 9.023 -27.986 1.00 89.81 365 ASN A CA 1
ATOM 2824 C C . ASN A 1 365 ? -1.054 10.428 -28.442 1.00 89.81 365 ASN A C 1
ATOM 2826 O O . ASN A 1 365 ? -1.509 10.597 -29.569 1.00 89.81 365 ASN A O 1
ATOM 2830 N N . ASN A 1 366 ? -0.942 11.444 -27.576 1.00 85.94 366 ASN A N 1
ATOM 2831 C CA . ASN A 1 366 ? -1.380 12.811 -27.867 1.00 85.94 366 ASN A CA 1
ATOM 2832 C C . ASN A 1 366 ? -0.182 13.755 -28.039 1.00 85.94 366 ASN A C 1
ATOM 2834 O O . ASN A 1 366 ? 0.193 14.489 -27.121 1.00 85.94 366 ASN A O 1
ATOM 2838 N N . ASP A 1 367 ? 0.408 13.726 -29.234 1.00 91.88 367 ASP A N 1
ATOM 2839 C CA . ASP A 1 367 ? 1.603 14.502 -29.587 1.00 91.88 367 ASP A CA 1
ATOM 2840 C C . ASP A 1 367 ? 1.437 15.998 -29.298 1.00 91.88 367 ASP A C 1
ATOM 2842 O O . ASP A 1 367 ? 2.266 16.591 -28.610 1.00 91.88 367 ASP A O 1
ATOM 2846 N N . ALA A 1 368 ? 0.335 16.593 -29.763 1.00 88.25 368 ALA A N 1
ATOM 2847 C CA . ALA A 1 368 ? 0.099 18.030 -29.654 1.00 88.25 368 ALA A CA 1
ATOM 2848 C C . ALA A 1 368 ? -0.055 18.493 -28.197 1.00 88.25 368 ALA A C 1
ATOM 2850 O O . ALA A 1 368 ? 0.490 19.530 -27.807 1.00 88.25 368 ALA A O 1
ATOM 2851 N N . LEU A 1 369 ? -0.795 17.735 -27.377 1.00 82.00 369 LEU A N 1
ATOM 2852 C CA . LEU A 1 369 ? -0.952 18.060 -25.961 1.00 82.00 369 LEU A CA 1
ATOM 2853 C C . LEU A 1 369 ? 0.376 17.912 -25.220 1.00 82.00 369 LEU A C 1
ATOM 2855 O O . LEU A 1 369 ? 0.745 18.807 -24.462 1.00 82.00 369 LEU A O 1
ATOM 2859 N N . TYR A 1 370 ? 1.089 16.810 -25.449 1.00 88.12 370 TYR A N 1
ATOM 2860 C CA . TYR A 1 370 ? 2.362 16.551 -24.791 1.00 88.12 370 TYR A CA 1
ATOM 2861 C C . TYR A 1 370 ? 3.410 17.613 -25.147 1.00 88.12 370 TYR A C 1
ATOM 2863 O O . TYR A 1 370 ? 4.013 18.195 -24.246 1.00 88.12 370 TYR A O 1
ATOM 2871 N N . GLU A 1 371 ? 3.570 17.937 -26.433 1.00 92.19 371 GLU A N 1
ATOM 2872 C CA . GLU A 1 371 ? 4.501 18.968 -26.900 1.00 92.19 371 GLU A CA 1
ATOM 2873 C C . GLU A 1 371 ? 4.217 20.327 -26.254 1.00 92.19 371 GLU A C 1
ATOM 2875 O O . GLU A 1 371 ? 5.126 20.972 -25.723 1.00 92.19 371 GLU A O 1
ATOM 2880 N N . ARG A 1 372 ? 2.948 20.753 -26.254 1.00 90.06 372 ARG A N 1
ATOM 2881 C CA . ARG A 1 372 ? 2.537 22.013 -25.625 1.00 90.06 372 ARG A CA 1
ATOM 2882 C C . ARG A 1 372 ? 2.860 22.021 -24.133 1.00 90.06 372 ARG A C 1
ATOM 2884 O O . ARG A 1 372 ? 3.378 23.013 -23.629 1.00 90.06 372 ARG A O 1
ATOM 2891 N N . THR A 1 373 ? 2.576 20.929 -23.426 1.00 84.56 373 THR A N 1
ATOM 2892 C CA . THR A 1 373 ? 2.850 20.826 -21.990 1.00 84.56 373 THR A CA 1
ATOM 2893 C C . THR A 1 373 ? 4.352 20.868 -21.704 1.00 84.56 373 THR A C 1
ATOM 2895 O O . THR A 1 373 ? 4.781 21.643 -20.853 1.00 84.56 373 THR A O 1
ATOM 2898 N N . VAL A 1 374 ? 5.178 20.128 -22.452 1.00 88.25 374 VAL A N 1
ATOM 2899 C CA . VAL A 1 374 ? 6.643 20.182 -22.309 1.00 88.25 374 VAL A CA 1
ATOM 2900 C C . VAL A 1 374 ? 7.160 21.607 -22.516 1.00 88.25 374 VAL A C 1
ATOM 2902 O O . VAL A 1 374 ? 7.903 22.104 -21.673 1.00 88.25 374 VAL A O 1
ATOM 2905 N N . LYS A 1 375 ? 6.726 22.296 -23.578 1.00 89.69 375 LYS A N 1
ATOM 2906 C CA . LYS A 1 375 ? 7.151 23.676 -23.872 1.00 89.69 375 LYS A CA 1
ATOM 2907 C C . LYS A 1 375 ? 6.754 24.678 -22.786 1.00 89.69 375 LYS A C 1
ATOM 2909 O O . LYS A 1 375 ? 7.505 25.611 -22.520 1.00 89.69 375 LYS A O 1
ATOM 2914 N N . ASN A 1 376 ? 5.603 24.474 -22.147 1.00 87.62 376 ASN A N 1
ATOM 2915 C CA . ASN A 1 376 ? 5.109 25.359 -21.093 1.00 87.62 376 ASN A CA 1
ATOM 2916 C C . ASN A 1 376 ? 5.875 25.214 -19.768 1.00 87.62 376 ASN A C 1
ATOM 2918 O O . ASN A 1 376 ? 6.037 26.199 -19.053 1.00 87.62 376 ASN A O 1
ATOM 2922 N 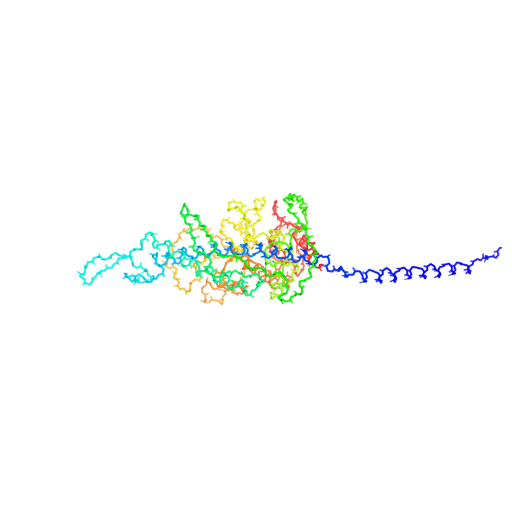N . TYR A 1 377 ? 6.315 24.000 -19.421 1.00 84.81 377 TYR A N 1
ATOM 2923 C CA . TYR A 1 377 ? 6.886 23.706 -18.098 1.00 84.81 377 TYR A CA 1
ATOM 2924 C C . TYR A 1 377 ? 8.402 23.489 -18.099 1.00 84.81 377 TYR A C 1
ATOM 2926 O O . TYR A 1 377 ? 9.042 23.661 -17.060 1.00 84.81 377 TYR A O 1
ATOM 2934 N N . CYS A 1 378 ? 8.987 23.130 -19.240 1.00 89.12 378 CYS A N 1
ATOM 2935 C CA . CYS A 1 378 ? 10.423 22.976 -19.388 1.00 89.12 378 CYS A CA 1
ATOM 2936 C C . CYS A 1 378 ? 10.991 24.071 -20.287 1.00 89.12 378 CYS A C 1
ATOM 2938 O O . CYS A 1 378 ? 10.841 24.010 -21.501 1.00 89.12 378 CYS A O 1
ATOM 2940 N N . THR A 1 379 ? 11.660 25.064 -19.701 1.00 90.31 379 THR A N 1
ATOM 2941 C CA . THR A 1 379 ? 12.240 26.201 -20.435 1.00 90.31 379 THR A CA 1
ATOM 2942 C C . THR A 1 379 ? 13.720 26.028 -20.783 1.00 90.31 379 THR A C 1
ATOM 2944 O O . THR A 1 379 ? 14.248 26.817 -21.563 1.00 90.31 379 THR A O 1
ATOM 2947 N N . GLU A 1 380 ? 14.404 25.014 -20.237 1.00 92.81 380 GLU A N 1
ATOM 2948 C CA . GLU A 1 380 ? 15.806 24.740 -20.570 1.00 92.81 380 GLU A CA 1
ATOM 2949 C C . GLU A 1 380 ? 15.888 24.018 -21.932 1.00 92.81 380 GLU A C 1
ATOM 2951 O O . GLU A 1 380 ? 15.290 22.948 -22.079 1.00 92.81 380 GLU A O 1
ATOM 2956 N N . PRO A 1 381 ? 16.596 24.570 -22.940 1.00 93.12 381 PRO A N 1
ATOM 2957 C CA . PRO A 1 381 ? 16.550 24.056 -24.312 1.00 93.12 381 PRO A CA 1
ATOM 2958 C C . PRO A 1 381 ? 16.986 22.595 -24.481 1.00 93.12 381 PRO A C 1
ATOM 2960 O O . PRO A 1 381 ? 16.391 21.862 -25.274 1.00 93.12 381 PRO A O 1
ATOM 2963 N N . THR A 1 382 ? 18.015 22.158 -23.756 1.00 93.00 382 THR A N 1
ATOM 2964 C CA . THR A 1 382 ? 18.591 20.812 -23.884 1.00 93.00 382 THR A CA 1
ATOM 2965 C C . THR A 1 382 ? 17.621 19.739 -23.386 1.00 93.00 382 THR A C 1
ATOM 2967 O O . THR A 1 382 ? 17.381 18.741 -24.069 1.00 93.00 382 THR A O 1
ATOM 2970 N N . GLN A 1 383 ? 17.027 19.956 -22.214 1.00 93.88 383 GLN A N 1
ATOM 2971 C CA . GLN A 1 383 ? 16.037 19.084 -21.599 1.00 93.88 383 GLN A CA 1
ATOM 2972 C C . GLN A 1 383 ? 14.705 19.169 -22.325 1.00 93.88 383 GLN A C 1
ATOM 2974 O O . GLN A 1 383 ? 14.071 18.139 -22.523 1.00 93.88 383 GLN A O 1
ATOM 2979 N N . GLN A 1 384 ? 14.295 20.359 -22.776 1.00 94.75 384 GLN A N 1
ATOM 2980 C CA . GLN A 1 384 ? 13.062 20.512 -23.543 1.00 94.75 384 GLN A CA 1
ATOM 2981 C C . GLN A 1 384 ? 13.139 19.673 -24.820 1.00 94.75 384 GLN A C 1
ATOM 2983 O O . GLN A 1 384 ? 12.229 18.891 -25.084 1.00 94.75 384 GLN A O 1
ATOM 2988 N N . LYS A 1 385 ? 14.252 19.763 -25.562 1.00 95.81 385 LYS A N 1
ATOM 2989 C CA . LYS A 1 385 ? 14.485 18.934 -26.750 1.00 95.81 385 LYS A CA 1
ATOM 2990 C C . LYS A 1 385 ? 14.396 17.443 -26.419 1.00 95.81 385 LYS A C 1
ATOM 2992 O O . LYS A 1 385 ? 13.627 16.733 -27.054 1.00 95.81 385 LYS A O 1
ATOM 2997 N N . ARG A 1 386 ? 15.106 16.992 -25.380 1.00 95.50 386 ARG A N 1
ATOM 2998 C CA . ARG A 1 386 ? 15.062 15.592 -24.930 1.00 95.50 386 ARG A CA 1
ATOM 2999 C C . ARG A 1 386 ? 13.641 15.140 -24.586 1.00 95.50 386 ARG A C 1
ATOM 3001 O O . ARG A 1 386 ? 13.212 14.076 -25.012 1.00 95.50 386 ARG A O 1
ATOM 3008 N N . TYR A 1 387 ? 12.901 15.942 -23.823 1.00 95.94 387 TYR A N 1
ATOM 3009 C CA . TYR A 1 387 ? 11.553 15.590 -23.386 1.00 95.94 387 TYR A CA 1
ATOM 3010 C C . TYR A 1 387 ? 10.584 15.495 -24.564 1.00 95.94 387 TYR A C 1
ATOM 3012 O O . TYR A 1 387 ? 9.695 14.648 -24.523 1.00 95.94 387 TYR A O 1
ATOM 3020 N N . LEU A 1 388 ? 10.752 16.325 -25.601 1.00 96.75 388 LEU A N 1
ATOM 3021 C CA . LEU A 1 388 ? 9.958 16.282 -26.835 1.00 96.75 388 LEU A CA 1
ATOM 3022 C C . LEU A 1 388 ? 10.223 15.029 -27.685 1.00 96.75 388 LEU A C 1
ATOM 3024 O O . LEU A 1 388 ? 9.321 14.585 -28.399 1.00 96.75 388 LEU A O 1
ATOM 3028 N N . ASP A 1 389 ? 11.413 14.435 -27.573 1.00 97.06 389 ASP A N 1
ATOM 3029 C CA . ASP A 1 389 ? 11.767 13.202 -28.284 1.00 97.06 389 ASP A CA 1
ATOM 3030 C C . ASP A 1 389 ? 11.080 11.956 -27.684 1.00 97.06 389 ASP A C 1
ATOM 3032 O O . ASP A 1 389 ? 10.914 10.953 -28.382 1.00 97.06 389 ASP A O 1
ATOM 3036 N N . TYR A 1 390 ? 10.610 12.012 -26.429 1.00 97.25 390 TYR A N 1
ATOM 3037 C CA . TYR A 1 390 ? 9.912 10.892 -25.787 1.00 97.25 390 TYR A CA 1
ATOM 3038 C C . TYR A 1 390 ? 8.605 10.519 -26.497 1.00 97.25 390 TYR A C 1
ATOM 3040 O O . TYR A 1 390 ? 7.823 11.378 -26.925 1.00 97.25 390 TYR A O 1
ATOM 3048 N N . LYS A 1 391 ? 8.330 9.210 -26.555 1.00 95.56 391 LYS A N 1
ATOM 3049 C CA . LYS A 1 391 ? 7.131 8.607 -27.157 1.00 95.56 391 LYS A CA 1
ATOM 3050 C C . LYS A 1 391 ? 6.421 7.688 -26.165 1.00 95.56 391 LYS A C 1
ATOM 3052 O O . LYS A 1 391 ? 7.043 7.170 -25.241 1.00 95.56 391 LYS A O 1
ATOM 3057 N N . GLU A 1 392 ? 5.115 7.511 -26.352 1.00 93.94 392 GLU A N 1
ATOM 3058 C CA . GLU A 1 392 ? 4.298 6.531 -25.624 1.00 93.94 392 GLU A CA 1
ATOM 3059 C C . GLU A 1 392 ? 4.545 6.534 -24.100 1.00 93.94 392 GLU A C 1
ATOM 3061 O O . GLU A 1 392 ? 4.314 7.538 -23.426 1.00 93.94 392 GLU A O 1
ATOM 3066 N N . TRP A 1 393 ? 5.039 5.429 -23.537 1.00 93.38 393 TRP A N 1
ATOM 3067 C CA . TRP A 1 393 ? 5.275 5.263 -22.102 1.00 93.38 393 TRP A CA 1
ATOM 3068 C C . TRP A 1 393 ? 6.399 6.136 -21.541 1.00 93.38 393 TRP A C 1
ATOM 3070 O O . TRP A 1 393 ? 6.396 6.424 -20.345 1.00 93.38 393 TRP A O 1
ATOM 3080 N N . ASP A 1 394 ? 7.329 6.612 -22.365 1.00 95.56 394 ASP A N 1
ATOM 3081 C CA . ASP A 1 394 ? 8.365 7.540 -21.901 1.00 95.56 394 ASP A CA 1
ATOM 3082 C C . ASP A 1 394 ? 7.778 8.921 -21.596 1.00 95.56 394 ASP A C 1
ATOM 3084 O O . ASP A 1 394 ? 8.156 9.564 -20.614 1.00 95.56 394 ASP A O 1
ATOM 3088 N N . ARG A 1 395 ? 6.744 9.326 -22.345 1.00 92.88 395 ARG A N 1
ATOM 3089 C CA . ARG A 1 395 ? 5.949 10.526 -22.039 1.00 92.88 395 ARG A CA 1
ATOM 3090 C C . ARG A 1 395 ? 5.221 10.395 -20.713 1.00 92.88 395 ARG A C 1
ATOM 3092 O O . ARG A 1 395 ? 5.149 11.353 -19.951 1.00 92.88 395 ARG A O 1
ATOM 3099 N N . VAL A 1 396 ? 4.697 9.203 -20.436 1.00 90.00 396 VAL A N 1
ATOM 3100 C CA . VAL A 1 396 ? 3.975 8.897 -19.197 1.00 90.00 396 VAL A CA 1
ATOM 3101 C C . VAL A 1 396 ? 4.896 8.987 -17.992 1.00 90.00 396 VAL A C 1
ATOM 3103 O O . VAL A 1 396 ? 4.568 9.690 -17.043 1.00 90.00 396 VAL A O 1
ATOM 3106 N N . LYS A 1 397 ? 6.074 8.358 -18.052 1.00 93.56 397 LYS A N 1
ATOM 3107 C CA . LYS A 1 397 ? 7.094 8.450 -16.993 1.00 93.56 397 LYS A CA 1
ATOM 3108 C C . LYS A 1 397 ? 7.500 9.902 -16.759 1.00 93.56 397 LYS A C 1
ATOM 3110 O O . LYS A 1 397 ? 7.582 10.352 -15.619 1.00 93.56 397 LYS A O 1
ATOM 3115 N N . ARG A 1 398 ? 7.686 10.669 -17.841 1.00 93.31 398 ARG A N 1
ATOM 3116 C CA . ARG A 1 398 ? 8.012 12.094 -17.742 1.00 93.31 398 ARG A CA 1
ATOM 3117 C C . ARG A 1 398 ? 6.900 12.895 -17.075 1.00 93.31 398 ARG A C 1
ATOM 3119 O O . ARG A 1 398 ? 7.192 13.731 -16.224 1.00 93.31 398 ARG A O 1
ATOM 3126 N N . ALA A 1 399 ? 5.649 12.633 -17.444 1.00 86.56 399 ALA A N 1
ATOM 3127 C CA . ALA A 1 399 ? 4.481 13.278 -16.860 1.00 86.56 399 ALA A CA 1
ATOM 3128 C C . ALA A 1 399 ? 4.279 12.891 -15.386 1.00 86.56 399 ALA A C 1
ATOM 3130 O O . ALA A 1 399 ? 3.892 13.751 -14.599 1.00 86.56 399 ALA A O 1
ATOM 3131 N N . TYR A 1 400 ? 4.594 11.646 -15.007 1.00 86.75 400 TYR A N 1
ATOM 3132 C CA . TYR A 1 400 ? 4.476 11.143 -13.636 1.00 86.75 400 TYR A CA 1
ATOM 3133 C C . TYR A 1 400 ? 5.396 11.899 -12.672 1.00 86.75 400 TYR A C 1
ATOM 3135 O O . TYR A 1 400 ? 4.923 12.472 -11.696 1.00 86.75 400 TYR A O 1
ATOM 3143 N N . ASN A 1 401 ? 6.690 12.006 -12.997 1.00 87.75 401 ASN A N 1
ATOM 3144 C CA . ASN A 1 401 ? 7.629 12.824 -12.217 1.00 87.75 401 ASN A CA 1
ATOM 3145 C C . ASN A 1 401 ? 7.366 14.334 -12.386 1.00 87.75 401 ASN A C 1
ATOM 3147 O O . ASN A 1 401 ? 7.831 15.152 -11.594 1.00 87.75 401 ASN A O 1
ATOM 3151 N N . GLY A 1 402 ? 6.676 14.730 -13.454 1.00 86.50 402 GLY A N 1
ATOM 3152 C CA . GLY A 1 402 ? 6.402 16.116 -13.807 1.00 86.50 402 GLY A CA 1
ATOM 3153 C C . GLY A 1 402 ? 7.337 16.675 -14.881 1.00 86.50 402 GLY A C 1
ATOM 3154 O O . GLY A 1 402 ? 8.446 16.186 -15.119 1.00 86.50 402 GLY A O 1
ATOM 3155 N N . PHE A 1 403 ? 6.858 17.736 -15.533 1.00 85.38 403 PHE A N 1
ATOM 3156 C CA . PHE A 1 403 ? 7.475 18.346 -16.716 1.00 85.38 403 PHE A CA 1
ATOM 3157 C C . PHE A 1 403 ? 8.543 19.405 -16.418 1.00 85.38 403 PHE A C 1
ATOM 3159 O O . PHE A 1 403 ? 9.196 19.880 -17.343 1.00 85.38 403 PHE A O 1
ATOM 3166 N N . GLY A 1 404 ? 8.729 19.787 -15.152 1.00 83.75 404 GLY A N 1
ATOM 3167 C CA . GLY A 1 404 ? 9.762 20.748 -14.768 1.00 83.75 404 GLY A CA 1
ATOM 3168 C C . GLY A 1 404 ? 11.165 20.244 -15.125 1.00 83.75 404 GLY A C 1
ATOM 3169 O O . GLY A 1 404 ? 11.471 19.061 -14.965 1.00 83.75 404 GLY A O 1
ATOM 3170 N N . CYS A 1 405 ? 12.022 21.137 -15.621 1.00 83.69 405 CYS A N 1
ATOM 3171 C CA . CYS A 1 405 ? 13.387 20.782 -16.034 1.00 83.69 405 CYS A CA 1
ATOM 3172 C C . CYS A 1 405 ? 14.468 21.776 -15.592 1.00 83.69 405 CYS A C 1
ATOM 3174 O O . CYS A 1 405 ? 15.621 21.651 -15.995 1.00 83.69 405 CYS A O 1
ATOM 3176 N N . ALA A 1 406 ? 14.104 22.749 -14.756 1.00 73.19 406 ALA A N 1
ATOM 3177 C CA . ALA A 1 406 ? 15.024 23.729 -14.198 1.00 73.19 406 ALA A CA 1
ATOM 3178 C C . ALA A 1 406 ? 15.104 23.586 -12.670 1.00 73.19 406 ALA A C 1
ATOM 3180 O O . ALA A 1 406 ? 14.096 23.328 -12.011 1.00 73.19 406 ALA A O 1
ATOM 3181 N N . GLY A 1 407 ? 16.302 23.793 -12.116 1.00 68.75 407 GLY A N 1
ATOM 3182 C CA . GLY A 1 407 ? 16.559 23.847 -10.674 1.00 68.75 407 GLY A CA 1
ATOM 3183 C C . GLY A 1 407 ? 17.324 22.640 -10.104 1.00 68.75 407 GLY A C 1
ATOM 3184 O O . GLY A 1 407 ? 17.382 21.581 -10.728 1.00 68.75 407 GLY A O 1
ATOM 3185 N N . PRO A 1 408 ? 17.901 22.781 -8.895 1.00 55.72 408 PRO A N 1
ATOM 3186 C CA . PRO A 1 408 ? 18.805 21.798 -8.282 1.00 55.72 408 PRO A CA 1
ATOM 3187 C C . PRO A 1 408 ? 18.153 20.459 -7.882 1.00 55.72 408 PRO A C 1
ATOM 3189 O O . PRO A 1 408 ? 18.856 19.561 -7.434 1.00 55.72 408 PRO A O 1
ATOM 3192 N N . GLY A 1 409 ? 16.833 20.308 -8.043 1.00 63.12 409 GLY A N 1
ATOM 3193 C CA . GLY A 1 409 ? 16.087 19.079 -7.740 1.00 63.12 409 GLY A CA 1
ATOM 3194 C C . GLY A 1 409 ? 15.426 18.409 -8.950 1.00 63.12 409 GLY A C 1
ATOM 3195 O O . GLY A 1 409 ? 14.678 17.453 -8.772 1.00 63.12 409 GLY A O 1
ATOM 3196 N N . ALA A 1 410 ? 15.646 18.905 -10.173 1.00 73.44 410 ALA A N 1
ATOM 3197 C CA . ALA A 1 410 ? 15.030 18.321 -11.361 1.00 73.44 410 ALA A CA 1
ATOM 3198 C C . ALA A 1 410 ? 15.734 17.010 -11.759 1.00 73.44 410 ALA A C 1
ATOM 3200 O O . ALA A 1 410 ? 16.875 17.032 -12.227 1.00 73.44 410 ALA A O 1
ATOM 3201 N N . ASP A 1 411 ? 15.051 15.864 -11.631 1.00 82.38 411 ASP A N 1
ATOM 3202 C CA . ASP A 1 411 ? 15.551 14.591 -12.172 1.00 82.38 411 ASP A CA 1
ATOM 3203 C C . ASP A 1 411 ? 15.343 14.543 -13.697 1.00 82.38 411 ASP A C 1
ATOM 3205 O O . ASP A 1 411 ? 14.366 14.007 -14.236 1.00 82.38 411 ASP A O 1
ATOM 3209 N N . THR A 1 412 ? 16.286 15.163 -14.407 1.00 86.44 412 THR A N 1
ATOM 3210 C CA . THR A 1 412 ? 16.298 15.274 -15.875 1.00 86.44 412 THR A CA 1
ATOM 3211 C C . THR A 1 412 ? 16.554 13.949 -16.597 1.00 86.44 412 THR A C 1
ATOM 3213 O O . THR A 1 412 ? 16.368 13.875 -17.811 1.00 86.44 412 THR A O 1
ATOM 3216 N N . GLN A 1 413 ? 16.956 12.909 -15.860 1.00 90.06 413 GLN A N 1
ATOM 3217 C CA . GLN A 1 413 ? 17.222 11.559 -16.367 1.00 90.06 413 GLN A CA 1
ATOM 3218 C C . GLN A 1 413 ? 16.244 10.515 -15.804 1.00 90.06 413 GLN A C 1
ATOM 3220 O O . GLN A 1 413 ? 16.508 9.316 -15.843 1.00 90.06 413 GLN A O 1
ATOM 3225 N N . TYR A 1 414 ? 15.130 10.958 -15.218 1.00 91.50 414 TYR A N 1
ATOM 3226 C CA . TYR A 1 414 ? 14.169 10.078 -14.555 1.00 91.50 414 TYR A CA 1
ATOM 3227 C C . TYR A 1 414 ? 13.653 8.954 -15.473 1.00 91.50 414 TYR A C 1
ATOM 3229 O O . TYR A 1 414 ? 13.590 7.796 -15.067 1.00 91.50 414 TYR A O 1
ATOM 3237 N N . VAL A 1 415 ? 13.336 9.283 -16.730 1.00 94.06 415 VAL A N 1
ATOM 3238 C CA . VAL A 1 415 ? 12.797 8.330 -17.715 1.00 94.06 415 VAL A CA 1
ATOM 3239 C C . VAL A 1 415 ? 13.826 7.250 -18.047 1.00 94.06 415 VAL A C 1
ATOM 3241 O O . VAL A 1 415 ? 13.509 6.063 -18.046 1.00 94.06 415 VAL A O 1
ATOM 3244 N N . GLU A 1 416 ? 15.070 7.653 -18.281 1.00 93.94 416 GLU A N 1
ATOM 3245 C CA . GLU A 1 416 ? 16.179 6.761 -18.603 1.00 93.94 416 GLU A CA 1
ATOM 3246 C C . GLU A 1 416 ? 16.507 5.830 -17.440 1.00 93.94 416 GLU A C 1
ATOM 3248 O O . GLU A 1 416 ? 16.742 4.642 -17.649 1.00 93.94 416 GLU A O 1
ATOM 3253 N N . LYS A 1 417 ? 16.479 6.343 -16.206 1.00 90.38 417 LYS A N 1
ATOM 3254 C CA . LYS A 1 417 ? 16.708 5.526 -15.011 1.00 90.38 417 LYS A CA 1
ATOM 3255 C C . LYS A 1 417 ? 15.635 4.451 -14.861 1.00 90.38 417 LYS A C 1
ATOM 3257 O O . LYS A 1 417 ? 15.993 3.293 -14.686 1.00 90.38 417 LYS A O 1
ATOM 3262 N N . ILE A 1 418 ? 14.358 4.792 -15.058 1.00 89.75 418 ILE A N 1
ATOM 3263 C CA . ILE A 1 418 ? 13.274 3.795 -15.075 1.00 89.75 418 ILE A CA 1
ATOM 3264 C C . ILE A 1 418 ? 13.461 2.787 -16.210 1.00 89.75 418 ILE A C 1
ATOM 3266 O O . ILE A 1 418 ? 13.248 1.600 -16.002 1.00 89.75 418 ILE A O 1
ATOM 3270 N N . ASN A 1 419 ? 13.862 3.219 -17.407 1.00 90.81 419 ASN A N 1
ATOM 3271 C CA . ASN A 1 419 ? 14.096 2.298 -18.524 1.00 90.81 419 ASN A CA 1
ATOM 3272 C C . ASN A 1 419 ? 15.235 1.311 -18.244 1.00 90.81 419 ASN A C 1
ATOM 3274 O O . ASN A 1 419 ? 15.122 0.134 -18.585 1.00 90.81 419 ASN A O 1
ATOM 3278 N N . ASN A 1 420 ? 16.295 1.768 -17.580 1.00 87.62 420 ASN A N 1
ATOM 3279 C CA . ASN A 1 420 ? 17.397 0.910 -17.162 1.00 87.62 420 ASN A CA 1
ATOM 3280 C C . ASN A 1 420 ? 16.960 -0.060 -16.055 1.00 87.62 420 ASN A C 1
ATOM 3282 O O . ASN A 1 420 ? 17.202 -1.259 -16.169 1.00 87.62 420 ASN A O 1
ATOM 3286 N N . GLU A 1 421 ? 16.267 0.432 -15.025 1.00 82.06 421 GLU A N 1
ATOM 3287 C CA . GLU A 1 421 ? 15.736 -0.385 -13.925 1.00 82.06 421 GLU A CA 1
ATOM 3288 C C . GLU A 1 421 ? 14.702 -1.404 -14.433 1.00 82.06 421 GLU A C 1
ATOM 3290 O O . GLU A 1 421 ? 14.722 -2.556 -14.030 1.00 82.06 421 GLU A O 1
ATOM 3295 N N . LYS A 1 422 ? 13.865 -1.052 -15.414 1.00 79.69 422 LYS A N 1
ATOM 3296 C CA . LYS A 1 422 ? 12.888 -1.965 -16.028 1.00 79.69 422 LYS A CA 1
ATOM 3297 C C . LYS A 1 422 ? 13.521 -3.254 -16.555 1.00 79.69 422 LYS A C 1
ATOM 3299 O O . LYS A 1 422 ? 12.899 -4.311 -16.471 1.00 79.69 422 LYS A O 1
ATOM 3304 N N . SER A 1 423 ? 14.739 -3.182 -17.092 1.00 73.38 423 SER A N 1
ATOM 3305 C CA . SER A 1 423 ? 15.425 -4.356 -17.645 1.00 73.38 423 SER A CA 1
ATOM 3306 C C . SER A 1 423 ? 15.695 -5.451 -16.607 1.00 73.38 423 SER A C 1
ATOM 3308 O O . SER A 1 423 ? 15.743 -6.621 -16.975 1.00 73.38 423 SER A O 1
ATOM 3310 N N . THR A 1 424 ? 15.793 -5.100 -15.320 1.00 74.25 424 THR A N 1
ATOM 3311 C CA . THR A 1 424 ? 16.041 -6.059 -14.233 1.00 74.25 424 THR A CA 1
ATOM 3312 C C . THR A 1 424 ? 14.788 -6.834 -13.820 1.00 74.25 424 THR A C 1
ATOM 3314 O O . THR A 1 424 ? 14.900 -7.861 -13.157 1.00 74.25 424 THR A O 1
ATOM 3317 N N . TYR A 1 425 ? 13.600 -6.375 -14.228 1.00 71.19 425 TYR A N 1
ATOM 3318 C CA . TYR A 1 425 ? 12.313 -7.008 -13.912 1.00 71.19 425 TYR A CA 1
ATOM 3319 C C . TYR A 1 425 ? 11.751 -7.863 -15.057 1.00 71.19 425 TYR A C 1
ATOM 3321 O O . TYR A 1 425 ? 10.705 -8.484 -14.891 1.00 71.19 425 TYR A O 1
ATOM 3329 N N . LEU A 1 426 ? 12.419 -7.887 -16.216 1.00 58.31 426 LEU A N 1
ATOM 3330 C CA . LEU A 1 426 ? 12.034 -8.691 -17.387 1.00 58.31 426 LEU A CA 1
ATOM 3331 C C . LEU A 1 426 ? 12.674 -10.093 -17.408 1.00 58.31 426 LEU A C 1
ATOM 3333 O O . LEU A 1 426 ? 12.370 -10.884 -18.302 1.00 58.31 42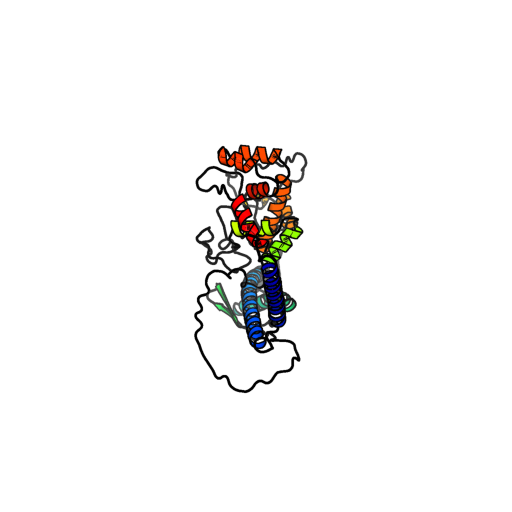6 LEU A O 1
ATOM 3337 N N . THR A 1 427 ? 13.558 -10.380 -16.452 1.00 48.25 427 THR A N 1
ATOM 3338 C CA . THR A 1 427 ? 14.213 -11.677 -16.207 1.00 48.25 427 THR A CA 1
ATOM 3339 C C . THR A 1 427 ? 13.583 -12.382 -15.022 1.00 48.25 427 THR A C 1
ATOM 3341 O O . THR A 1 427 ? 13.432 -13.619 -15.100 1.00 48.25 427 THR A O 1
#

Secondary structure (DSSP, 8-state):
-----HHHHHHHHHHHHHHHHHHHHHHHHHHHHT----STTHHHHHHHHHHHHHHHHHHHHHHHHHHHHHHHHHHHHHTTT-SS--TT-EETTEEPSEEE-TTS-EEE-PPPHHHHHHHHHHHHHHHHHHHHHHHHHH-SEEPPTT-EEEEEEETTTEEEEEESS--EE--S-TT-------S--------------TT-TTSSSSS--HHHHHHHHHHHHT--HHHHHHHHHHHHTT--EESSTT--STTTPPEES-SB--TTTB-EETTEETTTTEEGGGG----GGG-STT--GGG-----------------SS--S-SSHHHHHHHHHHTPPTT--TTBHHHHHHHHHHHHHHHIIIIIT-HHHHHHHHHHH---HHHHHHHHH--HHHHHHHHHH-S---STT--TTHHHHHHHHHGGG--

pLDDT: mean 72.05, std 21.56, range [21.42, 97.25]

Radius of gyration: 31.26 Å; chains: 1; bounding box: 97×76×95 Å

Foldseek 3Di:
DDDPDPVPVVVVVVVVVVVVVVVVVVVVVVVVVPPDPDPVCLLVVLVVVLVLLQVQVVVLLVLLLVVLLVVLVVVCVLQQLALDQWPQGADPSHRDQWHQDPVRDIDGTHDDPVVSVVSSLVSSLVSSVVSQVVDCVPDQKHDDRSQFPDWDQPPVPDTDTDGPDDIDHDRDDVPPDDPDDDDDDDDDPDDDDDDDPPDPPQPRDHPDNVLVLLCVLLVVLVHHSLLLVLQLCVQAVQAFWAPFLQQLEPPRGDGDSDQFDDPSGWREHPQFTGSNRARCLVLDDDDLVPPPDDDDPVPDDDDDDDDDDDDDDDPPPPDPPDDDPPNVCLQVVLVPDPSDDCRGNSSVSSSSSNLLSVLLVVFQPDLVNLLVQLVVAEVDVVLSVVLSPDHGSLSSQDPRLHNHDDDPPDPSCRSVSSVVSSVVVVD

Sequence (427 aa):
MKPKGKRGQTLIYGLMAGLIAAFIVSFFSNAIAKKDFGEIGDSSLKLIDASKEAEKSLFYLDQSAKYSAYQTAYDLAQKGGFFKESECGDYFGFTLWQTLDENKKLKQCFPAQEEISGNFKSIFNANLNNYVQIFNQNSDAKIPLDNYNQIKLANKLDITGLANENIIIEIGKPGGQIIQSPSELQDSEGIFKSDLEVKDLDKVRLGYDLKKFIEEVSQKAGVDSATALALIGRESSFTHCCIQPDNNRPGTCRKSDVTSCGLRELYTSGSSYGITQINLKHCAWFNPDLCSENKKPSDLPLKSSSLGCFSGYYNSKDSSDGGWGQECRTFKEAGCAPGQSAKDMECNIKLGITFLKSLYNTYGNNDALYERTVKNYCTEPTQQKRYLDYKEWDRVKRAYNGFGCAGPGADTQYVEKINNEKSTYLT